Protein AF-A0A8H6T1Y1-F1 (afdb_monomer_lite)

Structure (mmCIF, N/CA/C/O backbone):
data_AF-A0A8H6T1Y1-F1
#
_entry.id   AF-A0A8H6T1Y1-F1
#
loop_
_atom_site.group_PDB
_atom_site.id
_atom_site.type_symbol
_atom_site.label_atom_id
_atom_site.label_alt_id
_atom_site.label_comp_id
_atom_site.label_asym_id
_atom_site.label_entity_id
_atom_site.label_seq_id
_atom_site.pdbx_PDB_ins_code
_atom_site.Cartn_x
_atom_site.Cartn_y
_atom_site.Cartn_z
_atom_site.occupancy
_atom_site.B_iso_or_equiv
_atom_site.auth_seq_id
_atom_site.auth_comp_id
_atom_site.auth_asym_id
_atom_site.auth_atom_id
_atom_site.pdbx_PDB_model_num
ATOM 1 N N . MET A 1 1 ? 52.638 7.493 -43.377 1.00 34.88 1 MET A N 1
ATOM 2 C CA . MET A 1 1 ? 51.964 8.780 -43.644 1.00 34.88 1 MET A CA 1
ATOM 3 C C . MET A 1 1 ? 50.600 8.435 -44.223 1.00 34.88 1 MET A C 1
ATOM 5 O O . MET A 1 1 ? 50.538 7.976 -45.351 1.00 34.88 1 MET A O 1
ATOM 9 N N . SER A 1 2 ? 49.627 8.208 -43.332 1.00 33.97 2 SER A N 1
ATOM 10 C CA . SER A 1 2 ? 48.531 9.152 -42.996 1.00 33.97 2 SER A CA 1
ATOM 11 C C . SER A 1 2 ? 47.441 9.117 -44.079 1.00 33.97 2 SER A C 1
ATOM 13 O O . SER A 1 2 ? 47.668 9.617 -45.172 1.00 33.97 2 SER A O 1
ATOM 15 N N . SER A 1 3 ? 46.386 8.301 -43.903 1.00 35.69 3 SER A N 1
ATOM 16 C CA . SER A 1 3 ? 45.080 8.684 -43.298 1.00 35.69 3 SER A CA 1
ATOM 17 C C . SER A 1 3 ? 44.412 9.806 -44.107 1.00 35.69 3 SER A C 1
ATOM 19 O O . SER A 1 3 ? 45.031 10.841 -44.299 1.00 35.69 3 SER A O 1
ATOM 21 N N . SER A 1 4 ? 43.183 9.743 -44.608 1.00 38.16 4 SER A N 1
ATOM 22 C CA . SER A 1 4 ? 41.962 9.087 -44.133 1.00 38.16 4 SER A CA 1
ATOM 23 C C . SER A 1 4 ? 40.859 9.447 -45.139 1.00 38.16 4 SER A C 1
ATOM 25 O O . SER A 1 4 ? 40.677 10.629 -45.409 1.00 38.16 4 SER A O 1
ATOM 27 N N . ASN A 1 5 ? 40.104 8.473 -45.650 1.00 38.62 5 ASN A N 1
ATOM 28 C CA . ASN A 1 5 ? 38.805 8.711 -46.291 1.00 38.62 5 ASN A CA 1
ATOM 29 C C . ASN A 1 5 ? 37.818 7.679 -45.721 1.00 38.62 5 ASN A C 1
ATOM 31 O O . ASN A 1 5 ? 37.584 6.626 -46.304 1.00 38.62 5 ASN A O 1
ATOM 35 N N . GLN A 1 6 ? 37.316 7.954 -44.517 1.00 43.22 6 GLN A N 1
ATOM 36 C CA . GLN A 1 6 ? 36.226 7.226 -43.862 1.00 43.22 6 GLN A CA 1
ATOM 37 C C . GLN A 1 6 ? 35.266 8.270 -43.280 1.00 43.22 6 GLN A C 1
ATOM 39 O O . GLN A 1 6 ? 35.421 8.698 -42.142 1.00 43.22 6 GLN A O 1
ATOM 44 N N . HIS A 1 7 ? 34.303 8.713 -44.086 1.00 44.56 7 HIS A N 1
ATOM 45 C CA . HIS A 1 7 ? 33.160 9.514 -43.640 1.00 44.56 7 HIS A CA 1
ATOM 46 C C . HIS A 1 7 ? 31.924 9.165 -44.484 1.00 44.56 7 HIS A C 1
ATOM 48 O O . HIS A 1 7 ? 31.438 9.988 -45.246 1.00 44.56 7 HIS A O 1
ATOM 54 N N . ASP A 1 8 ? 31.426 7.934 -44.343 1.00 48.47 8 ASP A N 1
ATOM 55 C CA . ASP A 1 8 ? 30.088 7.545 -44.829 1.00 48.47 8 ASP A CA 1
ATOM 56 C C . ASP A 1 8 ? 29.431 6.543 -43.855 1.00 48.47 8 ASP A C 1
ATOM 58 O O . ASP A 1 8 ? 28.978 5.456 -44.203 1.00 48.47 8 ASP A O 1
ATOM 62 N N . GLY A 1 9 ? 29.516 6.867 -42.560 1.00 53.19 9 GLY A N 1
ATOM 63 C CA . GLY A 1 9 ? 29.090 5.999 -41.463 1.00 53.19 9 GLY A CA 1
ATOM 64 C C . GLY A 1 9 ? 27.572 5.991 -41.266 1.00 53.19 9 GLY A C 1
ATOM 65 O O . GLY A 1 9 ? 27.016 6.954 -40.740 1.00 53.19 9 GLY A O 1
ATOM 66 N N . ASP A 1 10 ? 26.960 4.865 -41.638 1.00 66.81 10 ASP A N 1
ATOM 67 C CA . ASP A 1 10 ? 25.663 4.334 -41.186 1.00 66.81 10 ASP A CA 1
ATOM 68 C C . ASP A 1 10 ? 24.374 5.038 -41.673 1.00 66.81 10 ASP A C 1
ATOM 70 O O . ASP A 1 10 ? 23.579 5.591 -40.907 1.00 66.81 10 ASP A O 1
ATOM 74 N N . SER A 1 11 ? 24.134 5.001 -42.986 1.00 69.62 11 SER A N 1
ATOM 75 C CA . SER A 1 11 ? 22.874 5.447 -43.605 1.00 69.62 11 SER A CA 1
ATOM 76 C C . SER A 1 11 ? 21.673 4.562 -43.239 1.00 69.62 11 SER A C 1
ATOM 78 O O . SER A 1 11 ? 20.560 5.074 -43.090 1.00 69.62 11 SER A O 1
ATOM 80 N N . PHE A 1 12 ? 21.889 3.258 -43.045 1.00 74.81 12 PHE A N 1
ATOM 81 C CA . PHE A 1 12 ? 20.835 2.304 -42.705 1.00 74.81 12 PHE A CA 1
ATOM 82 C C . PHE A 1 12 ? 20.395 2.418 -41.240 1.00 74.81 12 PHE A C 1
ATOM 84 O O . PHE A 1 12 ? 19.196 2.445 -40.963 1.00 74.81 12 PHE A O 1
ATOM 91 N N . GLY A 1 13 ? 21.319 2.617 -40.297 1.00 71.38 13 GLY A N 1
ATOM 92 C CA . GLY A 1 13 ? 20.980 2.899 -38.901 1.00 71.38 13 GLY A CA 1
ATOM 93 C C . GLY A 1 13 ? 20.170 4.187 -38.735 1.00 71.38 13 GLY A C 1
ATOM 94 O O . GLY A 1 13 ? 19.198 4.220 -37.979 1.00 71.38 13 GLY A O 1
ATOM 95 N N . ARG A 1 14 ? 20.467 5.236 -39.519 1.00 78.44 14 ARG A N 1
ATOM 96 C CA . ARG A 1 14 ? 19.630 6.455 -39.565 1.00 78.44 14 ARG A CA 1
ATOM 97 C C . ARG A 1 14 ? 18.223 6.180 -40.087 1.00 78.44 14 ARG A C 1
ATOM 99 O O . ARG A 1 14 ? 17.262 6.752 -39.574 1.00 78.44 14 ARG A O 1
ATOM 106 N N . PHE A 1 15 ? 18.094 5.308 -41.084 1.00 83.88 15 PHE A N 1
ATOM 107 C CA . PHE A 1 15 ? 16.793 4.859 -41.562 1.00 83.88 15 PHE A CA 1
ATOM 108 C C . PHE A 1 15 ? 16.025 4.095 -40.472 1.00 83.88 15 PHE A C 1
ATOM 110 O O . PHE A 1 15 ? 14.848 4.383 -40.270 1.00 83.88 15 PHE A O 1
ATOM 117 N N . LEU A 1 16 ? 16.676 3.198 -39.723 1.00 80.38 16 LEU A N 1
ATOM 118 C CA . LEU A 1 16 ? 16.038 2.452 -38.632 1.00 80.38 16 LEU A CA 1
ATOM 119 C C . LEU A 1 16 ? 15.534 3.368 -37.508 1.00 80.38 16 LEU A C 1
ATOM 121 O O . LEU A 1 16 ? 14.410 3.185 -37.046 1.00 80.38 16 LEU A O 1
ATOM 125 N N . LEU A 1 17 ? 16.298 4.399 -37.133 1.00 79.62 17 LEU A N 1
ATOM 126 C CA . LEU A 1 17 ? 15.848 5.417 -36.170 1.00 79.62 17 LEU A CA 1
ATOM 127 C C . LEU A 1 17 ? 14.628 6.198 -36.684 1.00 79.62 17 LEU A C 1
ATOM 129 O O . LEU A 1 17 ? 13.698 6.497 -35.934 1.00 79.62 17 LEU A O 1
ATOM 133 N N . HIS A 1 18 ? 14.598 6.516 -37.980 1.00 83.12 18 HIS A N 1
ATOM 134 C CA . HIS A 1 18 ? 13.449 7.194 -38.574 1.00 83.12 18 HIS A CA 1
ATOM 135 C C . HIS A 1 18 ? 12.222 6.274 -38.671 1.00 83.12 18 HIS A C 1
ATOM 137 O O . HIS A 1 18 ? 11.099 6.699 -38.396 1.00 83.12 18 HIS A O 1
ATOM 143 N N . ALA A 1 19 ? 12.430 4.998 -38.998 1.00 84.00 19 ALA A N 1
ATOM 144 C CA . ALA A 1 19 ? 11.388 3.980 -39.006 1.00 84.00 19 ALA A CA 1
ATOM 145 C C . ALA A 1 19 ? 10.809 3.759 -37.598 1.00 84.00 19 ALA A C 1
ATOM 147 O O . ALA A 1 19 ? 9.591 3.667 -37.451 1.00 84.00 19 ALA A O 1
ATOM 148 N N . GLU A 1 20 ? 11.642 3.766 -36.554 1.00 86.12 20 GLU A N 1
ATOM 149 C CA . GLU A 1 20 ? 11.193 3.719 -35.159 1.00 86.12 20 GLU A CA 1
ATOM 150 C C . GLU A 1 20 ? 10.262 4.897 -34.841 1.00 86.12 20 GLU A C 1
ATOM 152 O O . GLU A 1 20 ? 9.144 4.691 -34.360 1.00 86.12 20 GLU A O 1
ATOM 157 N N . GLN A 1 21 ? 10.656 6.123 -35.196 1.00 86.06 21 GLN A N 1
ATOM 158 C CA . GLN A 1 21 ? 9.810 7.301 -35.003 1.00 86.06 21 GLN A CA 1
ATOM 159 C C . GLN A 1 21 ? 8.465 7.177 -35.739 1.00 86.06 21 GLN A C 1
ATOM 161 O O . GLN A 1 21 ? 7.420 7.423 -35.134 1.00 86.06 21 GLN A O 1
ATOM 166 N N . ILE A 1 22 ? 8.478 6.738 -37.003 1.00 88.19 22 ILE A N 1
ATOM 167 C CA . ILE A 1 22 ? 7.263 6.504 -37.802 1.00 88.19 22 ILE A CA 1
ATOM 168 C C . ILE A 1 22 ? 6.350 5.471 -37.123 1.00 88.19 22 ILE A C 1
ATOM 170 O O . ILE A 1 22 ? 5.138 5.674 -37.040 1.00 88.19 22 ILE A O 1
ATOM 174 N N . THR A 1 23 ? 6.909 4.370 -36.611 1.00 89.25 23 THR A N 1
ATOM 175 C CA . THR A 1 23 ? 6.119 3.329 -35.930 1.00 89.25 23 THR A CA 1
ATOM 176 C C . THR A 1 23 ? 5.548 3.795 -34.590 1.00 89.25 23 THR A C 1
ATOM 178 O O . THR A 1 23 ? 4.418 3.433 -34.259 1.00 89.25 23 THR A O 1
ATOM 181 N N . ARG A 1 24 ? 6.270 4.645 -33.847 1.00 88.25 24 ARG A N 1
ATOM 182 C CA . ARG A 1 24 ? 5.792 5.253 -32.596 1.00 88.25 24 ARG A CA 1
ATOM 183 C C . ARG A 1 24 ? 4.640 6.228 -32.838 1.00 88.25 24 ARG A C 1
ATOM 185 O O . ARG A 1 24 ? 3.624 6.149 -32.154 1.00 88.25 24 ARG A O 1
ATOM 192 N N . GLU A 1 25 ? 4.769 7.104 -33.833 1.00 86.50 25 GLU A N 1
ATOM 193 C CA . GLU A 1 25 ? 3.696 8.025 -34.233 1.00 86.50 25 GLU A CA 1
ATOM 194 C C . GLU A 1 25 ? 2.453 7.256 -34.704 1.00 86.50 25 GLU A C 1
ATOM 196 O O . GLU A 1 25 ? 1.331 7.567 -34.303 1.00 86.50 25 GLU A O 1
ATOM 201 N N . ALA A 1 26 ? 2.639 6.191 -35.488 1.00 89.56 26 ALA A N 1
ATOM 202 C CA . ALA A 1 26 ? 1.531 5.359 -35.937 1.00 89.56 26 ALA A CA 1
ATOM 203 C C . ALA A 1 26 ? 0.846 4.580 -34.800 1.00 89.56 26 ALA A C 1
ATOM 205 O O . ALA A 1 26 ? -0.368 4.386 -34.853 1.00 89.56 26 ALA A O 1
ATOM 206 N N . ARG A 1 27 ? 1.587 4.164 -33.761 1.00 90.81 27 ARG A N 1
ATOM 207 C CA . ARG A 1 27 ? 1.014 3.537 -32.557 1.00 90.81 27 ARG A CA 1
ATOM 208 C C . ARG A 1 27 ? 0.097 4.505 -31.811 1.00 90.81 27 ARG A C 1
ATOM 210 O O . ARG A 1 27 ? -1.018 4.132 -31.480 1.00 90.81 27 ARG A O 1
ATOM 217 N N . PHE A 1 28 ? 0.530 5.753 -31.637 1.00 86.50 28 PHE A N 1
ATOM 218 C CA . PHE A 1 28 ? -0.286 6.794 -31.008 1.00 86.50 28 PHE A CA 1
ATOM 219 C C . PHE A 1 28 ? -1.599 7.047 -31.772 1.00 86.50 28 PHE A C 1
ATOM 221 O O . PHE A 1 28 ? -2.668 7.177 -31.175 1.00 86.50 28 PHE A O 1
ATOM 228 N N . VAL A 1 29 ? -1.532 7.062 -33.109 1.00 86.88 29 VAL A N 1
ATOM 229 C CA . VAL A 1 29 ? -2.719 7.173 -33.976 1.00 86.88 29 VAL A CA 1
ATOM 230 C C . VAL A 1 29 ? -3.641 5.961 -33.818 1.00 86.88 29 VAL A C 1
ATOM 232 O O . VAL A 1 29 ? -4.857 6.131 -33.767 1.00 86.88 29 VAL A O 1
ATOM 235 N N .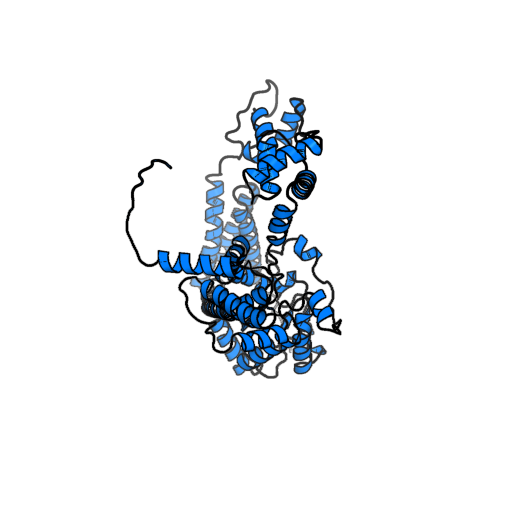 LEU A 1 30 ? -3.081 4.754 -33.703 1.00 85.50 30 LEU A N 1
ATOM 236 C CA . LEU A 1 30 ? -3.848 3.525 -33.505 1.00 85.50 30 LEU A CA 1
ATOM 237 C C . LEU A 1 30 ? -4.584 3.506 -32.157 1.00 85.50 30 LEU A C 1
ATOM 239 O O . LEU A 1 30 ? -5.765 3.172 -32.119 1.00 85.50 30 LEU A O 1
ATOM 243 N N . ASP A 1 31 ? -3.917 3.914 -31.077 1.00 85.44 31 ASP A N 1
ATOM 244 C CA . ASP A 1 31 ? -4.495 3.959 -29.725 1.00 85.44 31 ASP A CA 1
ATOM 245 C C . ASP A 1 31 ? -5.613 5.013 -29.596 1.00 85.44 31 ASP A C 1
ATOM 247 O O . ASP A 1 31 ? -6.421 4.968 -28.670 1.00 85.44 31 ASP A O 1
ATOM 251 N N . SER A 1 32 ? -5.682 5.950 -30.548 1.00 80.94 32 SER A N 1
ATOM 252 C CA . SER A 1 32 ? -6.694 7.011 -30.606 1.00 80.94 32 SER A CA 1
ATOM 253 C C . SER A 1 32 ? -7.967 6.611 -31.369 1.00 80.94 32 SER A C 1
ATOM 255 O O . SER A 1 32 ? -8.923 7.388 -31.409 1.00 80.94 32 SER A O 1
ATOM 257 N N . ILE A 1 33 ? -8.020 5.421 -31.979 1.00 78.75 33 ILE A N 1
ATOM 258 C CA . ILE A 1 33 ? -9.239 4.884 -32.606 1.00 78.75 33 ILE A CA 1
ATOM 259 C C . ILE A 1 33 ? -10.300 4.622 -31.516 1.00 78.75 33 ILE A C 1
ATOM 261 O O . ILE A 1 33 ? -9.976 4.028 -30.490 1.00 78.75 33 ILE A O 1
ATOM 265 N N . PRO A 1 34 ? -11.578 5.021 -31.706 1.00 68.88 34 PRO A N 1
ATOM 266 C CA . PRO A 1 34 ? -12.194 5.512 -32.945 1.00 68.88 34 PRO A CA 1
ATOM 267 C C . PRO A 1 34 ? -12.153 7.034 -33.144 1.00 68.88 34 PRO A C 1
ATOM 269 O O . PRO A 1 34 ? -12.591 7.523 -34.181 1.00 68.88 34 PRO A O 1
ATOM 272 N N . ASN A 1 35 ? -11.641 7.788 -32.175 1.00 71.00 35 ASN A N 1
ATOM 273 C CA . ASN A 1 35 ? -11.746 9.248 -32.098 1.00 71.00 35 ASN A CA 1
ATOM 274 C C . ASN A 1 35 ? -10.611 9.982 -32.835 1.00 71.00 35 ASN A C 1
ATOM 276 O O . ASN A 1 35 ? -10.226 11.086 -32.449 1.00 71.00 35 ASN A O 1
ATOM 280 N N . VAL A 1 36 ? -10.056 9.366 -33.879 1.00 77.81 36 VAL A N 1
ATOM 281 C CA . VAL A 1 36 ? -8.889 9.870 -34.607 1.00 77.81 36 VAL A CA 1
ATOM 282 C C . VAL A 1 36 ? -9.279 10.444 -35.968 1.00 77.81 36 VAL A C 1
ATOM 284 O O . VAL A 1 36 ? -10.120 9.897 -36.679 1.00 77.81 36 VAL A O 1
ATOM 287 N N . GLU A 1 37 ? -8.646 11.553 -36.351 1.00 79.19 37 GLU A N 1
ATOM 288 C CA . GLU A 1 37 ? -8.852 12.192 -37.653 1.00 79.19 37 GLU A CA 1
ATOM 289 C C . GLU A 1 37 ? -8.404 11.276 -38.805 1.00 79.19 37 GLU A C 1
ATOM 291 O O . GLU A 1 37 ? -7.268 10.791 -38.823 1.00 79.19 37 GLU A O 1
ATOM 296 N N . PHE A 1 38 ? -9.255 11.101 -39.822 1.00 78.19 38 PHE A N 1
ATOM 297 C CA . PHE A 1 38 ? -8.977 10.250 -40.992 1.00 78.19 38 PHE A CA 1
ATOM 298 C C . PHE A 1 38 ? -7.641 10.579 -41.671 1.00 78.19 38 PHE A C 1
ATOM 300 O O . PHE A 1 38 ? -6.887 9.683 -42.050 1.00 78.19 38 PHE A O 1
ATOM 307 N N . PHE A 1 39 ? -7.307 11.868 -41.773 1.00 77.00 39 PHE A N 1
ATOM 308 C CA . PHE A 1 39 ? -6.056 12.325 -42.379 1.00 77.00 39 PHE A CA 1
ATOM 309 C C . PHE A 1 39 ? -4.812 11.873 -41.595 1.00 77.00 39 PHE A C 1
ATOM 311 O O . PHE A 1 39 ? -3.773 11.583 -42.191 1.00 77.00 39 PHE A O 1
ATOM 318 N N . ALA A 1 40 ? -4.907 11.775 -40.264 1.00 80.69 40 ALA A N 1
ATOM 319 C CA . ALA A 1 40 ? -3.816 11.272 -39.433 1.00 80.69 40 ALA A CA 1
ATOM 320 C C . ALA A 1 40 ? -3.578 9.775 -39.684 1.00 80.69 40 ALA A C 1
ATOM 322 O O . ALA A 1 40 ? -2.430 9.346 -39.805 1.00 80.69 40 ALA A O 1
ATOM 323 N N . VAL A 1 41 ? -4.655 9.000 -39.861 1.00 85.81 41 VAL A N 1
ATOM 324 C CA . VAL A 1 41 ? -4.589 7.572 -40.211 1.00 85.81 41 VAL A CA 1
ATOM 325 C C . VAL A 1 41 ? -3.986 7.367 -41.605 1.00 85.81 41 VAL A C 1
ATOM 327 O O . VAL A 1 41 ? -3.062 6.566 -41.765 1.00 85.81 41 VAL A O 1
ATOM 330 N N . GLU A 1 42 ? -4.434 8.129 -42.609 1.00 88.31 42 GLU A N 1
ATOM 331 C CA . GLU A 1 42 ? -3.886 8.066 -43.972 1.00 88.31 42 GLU A CA 1
ATOM 332 C C . GLU A 1 42 ? -2.393 8.412 -44.027 1.00 88.31 42 GLU A C 1
ATOM 334 O O . GLU A 1 42 ? -1.617 7.728 -44.703 1.00 88.31 42 GLU A O 1
ATOM 339 N N . ARG A 1 43 ? -1.975 9.466 -43.315 1.00 88.38 43 ARG A N 1
ATOM 340 C CA . ARG A 1 43 ? -0.572 9.890 -43.252 1.00 88.38 43 ARG A CA 1
ATOM 341 C C . ARG A 1 43 ? 0.304 8.812 -42.617 1.00 88.38 43 ARG A C 1
ATOM 343 O O . ARG A 1 43 ? 1.329 8.453 -43.199 1.00 88.38 43 ARG A O 1
ATOM 350 N N . SER A 1 44 ? -0.122 8.263 -41.480 1.00 90.38 44 SER A N 1
ATOM 351 C CA . SER A 1 44 ? 0.594 7.185 -40.790 1.00 90.38 44 SER A CA 1
ATOM 352 C C . SER A 1 44 ? 0.725 5.940 -41.666 1.00 90.38 44 SER A C 1
ATOM 354 O O . SER A 1 44 ? 1.813 5.376 -41.774 1.00 90.38 44 SER A O 1
ATOM 356 N N . LEU A 1 45 ? -0.334 5.557 -42.388 1.00 91.69 45 LEU A N 1
ATOM 357 C CA . LEU A 1 45 ? -0.284 4.441 -43.337 1.00 91.69 45 LEU A CA 1
ATOM 358 C C . LEU A 1 45 ? 0.697 4.668 -44.488 1.00 91.69 45 LEU A C 1
ATOM 360 O O . LEU A 1 45 ? 1.411 3.739 -44.868 1.00 91.69 45 LEU A O 1
ATOM 364 N N . ARG A 1 46 ? 0.755 5.882 -45.053 1.00 91.38 46 ARG A N 1
ATOM 365 C CA . ARG A 1 46 ? 1.719 6.207 -46.119 1.00 91.38 46 ARG A CA 1
ATOM 366 C C . ARG A 1 46 ? 3.157 6.075 -45.627 1.00 91.38 46 ARG A C 1
ATOM 368 O O . ARG A 1 46 ? 3.968 5.456 -46.312 1.00 91.38 46 ARG A O 1
ATOM 375 N N . HIS A 1 47 ? 3.460 6.606 -44.443 1.00 91.06 47 HIS A N 1
ATOM 376 C CA . HIS A 1 47 ? 4.802 6.525 -43.867 1.00 91.06 47 HIS A CA 1
ATOM 377 C C . HIS A 1 47 ? 5.198 5.083 -43.521 1.00 91.06 47 HIS A C 1
ATOM 379 O O . HIS A 1 47 ? 6.305 4.663 -43.847 1.00 91.06 47 HIS A O 1
ATOM 385 N N . LEU A 1 48 ? 4.287 4.295 -42.936 1.00 92.88 48 LEU A N 1
ATOM 386 C CA . LEU A 1 48 ? 4.541 2.885 -42.622 1.00 92.88 48 LEU A CA 1
ATOM 387 C C . LEU A 1 48 ? 4.770 2.039 -43.879 1.00 92.88 48 LEU A C 1
ATOM 389 O O . LEU A 1 48 ? 5.668 1.202 -43.897 1.00 92.88 48 LEU A O 1
ATOM 393 N N . ARG A 1 49 ? 3.996 2.263 -44.949 1.00 93.06 49 ARG A N 1
ATOM 394 C CA . ARG A 1 49 ? 4.188 1.561 -46.230 1.00 93.06 49 ARG A CA 1
ATOM 395 C C . ARG A 1 49 ? 5.524 1.917 -46.878 1.00 93.06 49 ARG A C 1
ATOM 397 O O . ARG A 1 49 ? 6.202 1.018 -47.365 1.00 93.06 49 ARG A O 1
ATOM 404 N N . ALA A 1 50 ? 5.924 3.189 -46.830 1.00 88.44 50 ALA A N 1
ATOM 405 C CA . ALA A 1 50 ? 7.234 3.626 -47.309 1.00 88.44 50 ALA A CA 1
ATOM 406 C C . ALA A 1 50 ? 8.377 2.991 -46.495 1.00 88.44 50 ALA A C 1
ATOM 408 O O . ALA A 1 50 ? 9.323 2.462 -47.073 1.00 88.44 50 ALA A O 1
ATOM 409 N N . ALA A 1 51 ? 8.258 2.957 -45.164 1.00 87.38 51 ALA A N 1
ATOM 410 C CA . ALA A 1 51 ? 9.230 2.294 -44.296 1.00 87.38 51 ALA A CA 1
ATOM 411 C C . ALA A 1 51 ? 9.307 0.780 -44.569 1.00 87.38 51 ALA A C 1
ATOM 413 O O . ALA A 1 51 ? 10.399 0.230 -44.695 1.00 87.38 51 ALA A O 1
ATOM 414 N N . LYS A 1 52 ? 8.162 0.105 -44.741 1.00 89.69 52 LYS A N 1
ATOM 415 C CA . LYS A 1 52 ? 8.104 -1.318 -45.113 1.00 89.69 52 LYS A CA 1
ATOM 416 C C . LYS A 1 52 ? 8.791 -1.592 -46.452 1.00 89.69 52 LYS A C 1
ATOM 418 O O . LYS A 1 52 ? 9.504 -2.587 -46.576 1.00 89.69 52 LYS A O 1
ATOM 423 N N . GLN A 1 53 ? 8.585 -0.726 -47.442 1.00 88.25 53 GLN A N 1
ATOM 424 C CA . GLN A 1 53 ? 9.198 -0.868 -48.760 1.00 88.25 53 GLN A CA 1
ATOM 425 C C . GLN A 1 53 ? 10.729 -0.810 -48.667 1.00 88.25 53 GLN A C 1
ATOM 427 O O . GLN A 1 53 ? 11.401 -1.740 -49.108 1.00 88.25 53 GLN A O 1
ATOM 432 N N . VAL A 1 54 ? 11.274 0.204 -47.988 1.00 85.00 54 VAL A N 1
ATOM 433 C CA . VAL A 1 54 ? 12.727 0.350 -47.794 1.00 85.00 54 VAL A CA 1
ATOM 434 C C . VAL A 1 54 ? 13.316 -0.815 -46.984 1.00 85.00 54 VAL A C 1
ATOM 436 O O . VAL A 1 54 ? 14.383 -1.317 -47.335 1.00 85.00 54 VAL A O 1
ATOM 439 N N . LEU A 1 55 ? 12.605 -1.315 -45.964 1.00 83.06 55 LEU A N 1
ATOM 440 C CA . LEU A 1 55 ? 13.008 -2.509 -45.198 1.00 83.06 55 LEU A CA 1
ATOM 441 C C . LEU A 1 55 ? 13.057 -3.788 -46.048 1.00 83.06 55 LEU A C 1
ATOM 443 O O . LEU A 1 55 ? 13.826 -4.701 -45.747 1.00 83.06 55 LEU A O 1
ATOM 447 N N . THR A 1 56 ? 12.226 -3.876 -47.087 1.00 83.06 56 THR A N 1
ATOM 448 C CA . THR A 1 56 ? 12.146 -5.063 -47.948 1.00 83.06 56 THR A CA 1
ATOM 449 C C . THR A 1 56 ? 13.194 -5.016 -49.060 1.00 83.06 56 THR A C 1
ATOM 451 O O . THR A 1 56 ? 13.817 -6.037 -49.342 1.00 83.06 56 THR A O 1
ATOM 454 N N . GLU A 1 57 ? 13.409 -3.840 -49.656 1.00 80.88 57 GLU A N 1
ATOM 455 C CA . GLU A 1 57 ? 14.262 -3.638 -50.837 1.00 80.88 57 GLU A CA 1
ATOM 456 C C . GLU A 1 57 ? 15.752 -3.440 -50.507 1.00 80.88 57 GLU A C 1
ATOM 458 O O . GLU A 1 57 ? 16.601 -3.708 -51.353 1.00 80.88 57 GLU A O 1
ATOM 463 N N . THR A 1 58 ? 16.101 -2.999 -49.293 1.00 76.56 58 THR A N 1
ATOM 464 C CA . THR A 1 58 ? 17.505 -2.725 -48.936 1.00 76.56 58 THR A CA 1
ATOM 465 C C . THR A 1 58 ? 18.263 -4.014 -48.604 1.00 76.56 58 THR A C 1
ATOM 467 O O . THR A 1 58 ? 17.847 -4.792 -47.744 1.00 76.56 58 THR A O 1
ATOM 470 N N . GLU A 1 59 ? 19.401 -4.258 -49.253 1.00 65.62 59 GLU A N 1
ATOM 471 C CA . GLU A 1 59 ? 20.328 -5.346 -48.914 1.00 65.62 59 GLU A CA 1
ATOM 472 C C . GLU A 1 59 ? 21.419 -4.827 -47.966 1.00 65.62 59 GLU A C 1
ATOM 474 O O . GLU A 1 59 ? 22.413 -4.255 -48.404 1.00 65.62 59 GLU A O 1
ATOM 479 N N . ASP A 1 60 ? 21.216 -5.002 -46.655 1.00 70.00 60 ASP A N 1
ATOM 480 C CA . ASP A 1 60 ? 22.217 -4.684 -45.632 1.00 70.00 60 ASP A CA 1
ATOM 481 C C . ASP A 1 60 ? 22.957 -5.953 -45.179 1.00 70.00 60 ASP A C 1
ATOM 483 O O . ASP A 1 60 ? 22.349 -7.005 -44.966 1.00 70.00 60 ASP A O 1
ATOM 487 N N . ILE A 1 61 ? 24.277 -5.837 -45.027 1.00 60.94 61 ILE A N 1
ATOM 488 C CA . ILE A 1 61 ? 25.215 -6.914 -44.679 1.00 60.94 61 ILE A CA 1
ATOM 489 C C . ILE A 1 61 ? 24.959 -7.442 -43.252 1.00 60.94 61 ILE A C 1
ATOM 491 O O . ILE A 1 61 ? 25.294 -8.586 -42.945 1.00 60.94 61 ILE A O 1
ATOM 495 N N . TRP A 1 62 ? 24.348 -6.626 -42.388 1.00 61.94 62 TRP A N 1
ATOM 496 C CA . TRP A 1 62 ? 24.096 -6.926 -40.978 1.00 61.94 62 TRP A CA 1
ATOM 497 C C . TRP A 1 62 ? 22.656 -7.354 -40.677 1.00 61.94 62 TRP A C 1
ATOM 499 O O . TRP A 1 62 ? 22.394 -7.795 -39.562 1.00 61.94 62 TRP A O 1
ATOM 509 N N . LEU A 1 63 ? 21.729 -7.257 -41.640 1.00 70.25 63 LEU A N 1
ATOM 510 C CA . LEU A 1 63 ? 20.322 -7.615 -41.436 1.00 70.25 63 LEU A CA 1
ATOM 511 C C . LEU A 1 63 ? 20.029 -9.032 -41.946 1.00 70.25 63 LEU A C 1
ATOM 513 O O . LEU A 1 63 ? 19.795 -9.254 -43.139 1.00 70.25 63 LEU A O 1
ATOM 517 N N . VAL A 1 64 ? 19.988 -9.995 -41.023 1.00 74.06 64 VAL A N 1
ATOM 518 C CA . VAL A 1 64 ? 19.703 -11.404 -41.335 1.00 74.06 64 VAL A CA 1
ATOM 519 C C . VAL A 1 64 ? 18.242 -11.562 -41.790 1.00 74.06 64 VAL A C 1
ATOM 521 O O . VAL A 1 64 ? 17.346 -10.861 -41.320 1.00 74.06 64 VAL A O 1
ATOM 524 N N . GLY A 1 65 ? 17.964 -12.498 -42.707 1.00 71.69 65 GLY A N 1
ATOM 525 C CA . GLY A 1 65 ? 16.627 -12.675 -43.301 1.00 71.69 65 GLY A CA 1
ATOM 526 C C . GLY A 1 65 ? 15.487 -12.882 -42.288 1.00 71.69 65 GLY A C 1
ATOM 527 O O . GLY A 1 65 ? 14.368 -12.417 -42.512 1.00 71.69 65 GLY A O 1
ATOM 528 N N . GLU A 1 66 ? 15.765 -13.515 -41.147 1.00 76.12 66 GLU A N 1
ATOM 529 C CA . GLU A 1 66 ? 14.791 -13.707 -40.063 1.00 76.12 66 GLU A CA 1
ATOM 530 C C . GLU A 1 66 ? 14.472 -12.391 -39.327 1.00 76.12 66 GLU A C 1
ATOM 532 O O . GLU A 1 66 ? 13.306 -12.083 -39.077 1.00 76.12 66 GLU A O 1
ATOM 537 N N . GLU A 1 67 ? 15.481 -11.554 -39.072 1.00 77.56 67 GLU A N 1
ATOM 538 C CA . GLU A 1 67 ? 15.320 -10.236 -38.442 1.00 77.56 67 GLU A CA 1
ATOM 539 C C . GLU A 1 67 ? 14.576 -9.262 -39.360 1.00 77.56 67 GLU A C 1
ATOM 541 O O . GLU A 1 67 ? 13.663 -8.562 -38.917 1.00 77.56 67 GLU A O 1
ATOM 546 N N . ARG A 1 68 ? 14.884 -9.286 -40.665 1.00 81.19 68 ARG A N 1
ATOM 547 C CA . ARG A 1 68 ? 14.137 -8.538 -41.690 1.00 81.19 68 ARG A CA 1
ATOM 548 C C . ARG A 1 68 ? 12.657 -8.904 -41.670 1.00 81.19 68 ARG A C 1
ATOM 550 O O . ARG A 1 68 ? 11.795 -8.027 -41.664 1.00 81.19 68 ARG A O 1
ATOM 557 N N . THR A 1 69 ? 12.366 -10.201 -41.617 1.00 83.19 69 THR A N 1
ATOM 558 C CA . THR A 1 69 ? 10.991 -10.708 -41.551 1.00 83.19 69 THR A CA 1
ATOM 559 C C . THR A 1 69 ? 10.298 -10.245 -40.266 1.00 83.19 69 THR A C 1
ATOM 561 O O . THR A 1 69 ? 9.146 -9.817 -40.308 1.00 83.19 69 THR A O 1
ATOM 564 N N . GLY A 1 70 ? 11.008 -10.241 -39.133 1.00 83.56 70 GLY A N 1
ATOM 565 C CA . GLY A 1 70 ? 10.512 -9.708 -37.862 1.00 83.56 70 GLY A CA 1
ATOM 566 C C . GLY A 1 70 ? 10.145 -8.220 -37.921 1.00 83.56 70 GLY A C 1
ATOM 567 O O . GLY A 1 70 ? 9.065 -7.839 -37.467 1.00 83.56 70 GLY A O 1
ATOM 568 N N . LEU A 1 71 ? 10.997 -7.386 -38.525 1.00 83.50 71 LEU A N 1
ATOM 569 C CA . LEU A 1 71 ? 10.743 -5.948 -38.684 1.00 83.50 71 LEU A CA 1
ATOM 570 C C . LEU A 1 71 ? 9.564 -5.669 -39.622 1.00 83.50 71 LEU A C 1
ATOM 572 O O . LEU A 1 71 ? 8.706 -4.845 -39.304 1.00 83.50 71 LEU A O 1
ATOM 576 N N . VAL A 1 72 ? 9.474 -6.389 -40.743 1.00 86.38 72 VAL A N 1
ATOM 577 C CA . VAL A 1 72 ? 8.341 -6.268 -41.673 1.00 86.38 72 VAL A CA 1
ATOM 578 C C . VAL A 1 72 ? 7.030 -6.672 -40.992 1.00 86.38 72 VAL A C 1
ATOM 580 O O . VAL A 1 72 ? 6.051 -5.933 -41.084 1.00 86.38 72 VAL A O 1
ATOM 583 N N . ASN A 1 73 ? 7.024 -7.769 -40.228 1.00 88.94 73 ASN A N 1
ATOM 584 C CA . ASN A 1 73 ? 5.850 -8.205 -39.465 1.00 88.94 73 ASN A CA 1
ATOM 585 C C . ASN A 1 73 ? 5.424 -7.179 -38.402 1.00 88.94 73 ASN A C 1
ATOM 587 O O . ASN A 1 73 ? 4.230 -6.974 -38.177 1.00 88.94 73 ASN A O 1
ATOM 591 N N . LEU A 1 74 ? 6.382 -6.506 -37.758 1.00 87.94 74 LEU A N 1
ATOM 592 C CA . LEU A 1 74 ? 6.093 -5.447 -36.791 1.00 87.94 74 LEU A CA 1
ATOM 593 C C . LEU A 1 74 ? 5.428 -4.240 -37.464 1.00 87.94 74 LEU A C 1
ATOM 595 O O . LEU A 1 74 ? 4.438 -3.722 -36.944 1.00 87.94 74 LEU A O 1
ATOM 599 N N . VAL A 1 75 ? 5.914 -3.831 -38.637 1.00 89.38 75 VAL A N 1
ATOM 600 C CA . VAL A 1 75 ? 5.289 -2.757 -39.421 1.00 89.38 75 VAL A CA 1
ATOM 601 C C . VAL A 1 75 ? 3.903 -3.180 -39.926 1.00 89.38 75 VAL A C 1
ATOM 603 O O . VAL A 1 75 ? 2.957 -2.398 -39.840 1.00 89.38 75 VAL A O 1
ATOM 606 N N . ASP A 1 76 ? 3.725 -4.433 -40.350 1.00 91.56 76 ASP A N 1
ATOM 607 C CA . ASP A 1 76 ? 2.418 -4.964 -40.764 1.00 91.56 76 ASP A CA 1
ATOM 608 C C . ASP A 1 76 ? 1.397 -5.018 -39.623 1.00 91.56 76 ASP A C 1
ATOM 610 O O . ASP A 1 76 ? 0.216 -4.739 -39.842 1.00 91.56 76 ASP A O 1
ATOM 614 N N . SER A 1 77 ? 1.844 -5.269 -38.388 1.00 91.44 77 SER A N 1
ATOM 615 C CA . SER A 1 77 ? 0.980 -5.210 -37.198 1.00 91.44 77 SER A CA 1
ATOM 616 C C . SER A 1 77 ? 0.381 -3.819 -36.946 1.00 91.44 77 SER A C 1
ATOM 618 O O . SER A 1 77 ? -0.630 -3.702 -36.256 1.00 91.44 77 SER A O 1
ATOM 620 N N . LEU A 1 78 ? 0.995 -2.769 -37.502 1.00 91.19 78 LEU A N 1
ATOM 621 C CA . LEU A 1 78 ? 0.505 -1.392 -37.461 1.00 91.19 78 LEU A CA 1
ATOM 622 C C . LEU A 1 78 ? -0.304 -1.033 -38.712 1.00 91.19 78 LEU A C 1
ATOM 624 O O . LEU A 1 78 ? -1.317 -0.347 -38.607 1.00 91.19 78 LEU A O 1
ATOM 628 N N . ILE A 1 79 ? 0.120 -1.499 -39.892 1.00 93.19 79 ILE A N 1
ATOM 629 C CA . ILE A 1 79 ? -0.569 -1.217 -41.159 1.00 93.19 79 ILE A CA 1
ATOM 630 C C . ILE A 1 79 ? -1.968 -1.841 -41.176 1.00 93.19 79 ILE A C 1
ATOM 632 O O . ILE A 1 79 ? -2.912 -1.170 -41.588 1.00 93.19 79 ILE A O 1
ATOM 636 N N . ASN A 1 80 ? -2.114 -3.098 -40.746 1.00 91.88 80 ASN A N 1
ATOM 637 C CA . ASN A 1 80 ? -3.371 -3.831 -40.920 1.00 91.88 80 ASN A CA 1
ATOM 638 C C . ASN A 1 80 ? -4.556 -3.183 -40.174 1.00 91.88 80 ASN A C 1
ATOM 640 O O . ASN A 1 80 ? -5.555 -2.894 -40.833 1.00 91.88 80 ASN A O 1
ATOM 644 N N . PRO A 1 81 ? -4.460 -2.848 -38.871 1.00 88.25 81 PRO A N 1
ATOM 645 C CA . PRO A 1 81 ? -5.589 -2.247 -38.156 1.00 88.25 81 PRO A CA 1
ATOM 646 C C . PRO A 1 81 ? -5.922 -0.828 -38.643 1.00 88.25 81 PRO A C 1
ATOM 648 O O . PRO A 1 81 ? -7.089 -0.456 -38.742 1.00 88.25 81 PRO A O 1
ATOM 651 N N . LEU A 1 82 ? -4.906 -0.029 -39.002 1.00 88.31 82 LEU A N 1
ATOM 652 C CA . LEU A 1 82 ? -5.119 1.316 -39.550 1.00 88.31 82 LEU A CA 1
ATOM 653 C C . LEU A 1 82 ? -5.799 1.260 -40.929 1.00 88.31 82 LEU A C 1
ATOM 655 O O . LEU A 1 82 ? -6.638 2.103 -41.245 1.00 88.31 82 LEU A O 1
ATOM 659 N N . ALA A 1 83 ? -5.453 0.267 -41.755 1.00 89.00 83 ALA A N 1
ATOM 660 C CA . ALA A 1 83 ? -6.083 0.053 -43.056 1.00 89.00 83 ALA A CA 1
ATOM 661 C C . ALA A 1 83 ? -7.529 -0.451 -42.920 1.00 89.00 83 ALA A C 1
ATOM 663 O O . ALA A 1 83 ? -8.389 -0.026 -43.690 1.00 89.00 83 ALA A O 1
ATOM 664 N N . GLU A 1 84 ? -7.801 -1.308 -41.933 1.00 87.50 84 GLU A N 1
ATOM 665 C CA . GLU A 1 84 ? -9.147 -1.795 -41.614 1.00 87.50 84 GLU A CA 1
ATOM 666 C C . GLU A 1 84 ? -10.069 -0.656 -41.153 1.00 87.50 84 GLU A C 1
ATOM 668 O O . GLU A 1 84 ? -11.184 -0.528 -41.655 1.00 87.50 84 GLU A O 1
ATOM 673 N N . PHE A 1 85 ? -9.574 0.248 -40.300 1.00 84.00 85 PHE A N 1
ATOM 674 C CA . PHE A 1 85 ? -10.315 1.443 -39.878 1.00 84.00 85 PHE A CA 1
ATOM 675 C C . PHE A 1 85 ? -10.687 2.372 -41.046 1.00 84.00 85 PHE A C 1
ATOM 677 O O . PHE A 1 85 ? -11.799 2.895 -41.083 1.00 84.00 85 PHE A O 1
ATOM 684 N N . LEU A 1 86 ? -9.794 2.561 -42.030 1.00 82.69 86 LEU A N 1
ATOM 685 C CA . LEU A 1 86 ? -10.124 3.324 -43.244 1.00 82.69 86 LEU A CA 1
ATOM 686 C C . LEU A 1 86 ? -11.130 2.601 -44.147 1.00 82.69 86 LEU A C 1
ATOM 688 O O . LEU A 1 86 ? -11.907 3.259 -44.838 1.00 82.69 86 LEU A O 1
ATOM 692 N N . ALA A 1 87 ? -11.107 1.268 -44.170 1.00 83.50 87 ALA A N 1
ATOM 693 C CA . ALA A 1 87 ? -12.016 0.471 -44.988 1.00 83.50 87 ALA A CA 1
ATOM 694 C C . ALA A 1 87 ? -13.443 0.425 -44.413 1.00 83.50 87 ALA A C 1
ATOM 696 O O . ALA A 1 87 ? -14.403 0.371 -45.183 1.00 83.50 87 ALA A O 1
ATOM 697 N N . ALA A 1 88 ? -13.589 0.464 -43.084 1.00 76.81 88 ALA A N 1
ATOM 698 C CA . ALA A 1 88 ? -14.875 0.418 -42.391 1.00 76.81 88 ALA A CA 1
ATOM 699 C C . ALA A 1 88 ? -14.869 1.307 -41.128 1.00 76.81 88 ALA A C 1
ATOM 701 O O . ALA A 1 88 ? -14.721 0.796 -40.014 1.00 76.81 88 ALA A O 1
ATOM 702 N N . PRO A 1 89 ? -15.035 2.638 -41.266 1.00 66.12 89 PRO A N 1
ATOM 703 C CA . PRO A 1 89 ? -15.048 3.522 -40.110 1.00 66.12 89 PRO A CA 1
ATOM 704 C C . PRO A 1 89 ? -16.269 3.266 -39.215 1.00 66.12 89 PRO A C 1
ATOM 706 O O . PRO A 1 89 ? -17.366 3.010 -39.726 1.00 66.12 89 PRO A O 1
ATOM 709 N N . PRO A 1 90 ? -16.119 3.371 -37.882 1.00 61.97 90 PRO A N 1
ATOM 710 C CA . PRO A 1 90 ? -17.247 3.294 -36.967 1.00 61.97 90 PRO A CA 1
ATOM 711 C C . PRO A 1 90 ? -18.256 4.411 -37.277 1.00 61.97 90 PRO A C 1
ATOM 713 O O . PRO A 1 90 ? -17.864 5.499 -37.715 1.00 61.97 90 PRO A O 1
ATOM 716 N N . PRO A 1 91 ? -19.562 4.167 -37.068 1.00 60.03 91 PRO A N 1
ATOM 717 C CA . PRO A 1 91 ? -20.577 5.187 -37.284 1.00 60.03 91 PRO A CA 1
ATOM 718 C C . PRO A 1 91 ? -20.277 6.411 -36.414 1.00 60.03 91 PRO A C 1
ATOM 720 O O . PRO A 1 91 ? -19.843 6.283 -35.269 1.00 60.03 91 PRO A O 1
ATOM 723 N N . ALA A 1 92 ? -20.507 7.606 -36.962 1.00 58.09 92 ALA A N 1
ATOM 724 C CA . ALA A 1 92 ? -20.313 8.845 -36.220 1.00 58.09 92 ALA A CA 1
ATOM 725 C C . ALA A 1 92 ? -21.134 8.825 -34.919 1.00 58.09 92 ALA A C 1
ATOM 727 O O . ALA A 1 92 ? -22.251 8.307 -34.896 1.00 58.09 92 ALA A O 1
ATOM 728 N N . SER A 1 93 ? -20.617 9.428 -33.846 1.00 55.41 93 SER A N 1
ATOM 729 C CA . SER A 1 93 ? -21.285 9.470 -32.530 1.00 55.41 93 SER A CA 1
ATOM 730 C C . SER A 1 93 ? -22.705 10.055 -32.566 1.00 55.41 93 SER A C 1
ATOM 732 O O . SER A 1 93 ? -23.515 9.785 -31.686 1.00 55.41 93 SER A O 1
ATOM 734 N N . ASN A 1 94 ? -23.026 10.814 -33.614 1.00 61.25 94 ASN A N 1
ATOM 735 C CA . ASN A 1 94 ? -24.318 11.443 -33.867 1.00 61.25 94 ASN A CA 1
ATOM 736 C C . ASN A 1 94 ? -25.180 10.721 -34.922 1.00 61.25 94 ASN A C 1
ATOM 738 O O . ASN A 1 94 ? -26.237 11.234 -35.283 1.00 61.25 94 ASN A O 1
ATOM 742 N N . ALA A 1 95 ? -24.756 9.560 -35.436 1.00 56.94 95 ALA A N 1
ATOM 743 C CA . ALA A 1 95 ? -25.413 8.867 -36.550 1.00 56.94 95 ALA A CA 1
ATOM 744 C C . ALA A 1 95 ? -26.862 8.429 -36.246 1.00 56.94 95 ALA A C 1
ATOM 746 O O . ALA A 1 95 ? -27.626 8.178 -37.175 1.00 56.94 95 ALA A O 1
ATOM 747 N N . GLY A 1 96 ? -27.246 8.367 -34.965 1.00 61.91 96 GLY A N 1
ATOM 748 C CA . GLY A 1 96 ? -28.607 8.064 -34.509 1.00 61.91 96 GLY A CA 1
ATOM 749 C C . GLY A 1 96 ? -29.426 9.268 -34.027 1.00 61.91 96 GLY A C 1
ATOM 750 O O . GLY A 1 96 ? -30.570 9.080 -33.623 1.00 61.91 96 GLY A O 1
ATOM 751 N N . VAL A 1 97 ? -28.876 10.490 -34.037 1.00 71.25 97 VAL A N 1
ATOM 752 C CA . VAL A 1 97 ? -29.574 11.676 -33.510 1.00 71.25 97 VAL A CA 1
ATOM 753 C C . VAL A 1 97 ? -30.526 12.227 -34.579 1.00 71.25 97 VAL A C 1
ATOM 755 O O . VAL A 1 97 ? -30.062 12.562 -35.673 1.00 71.25 97 VAL A O 1
ATOM 758 N N . PRO A 1 98 ? -31.840 12.358 -34.309 1.00 77.25 98 PRO A N 1
ATOM 759 C CA . PRO A 1 98 ? -32.790 12.880 -35.287 1.00 77.25 98 PRO A CA 1
ATOM 760 C C . PRO A 1 98 ? -32.451 14.326 -35.673 1.00 77.25 98 PRO A C 1
ATOM 762 O O . PRO A 1 98 ? -31.939 15.096 -34.861 1.00 77.25 98 PRO A O 1
ATOM 765 N N . VAL A 1 99 ? -32.728 14.719 -36.918 1.00 79.00 99 VAL A N 1
ATOM 766 C CA . VAL A 1 99 ? -32.349 16.039 -37.446 1.00 79.00 99 VAL A CA 1
ATOM 767 C C . VAL A 1 99 ? -33.520 16.662 -38.207 1.00 79.00 99 VAL A C 1
ATOM 769 O O . VAL A 1 99 ? -34.180 15.986 -38.992 1.00 79.00 99 VAL A O 1
ATOM 772 N N . ALA A 1 100 ? -33.775 17.953 -37.995 1.00 76.88 100 ALA A N 1
ATOM 773 C CA . ALA A 1 100 ? -34.822 18.720 -38.663 1.00 76.88 100 ALA A CA 1
ATOM 774 C C . ALA A 1 100 ? -34.232 19.675 -39.715 1.00 76.88 100 ALA A C 1
ATOM 776 O O . ALA A 1 100 ? -33.225 20.356 -39.485 1.00 76.88 100 ALA A O 1
ATOM 777 N N . ALA A 1 101 ? -34.876 19.745 -40.883 1.00 70.25 101 ALA A N 1
ATOM 778 C CA . ALA A 1 101 ? -34.508 20.676 -41.945 1.00 70.25 101 ALA A CA 1
ATOM 779 C C . ALA A 1 101 ? -35.016 22.088 -41.616 1.00 70.25 101 ALA A C 1
ATOM 781 O O . ALA A 1 101 ? -36.209 22.300 -41.426 1.00 70.25 101 ALA A O 1
ATOM 782 N N . SER A 1 102 ? -34.115 23.070 -41.589 1.00 59.56 102 SER A N 1
ATOM 783 C CA . SER A 1 102 ? -34.426 24.469 -41.257 1.00 59.56 102 SER A CA 1
ATOM 784 C C . SER A 1 102 ? -34.988 25.286 -42.433 1.00 59.56 102 SER A C 1
ATOM 786 O O . SER A 1 102 ? -35.176 26.492 -42.304 1.00 59.56 102 SER A O 1
ATOM 788 N N . GLY A 1 103 ? -35.241 24.662 -43.591 1.00 65.38 103 GLY A N 1
ATOM 789 C CA . GLY A 1 103 ? -35.835 25.306 -44.774 1.00 65.38 103 GLY A CA 1
ATOM 790 C C . GLY A 1 103 ? -34.944 26.324 -45.510 1.00 65.38 103 GLY A C 1
ATOM 791 O O . GLY A 1 103 ? -35.348 26.832 -46.551 1.00 65.38 103 GLY A O 1
ATOM 792 N N . GLY A 1 104 ? -33.734 26.608 -45.013 1.00 63.91 104 GLY A N 1
ATOM 793 C CA . GLY A 1 104 ? -32.748 27.510 -45.625 1.00 63.91 104 GLY A CA 1
ATOM 794 C C . GLY A 1 104 ? -31.440 26.813 -46.029 1.00 63.91 104 GLY A C 1
ATOM 795 O O . GLY A 1 104 ? -31.283 25.603 -45.878 1.00 63.91 104 GLY A O 1
ATOM 796 N N . ARG A 1 105 ? -30.465 27.583 -46.536 1.00 54.69 105 ARG A N 1
ATOM 797 C CA . ARG A 1 105 ? -29.102 27.085 -46.805 1.00 54.69 105 ARG A CA 1
ATOM 798 C C . ARG A 1 105 ? -28.349 26.893 -45.479 1.00 54.69 105 ARG A C 1
ATOM 800 O O . ARG A 1 105 ? -28.076 27.875 -44.798 1.00 54.69 105 ARG A O 1
ATOM 807 N N . GLY A 1 106 ? -27.996 25.654 -45.126 1.00 56.66 106 GLY A N 1
ATOM 808 C CA . GLY A 1 106 ? -27.217 25.337 -43.920 1.00 56.66 106 GLY A CA 1
ATOM 809 C C . GLY A 1 106 ? -27.285 23.861 -43.510 1.00 56.66 106 GLY A C 1
ATOM 810 O O . GLY A 1 106 ? -28.053 23.089 -44.081 1.00 56.66 106 GLY A O 1
ATOM 811 N N . ARG A 1 107 ? -26.469 23.461 -42.521 1.00 62.22 107 ARG A N 1
ATOM 812 C CA . ARG A 1 107 ? -26.491 22.104 -41.941 1.00 62.22 107 ARG A CA 1
ATOM 813 C C . ARG A 1 107 ? -27.808 21.893 -41.168 1.00 62.22 107 ARG A C 1
ATOM 815 O O . ARG A 1 107 ? -28.147 22.762 -40.362 1.00 62.22 107 ARG A O 1
ATOM 822 N N . PRO A 1 108 ? -28.524 20.771 -41.373 1.00 74.00 108 PRO A N 1
ATOM 823 C CA . PRO A 1 108 ? -29.741 20.453 -40.623 1.00 74.00 108 PRO A CA 1
ATOM 824 C C . PRO A 1 108 ? -29.503 20.448 -39.100 1.00 74.00 108 PRO A C 1
ATOM 826 O O . PRO A 1 108 ? -28.411 20.101 -38.640 1.00 74.00 108 PRO A O 1
ATOM 829 N N . ARG A 1 109 ? -30.505 20.869 -38.317 1.00 78.50 109 ARG A N 1
ATOM 830 C CA . ARG A 1 109 ? -30.398 21.072 -36.859 1.00 78.50 109 ARG A CA 1
ATOM 831 C C . ARG A 1 109 ? -30.813 19.809 -36.104 1.00 78.50 109 ARG A C 1
ATOM 833 O O . ARG A 1 109 ? -31.846 19.234 -36.429 1.00 78.50 109 ARG A O 1
ATOM 840 N N . PHE A 1 110 ? -30.041 19.388 -35.100 1.00 82.81 110 PHE A N 1
ATOM 841 C CA . PHE A 1 110 ? -30.384 18.223 -34.272 1.00 82.81 110 PHE A CA 1
ATOM 842 C C . PHE A 1 110 ? -31.717 18.429 -33.544 1.00 82.81 110 PHE A C 1
ATOM 844 O O . PHE A 1 110 ? -32.018 19.528 -33.092 1.00 82.81 110 PHE A O 1
ATOM 851 N N . VAL A 1 111 ? -32.515 17.378 -33.419 1.00 83.50 111 VAL A N 1
ATOM 852 C CA . VAL A 1 111 ? -33.714 17.354 -32.582 1.00 83.50 111 VAL A CA 1
ATOM 853 C C . VAL A 1 111 ? -33.332 16.602 -31.319 1.00 83.50 111 VAL A C 1
ATOM 855 O O . VAL A 1 111 ? -33.114 15.393 -31.354 1.00 83.50 111 VAL A O 1
ATOM 858 N N . LEU A 1 112 ? -33.180 17.348 -30.228 1.00 84.25 112 LEU A N 1
ATOM 859 C CA . LEU A 1 112 ? -32.795 16.820 -28.924 1.00 84.25 112 LEU A CA 1
ATOM 860 C C . LEU A 1 112 ? -34.015 16.778 -28.011 1.00 84.25 112 LEU A C 1
ATOM 862 O O . LEU A 1 112 ? -34.812 17.717 -28.002 1.00 84.25 112 LEU A O 1
ATOM 866 N N . ASP A 1 113 ? -34.121 15.713 -27.225 1.00 85.81 113 ASP A N 1
ATOM 867 C CA . ASP A 1 113 ? -35.067 15.626 -26.118 1.00 85.81 113 ASP A CA 1
ATOM 868 C C . ASP A 1 113 ? -34.509 16.421 -24.928 1.00 85.81 113 ASP A C 1
ATOM 870 O O . ASP A 1 113 ? -33.717 15.923 -24.127 1.00 85.81 113 ASP A O 1
ATOM 874 N N . LEU A 1 114 ? -34.851 17.709 -24.871 1.00 85.94 114 LEU A N 1
ATOM 875 C CA . LEU A 1 114 ? -34.332 18.624 -23.851 1.00 85.94 114 LEU A CA 1
ATOM 876 C C . LEU A 1 114 ? -34.906 18.343 -22.461 1.00 85.94 114 LEU A C 1
ATOM 878 O O . LEU A 1 114 ? -34.226 18.602 -21.471 1.00 85.94 114 LEU A O 1
ATOM 882 N N . GLU A 1 115 ? -36.111 17.779 -22.386 1.00 82.88 115 GLU A N 1
ATOM 883 C CA . GLU A 1 115 ? -36.730 17.363 -21.126 1.00 82.88 115 GLU A CA 1
ATOM 884 C C . GLU A 1 115 ? -35.926 16.214 -20.515 1.00 82.88 115 GLU A C 1
ATOM 886 O O . GLU A 1 115 ? -35.428 16.323 -19.393 1.00 82.88 115 GLU A O 1
ATOM 891 N N . ARG A 1 116 ? -35.620 15.190 -21.321 1.00 82.38 116 ARG A N 1
ATOM 892 C CA . ARG A 1 116 ? -34.742 14.097 -20.895 1.00 82.38 116 ARG A CA 1
ATOM 893 C C . ARG A 1 116 ? -33.333 14.571 -20.529 1.00 82.38 116 ARG A C 1
ATOM 895 O O . ARG A 1 116 ? -32.697 13.975 -19.658 1.00 82.38 116 ARG A O 1
ATOM 902 N N . ALA A 1 117 ? -32.828 15.619 -21.182 1.00 82.31 117 ALA A N 1
ATOM 903 C CA . ALA A 1 117 ? -31.509 16.188 -20.892 1.00 82.31 117 ALA A CA 1
ATOM 904 C C . ALA A 1 117 ? -31.471 16.814 -19.499 1.00 82.31 117 ALA A C 1
ATOM 906 O O . ALA A 1 117 ? -30.522 16.599 -18.743 1.00 82.31 117 ALA A O 1
ATOM 907 N N . ILE A 1 118 ? -32.526 17.553 -19.160 1.00 81.06 118 ILE A N 1
ATOM 908 C CA . ILE A 1 118 ? -32.711 18.158 -17.845 1.00 81.06 118 ILE A CA 1
ATOM 909 C C . ILE A 1 118 ? -32.884 17.072 -16.785 1.00 81.06 118 ILE A C 1
ATOM 911 O O . ILE A 1 118 ? -32.221 17.146 -15.755 1.00 81.06 118 ILE A O 1
ATOM 915 N N . ASP A 1 119 ? -33.665 16.024 -17.050 1.00 79.38 119 ASP A N 1
ATOM 916 C CA . ASP A 1 119 ? -33.810 14.897 -16.121 1.00 79.38 119 ASP A CA 1
ATOM 917 C C . ASP A 1 119 ? -32.467 14.229 -15.818 1.00 79.38 119 ASP A C 1
ATOM 919 O O . ASP A 1 119 ? -32.119 13.998 -14.662 1.00 79.38 119 ASP A O 1
ATOM 923 N N . LEU A 1 120 ? -31.674 13.943 -16.855 1.00 77.38 120 LEU A N 1
ATOM 924 C CA . LEU A 1 120 ? -30.346 13.350 -16.688 1.00 77.38 120 LEU A CA 1
ATOM 925 C C . LEU A 1 120 ? -29.402 14.272 -15.910 1.00 77.38 120 LEU A C 1
ATOM 927 O O . LEU A 1 120 ? -28.627 13.788 -15.082 1.00 77.38 120 LEU A O 1
ATOM 931 N N . HIS A 1 121 ? -29.478 15.583 -16.135 1.00 79.31 121 HIS A N 1
ATOM 932 C CA . HIS A 1 121 ? -28.704 16.556 -15.371 1.00 79.31 121 HIS A CA 1
ATOM 933 C C . HIS A 1 121 ? -29.150 16.630 -13.899 1.00 79.31 121 HIS A C 1
ATOM 935 O O . HIS A 1 121 ? -28.311 16.660 -12.995 1.00 79.31 121 HIS A O 1
ATOM 941 N N . ASN A 1 122 ? -30.459 16.576 -13.646 1.00 73.44 122 ASN A N 1
ATOM 942 C CA . ASN A 1 122 ? -31.052 16.590 -12.307 1.00 73.44 122 ASN A CA 1
ATOM 943 C C . ASN A 1 122 ? -30.711 15.331 -11.497 1.00 73.44 122 ASN A C 1
ATOM 945 O O . ASN A 1 122 ? -30.582 15.413 -10.281 1.00 73.44 122 ASN A O 1
ATOM 949 N N . LEU A 1 123 ? -30.462 14.198 -12.163 1.00 72.25 123 LEU A N 1
ATOM 950 C CA . LEU A 1 123 ? -29.929 12.971 -11.548 1.00 72.25 123 LEU A CA 1
ATOM 951 C C . LEU A 1 123 ? -28.449 13.072 -11.138 1.00 72.25 123 LEU A C 1
ATOM 953 O O . LEU A 1 123 ? -27.870 12.110 -10.640 1.00 72.25 123 LEU A O 1
ATOM 957 N N . GLY A 1 124 ? -27.822 14.225 -11.357 1.00 69.44 124 GLY A N 1
ATOM 958 C CA . GLY A 1 124 ? -26.498 14.542 -10.848 1.00 69.44 124 GLY A CA 1
ATOM 959 C C . GLY A 1 124 ? -25.375 14.503 -11.883 1.00 69.44 124 GLY A C 1
ATOM 960 O O . GLY A 1 124 ? -24.240 14.832 -11.537 1.00 69.44 124 GLY A O 1
ATOM 961 N N . ASN A 1 125 ? -25.682 14.169 -13.138 1.00 74.19 125 ASN A N 1
ATOM 962 C CA . ASN A 1 125 ? -24.701 14.074 -14.219 1.00 74.19 125 ASN A CA 1
ATOM 963 C C . ASN A 1 125 ? -24.243 15.457 -14.706 1.00 74.19 125 ASN A C 1
ATOM 965 O O . ASN A 1 125 ? -25.011 16.427 -14.719 1.00 74.19 125 ASN A O 1
ATOM 969 N N . THR A 1 126 ? -22.989 15.556 -15.155 1.00 78.00 126 THR A N 1
ATOM 970 C CA . THR A 1 126 ? -22.486 16.795 -15.759 1.00 78.00 126 THR A CA 1
ATOM 971 C C . THR A 1 126 ? -23.094 17.001 -17.147 1.00 78.00 126 THR A C 1
ATOM 973 O O . THR A 1 126 ? -23.435 16.046 -17.841 1.00 78.00 126 THR A O 1
ATOM 976 N N . TRP A 1 127 ? -23.191 18.250 -17.612 1.00 81.44 127 TRP A N 1
ATOM 977 C CA . TRP A 1 127 ? -23.656 18.521 -18.978 1.00 81.44 127 TRP A CA 1
ATOM 978 C C . TRP A 1 127 ? -22.740 17.934 -20.069 1.00 81.44 127 TRP A C 1
ATOM 980 O O . TRP A 1 127 ? -23.164 17.805 -21.216 1.00 81.44 127 TRP A O 1
ATOM 990 N N . GLU A 1 128 ? -21.498 17.579 -19.734 1.00 80.44 128 GLU A N 1
ATOM 991 C CA . GLU A 1 128 ? -20.564 16.882 -20.625 1.00 80.44 128 GLU A CA 1
ATOM 992 C C . GLU A 1 128 ? -20.984 15.420 -20.835 1.00 80.44 128 GLU A C 1
ATOM 994 O O . GLU A 1 128 ? -21.107 14.965 -21.976 1.00 80.44 128 GLU A O 1
ATOM 999 N N . ASP A 1 129 ? -21.315 14.727 -19.745 1.00 74.31 129 ASP A N 1
ATOM 1000 C CA . ASP A 1 129 ? -21.806 13.347 -19.774 1.00 74.31 129 ASP A CA 1
ATOM 1001 C C . ASP A 1 129 ? -23.182 13.262 -20.440 1.00 74.31 129 ASP A C 1
ATOM 1003 O O . ASP A 1 129 ? -23.421 12.395 -21.282 1.00 74.31 129 ASP A O 1
ATOM 1007 N N . VAL A 1 130 ? -24.075 14.210 -20.126 1.00 79.00 130 VAL A N 1
ATOM 1008 C CA . VAL A 1 130 ? -25.414 14.285 -20.731 1.00 79.00 130 VAL A CA 1
ATOM 1009 C C . VAL A 1 130 ? -25.318 14.520 -22.240 1.00 79.00 130 VAL A C 1
ATOM 1011 O O . VAL A 1 130 ? -25.989 13.837 -23.009 1.00 79.00 130 VAL A O 1
ATOM 1014 N N . ALA A 1 131 ? -24.458 15.438 -22.693 1.00 80.75 131 ALA A N 1
ATOM 1015 C CA . ALA A 1 131 ? -24.276 15.695 -24.121 1.00 80.75 131 ALA A CA 1
ATOM 1016 C C . ALA A 1 131 ? -23.709 14.473 -24.857 1.00 80.75 131 ALA A C 1
ATOM 1018 O O . ALA A 1 131 ? -24.207 14.107 -25.925 1.00 80.75 131 ALA A O 1
ATOM 1019 N N . THR A 1 132 ? -22.734 13.801 -24.242 1.00 80.62 132 THR A N 1
ATOM 1020 C CA . THR A 1 132 ? -22.146 12.564 -24.765 1.00 80.62 132 THR A CA 1
ATOM 1021 C C . THR A 1 132 ? -23.198 11.463 -24.896 1.00 80.62 132 THR A C 1
ATOM 1023 O O . THR A 1 132 ? -23.308 10.847 -25.956 1.00 80.62 132 THR A O 1
ATOM 1026 N N . ALA A 1 133 ? -24.033 11.267 -23.872 1.00 76.25 133 ALA A N 1
ATOM 1027 C CA . ALA A 1 133 ? -25.137 10.307 -23.898 1.00 76.25 133 ALA A CA 1
ATOM 1028 C C . ALA A 1 133 ? -26.194 10.637 -24.970 1.00 76.25 133 ALA A C 1
ATOM 1030 O O . ALA A 1 133 ? -26.828 9.735 -25.513 1.00 76.25 133 ALA A O 1
ATOM 1031 N N . MET A 1 134 ? -26.356 11.919 -25.309 1.00 79.50 134 MET A N 1
ATOM 1032 C CA . MET A 1 134 ? -27.245 12.391 -26.376 1.00 79.50 134 MET A CA 1
ATOM 1033 C C . MET A 1 134 ? -26.608 12.393 -27.771 1.00 79.50 134 MET A C 1
ATOM 1035 O O . MET A 1 134 ? -27.244 12.829 -28.730 1.00 79.50 134 MET A O 1
ATOM 1039 N N . GLY A 1 135 ? -25.365 11.923 -27.906 1.00 75.12 135 GLY A N 1
ATOM 1040 C CA . GLY A 1 135 ? -24.673 11.854 -29.192 1.00 75.12 135 GLY A CA 1
ATOM 1041 C C . GLY A 1 135 ? -24.343 13.226 -29.787 1.00 75.12 135 GLY A C 1
ATOM 1042 O O . GLY A 1 135 ? -24.202 13.352 -31.004 1.00 75.12 135 GLY A O 1
ATOM 1043 N N . VAL A 1 136 ? -24.234 14.273 -28.960 1.00 81.12 136 VAL A N 1
ATOM 1044 C CA . VAL A 1 136 ? -23.919 15.640 -29.401 1.00 81.12 136 VAL A CA 1
ATOM 1045 C C . VAL A 1 136 ? -22.791 16.263 -28.586 1.00 81.12 136 VAL A C 1
ATOM 1047 O O . VAL A 1 136 ? -22.530 15.903 -27.447 1.00 81.12 136 VAL A O 1
ATOM 1050 N N . ALA A 1 137 ? -22.107 17.251 -29.162 1.00 78.06 137 ALA A N 1
ATOM 1051 C CA . ALA A 1 137 ? -21.115 18.017 -28.416 1.00 78.06 137 ALA A CA 1
ATOM 1052 C C . ALA A 1 137 ? -21.792 18.879 -27.336 1.00 78.06 137 ALA A C 1
ATOM 1054 O O . ALA A 1 137 ? -22.848 19.466 -27.589 1.00 78.06 137 ALA A O 1
ATOM 1055 N N . ARG A 1 138 ? -21.135 19.057 -26.181 1.00 81.81 138 ARG A N 1
ATOM 1056 C CA . ARG A 1 138 ? -21.617 19.889 -25.060 1.00 81.81 138 ARG A CA 1
ATOM 1057 C C . ARG A 1 138 ? -22.116 21.263 -25.508 1.00 81.81 138 ARG A C 1
ATOM 1059 O O . ARG A 1 138 ? -23.221 21.664 -25.164 1.00 81.81 138 ARG A O 1
ATOM 1066 N N . ILE A 1 139 ? -21.357 21.951 -26.362 1.00 77.19 139 ILE A N 1
ATOM 1067 C CA . ILE A 1 139 ? -21.733 23.273 -26.892 1.00 77.19 139 ILE A CA 1
ATOM 1068 C C . ILE A 1 139 ? -23.046 23.260 -27.694 1.00 77.19 139 ILE A C 1
ATOM 1070 O O . ILE A 1 139 ? -23.780 24.244 -27.706 1.00 77.19 139 ILE A O 1
ATOM 1074 N N . THR A 1 140 ? -23.364 22.135 -28.343 1.00 81.50 140 THR A N 1
ATOM 1075 C CA . THR A 1 140 ? -24.617 21.958 -29.087 1.00 81.50 140 THR A CA 1
ATOM 1076 C C . THR A 1 140 ? -25.789 21.817 -28.124 1.00 81.50 140 THR A C 1
ATOM 1078 O O . THR A 1 140 ? -26.795 22.489 -28.316 1.00 81.50 140 THR A O 1
ATOM 1081 N N . LEU A 1 141 ? -25.649 21.020 -27.060 1.00 81.38 141 LEU A N 1
ATOM 1082 C CA . LEU A 1 141 ? -26.689 20.876 -26.039 1.00 81.38 141 LEU A CA 1
ATOM 1083 C C . LEU A 1 141 ? -26.986 22.211 -25.333 1.00 81.38 141 LEU A C 1
ATOM 1085 O O . LEU A 1 141 ? -28.145 22.597 -25.226 1.00 81.38 141 LEU A O 1
ATOM 1089 N N . TYR A 1 142 ? -25.948 22.964 -24.951 1.00 80.06 142 TYR A N 1
ATOM 1090 C CA . TYR A 1 142 ? -26.10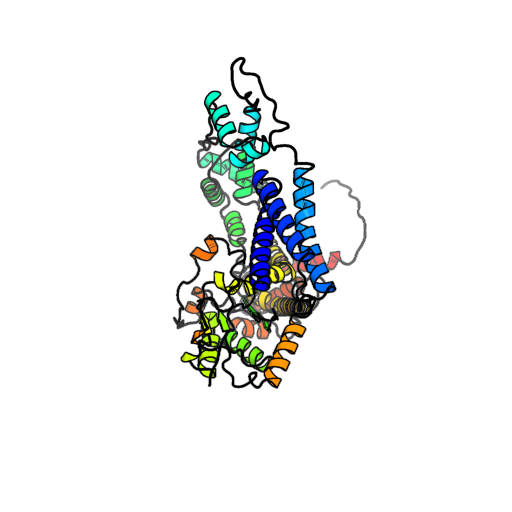1 24.292 -24.338 1.00 80.06 142 TYR A CA 1
ATOM 1091 C C . TYR A 1 142 ? -26.848 25.275 -25.237 1.00 80.06 142 TYR A C 1
ATOM 1093 O O . TYR A 1 142 ? -27.761 25.949 -24.774 1.00 80.06 142 TYR A O 1
ATOM 1101 N N . ARG A 1 143 ? -26.496 25.334 -26.528 1.00 82.06 143 ARG A N 1
ATOM 1102 C CA . ARG A 1 143 ? -27.196 26.198 -27.486 1.00 82.06 143 ARG A CA 1
ATOM 1103 C C . ARG A 1 143 ? -28.675 25.828 -27.589 1.00 82.06 143 ARG A C 1
ATOM 1105 O O . ARG A 1 143 ? -29.517 26.711 -27.635 1.00 82.06 143 ARG A O 1
ATOM 1112 N N . HIS A 1 144 ? -28.990 24.534 -27.605 1.00 83.44 144 HIS A N 1
ATOM 1113 C CA . HIS A 1 144 ? -30.375 24.079 -27.659 1.00 83.44 144 HIS A CA 1
ATOM 1114 C C . HIS A 1 144 ? -31.165 24.399 -26.379 1.00 83.44 144 HIS A C 1
ATOM 1116 O O . HIS A 1 144 ? -32.341 24.736 -26.488 1.00 83.44 144 HIS A O 1
ATOM 1122 N N . LEU A 1 145 ? -30.539 24.328 -25.199 1.00 82.12 145 LEU A N 1
ATOM 1123 C CA . LEU A 1 145 ? -31.151 24.733 -23.927 1.00 82.12 145 LEU A CA 1
ATOM 1124 C C . LEU A 1 145 ? -31.398 26.250 -23.877 1.00 82.12 145 LEU A C 1
ATOM 1126 O O . LEU A 1 145 ? -32.498 26.672 -23.531 1.00 82.12 145 LEU A O 1
ATOM 1130 N N . ASP A 1 146 ? -30.418 27.052 -24.297 1.00 82.62 146 ASP A N 1
ATOM 1131 C CA . ASP A 1 146 ? -30.506 28.519 -24.353 1.00 82.62 146 ASP A CA 1
ATOM 1132 C C . ASP A 1 146 ? -31.587 28.993 -25.342 1.00 82.62 146 ASP A C 1
ATOM 1134 O O . ASP A 1 146 ? -32.464 29.780 -24.992 1.00 82.62 146 ASP A O 1
ATOM 1138 N N . GLU A 1 147 ? -31.612 28.425 -26.553 1.00 83.31 147 GLU A N 1
ATOM 1139 C CA . GLU A 1 147 ? -32.632 28.714 -27.571 1.00 83.31 147 GLU A CA 1
ATOM 1140 C C . GLU A 1 147 ? -34.049 28.300 -27.132 1.00 83.31 147 GLU A C 1
ATOM 1142 O O . GLU A 1 147 ? -35.029 28.870 -27.613 1.00 83.31 147 GLU A O 1
ATOM 1147 N N . ALA A 1 148 ? -34.166 27.309 -26.242 1.00 83.31 148 ALA A N 1
ATOM 1148 C CA . ALA A 1 148 ? -35.431 26.876 -25.651 1.00 83.31 148 ALA A CA 1
ATOM 1149 C C . ALA A 1 148 ? -35.811 27.666 -24.382 1.00 83.31 148 ALA A C 1
ATOM 1151 O O . ALA A 1 148 ? -36.883 27.432 -23.824 1.00 83.31 148 ALA A O 1
ATOM 1152 N N . GLY A 1 149 ? -34.959 28.589 -23.917 1.00 79.88 149 GLY A N 1
ATOM 1153 C CA . GLY A 1 149 ? -35.165 29.338 -22.675 1.00 79.88 149 GLY A CA 1
ATOM 1154 C C . GLY A 1 149 ? -35.113 28.468 -21.414 1.00 79.88 149 GLY A C 1
ATOM 1155 O O . GLY A 1 149 ? -35.691 28.835 -20.392 1.00 79.88 149 GLY A O 1
ATOM 1156 N N . LEU A 1 150 ? -34.463 27.302 -21.483 1.00 80.06 150 LEU A N 1
ATOM 1157 C CA . LEU A 1 150 ? -34.373 26.345 -20.385 1.00 80.06 150 LEU A CA 1
ATOM 1158 C C . LEU A 1 150 ? -33.129 26.618 -19.535 1.00 80.06 150 LEU A C 1
ATOM 1160 O O . LEU A 1 150 ? -32.023 26.802 -20.045 1.00 80.06 150 LEU A O 1
ATOM 1164 N N . SER A 1 151 ? -33.312 26.633 -18.214 1.00 73.31 151 SER A N 1
ATOM 1165 C CA . SER A 1 151 ? -32.220 26.868 -17.269 1.00 73.31 151 SER A CA 1
ATOM 1166 C C . SER A 1 151 ? -31.190 25.740 -17.327 1.00 73.31 151 SER A C 1
ATOM 1168 O O . SER A 1 151 ? -31.532 24.563 -17.257 1.00 73.31 151 SER A O 1
ATOM 1170 N N . THR A 1 152 ? -29.913 26.113 -17.388 1.00 72.44 152 THR A N 1
ATOM 1171 C CA . THR A 1 152 ? -28.776 25.184 -17.263 1.00 72.44 152 THR A CA 1
ATOM 1172 C C . THR A 1 152 ? -28.314 25.013 -15.814 1.00 72.44 152 THR A C 1
ATOM 1174 O O . THR A 1 152 ? -27.395 24.237 -15.546 1.00 72.44 152 THR A O 1
ATOM 1177 N N . HIS A 1 153 ? -28.932 25.744 -14.879 1.00 65.44 153 HIS A N 1
ATOM 1178 C CA . HIS A 1 153 ? -28.629 25.665 -13.458 1.00 65.44 153 HIS A CA 1
ATOM 1179 C C . HIS A 1 153 ? -29.262 24.423 -12.836 1.00 65.44 153 HIS A C 1
ATOM 1181 O O . HIS A 1 153 ? -30.429 24.118 -13.080 1.00 65.44 153 HIS A O 1
ATOM 1187 N N . ARG A 1 154 ? -28.495 23.757 -11.971 1.00 64.56 154 ARG A N 1
ATOM 1188 C CA . ARG A 1 154 ? -28.990 22.683 -11.108 1.00 64.56 154 ARG A CA 1
ATOM 1189 C C . ARG A 1 154 ? -30.128 23.217 -10.216 1.00 64.56 154 ARG A C 1
ATOM 1191 O O . ARG A 1 154 ? -30.079 24.400 -9.858 1.00 64.56 154 ARG A O 1
ATOM 1198 N N . PRO A 1 155 ? -31.123 22.392 -9.834 1.00 62.12 155 PRO A N 1
ATOM 1199 C CA . PRO A 1 155 ? -32.136 22.786 -8.860 1.00 62.12 155 PRO A CA 1
ATOM 1200 C C . PRO A 1 155 ? -31.498 23.444 -7.632 1.00 62.12 155 PRO A C 1
ATOM 1202 O O . PRO A 1 155 ? -30.535 22.932 -7.056 1.00 62.12 155 PRO A O 1
ATOM 1205 N N . LEU A 1 156 ? -32.019 24.621 -7.275 1.00 63.94 156 LEU A N 1
ATOM 1206 C CA . LEU A 1 156 ? -31.597 25.358 -6.088 1.00 63.94 156 LEU A CA 1
ATOM 1207 C C . LEU A 1 156 ? -31.869 24.500 -4.852 1.00 63.94 156 LEU A C 1
ATOM 1209 O O . LEU A 1 156 ? -32.876 23.795 -4.790 1.00 63.94 156 LEU A O 1
ATOM 1213 N N . HIS A 1 157 ? -30.981 24.575 -3.861 1.00 71.31 157 HIS A N 1
ATOM 1214 C CA . HIS A 1 157 ? -31.198 23.883 -2.597 1.00 71.31 157 HIS A CA 1
ATOM 1215 C C . HIS A 1 157 ? -32.540 24.314 -1.986 1.00 71.31 157 HIS A C 1
ATOM 1217 O O . HIS A 1 157 ? -32.853 25.506 -1.922 1.00 71.31 157 HIS A O 1
ATOM 1223 N N . SER A 1 158 ? -33.328 23.340 -1.538 1.00 76.50 158 SER A N 1
ATOM 1224 C CA . SER A 1 158 ? -34.632 23.544 -0.920 1.00 76.50 158 SER A CA 1
ATOM 1225 C C . SER A 1 158 ? -34.487 24.407 0.339 1.00 76.50 158 SER A C 1
ATOM 1227 O O . SER A 1 158 ? -33.618 24.172 1.184 1.00 76.50 158 SER A O 1
ATOM 1229 N N . SER A 1 159 ? -35.362 25.402 0.506 1.00 76.12 159 SER A N 1
ATOM 1230 C CA . SER A 1 159 ? -35.392 26.255 1.700 1.00 76.12 159 SER A CA 1
ATOM 1231 C C . SER A 1 159 ? -36.087 25.538 2.865 1.00 76.12 159 SER A C 1
ATOM 1233 O O . SER A 1 159 ? -37.221 25.858 3.216 1.00 76.12 159 SER A O 1
ATOM 1235 N N . VAL A 1 160 ? -35.424 24.532 3.438 1.00 83.19 160 VAL A N 1
ATOM 1236 C CA . VAL A 1 160 ? -35.913 23.782 4.609 1.00 83.19 160 VAL A CA 1
ATOM 1237 C C . VAL A 1 160 ? -35.309 24.370 5.885 1.00 83.19 160 VAL A C 1
ATOM 1239 O O . VAL A 1 160 ? -34.095 24.597 5.944 1.00 83.19 160 VAL A O 1
ATOM 1242 N N . ALA A 1 161 ? -36.143 24.632 6.896 1.00 86.06 161 ALA A N 1
ATOM 1243 C CA . ALA A 1 161 ? -35.703 25.091 8.215 1.00 86.06 161 ALA A CA 1
ATOM 1244 C C . ALA A 1 161 ? -35.015 23.957 8.995 1.00 86.06 161 ALA A C 1
ATOM 1246 O O . ALA A 1 161 ? -35.380 22.794 8.836 1.00 86.06 161 ALA A O 1
ATOM 1247 N N . ASP A 1 162 ? -34.052 24.284 9.863 1.00 85.75 162 ASP A N 1
ATOM 1248 C CA . ASP A 1 162 ? -33.287 23.265 10.602 1.00 85.75 162 ASP A CA 1
ATOM 1249 C C . ASP A 1 162 ? -34.173 22.368 11.476 1.00 85.75 162 ASP A C 1
ATOM 1251 O O . ASP A 1 162 ? -33.936 21.170 11.532 1.00 85.75 162 ASP A O 1
ATOM 1255 N N . SER A 1 163 ? -35.244 22.898 12.077 1.00 85.19 163 SER A N 1
ATOM 1256 C CA . SER A 1 163 ? -36.180 22.100 12.884 1.00 85.19 163 SER A CA 1
ATOM 1257 C C . SER A 1 163 ? -36.911 21.031 12.067 1.00 85.19 163 SER A C 1
ATOM 1259 O O . SER A 1 163 ? -37.077 19.906 12.520 1.00 85.19 163 SER A O 1
ATOM 1261 N N . GLN A 1 164 ? -37.319 21.378 10.846 1.00 88.38 164 GLN A N 1
ATOM 1262 C CA . GLN A 1 164 ? -37.999 20.457 9.938 1.00 88.38 164 GLN A CA 1
ATOM 1263 C C . GLN A 1 164 ? -37.021 19.425 9.362 1.00 88.38 164 GLN A C 1
ATOM 1265 O O . GLN A 1 164 ? -37.377 18.266 9.172 1.00 88.38 164 GLN A O 1
ATOM 1270 N N . LEU A 1 165 ? -35.778 19.837 9.097 1.00 89.19 165 LEU A N 1
ATOM 1271 C CA . LEU A 1 165 ? -34.716 18.924 8.685 1.00 89.19 165 LEU A CA 1
ATOM 1272 C C . LEU A 1 165 ? -34.395 17.915 9.795 1.00 89.19 165 LEU A C 1
ATOM 1274 O O . LEU A 1 165 ? -34.268 16.727 9.517 1.00 89.19 165 LEU A O 1
ATOM 1278 N N . ASP A 1 166 ? -34.320 18.380 11.041 1.00 89.25 166 ASP A N 1
ATOM 1279 C CA . ASP A 1 166 ? -34.031 17.546 12.203 1.00 89.25 166 ASP A CA 1
ATOM 1280 C C . ASP A 1 166 ? -35.132 16.487 12.431 1.00 89.25 166 ASP A C 1
ATOM 1282 O O . ASP A 1 166 ? -34.812 15.334 12.714 1.00 89.25 166 ASP A O 1
ATOM 1286 N N . GLU A 1 167 ? -36.411 16.815 12.214 1.00 89.94 167 GLU A N 1
ATOM 1287 C CA . GLU A 1 167 ? -37.516 15.837 12.257 1.00 89.94 167 GLU A CA 1
ATOM 1288 C C . GLU A 1 167 ? -37.382 14.744 11.184 1.00 89.94 167 GLU A C 1
ATOM 1290 O O . GLU A 1 167 ? -37.471 13.554 11.494 1.00 89.94 167 GLU A O 1
ATOM 1295 N N . LEU A 1 168 ? -37.104 15.130 9.934 1.00 89.19 168 LEU A N 1
ATOM 1296 C CA . LEU A 1 168 ? -36.931 14.186 8.823 1.00 89.19 168 LEU A CA 1
ATOM 1297 C C . LEU A 1 168 ? -35.724 13.265 9.034 1.00 89.19 168 LEU A C 1
ATOM 1299 O O . LEU A 1 168 ? -35.775 12.067 8.753 1.00 89.19 168 LEU A O 1
ATOM 1303 N N . ILE A 1 169 ? -34.627 13.821 9.548 1.00 87.44 169 ILE A N 1
ATOM 1304 C CA . ILE A 1 169 ? -33.415 13.064 9.859 1.00 87.44 169 ILE A CA 1
ATOM 1305 C C . ILE A 1 169 ? -33.626 12.147 11.071 1.00 87.44 169 ILE A C 1
ATOM 1307 O O . ILE A 1 169 ? -33.071 11.046 11.094 1.00 87.44 169 ILE A O 1
ATOM 1311 N N . ALA A 1 170 ? -34.456 12.538 12.042 1.00 83.00 170 ALA A N 1
ATOM 1312 C CA . ALA A 1 170 ? -34.818 11.691 13.181 1.00 83.00 170 ALA A CA 1
ATOM 1313 C C . ALA A 1 170 ? -35.607 10.466 12.731 1.00 83.00 170 ALA A C 1
ATOM 1315 O O . ALA A 1 170 ? -35.280 9.340 13.110 1.00 83.00 170 ALA A O 1
ATOM 1316 N N . GLU A 1 171 ? -36.610 10.683 11.882 1.00 86.69 171 GLU A N 1
ATOM 1317 C CA . GLU A 1 171 ? -37.407 9.611 11.295 1.00 86.69 171 GLU A CA 1
ATOM 1318 C C . GLU A 1 171 ? -36.534 8.658 10.467 1.00 86.69 171 GLU A C 1
ATOM 1320 O O . GLU A 1 171 ? -36.589 7.440 10.659 1.00 86.69 171 GLU A O 1
ATOM 1325 N N . PHE A 1 172 ? -35.659 9.206 9.618 1.00 84.12 172 PHE A N 1
ATOM 1326 C CA . PHE A 1 172 ? -34.696 8.420 8.850 1.00 84.12 172 PHE A CA 1
ATOM 1327 C C . PHE A 1 172 ? -33.775 7.588 9.753 1.00 84.12 172 PHE A C 1
ATOM 1329 O O . PHE A 1 172 ? -33.570 6.402 9.500 1.00 84.12 172 PHE A O 1
ATOM 1336 N N . SER A 1 173 ? -33.234 8.185 10.820 1.00 74.88 173 SER A N 1
ATOM 1337 C CA . SER A 1 173 ? -32.314 7.501 11.736 1.00 74.88 173 SER A CA 1
ATOM 1338 C C . SER A 1 173 ? -32.993 6.350 12.488 1.00 74.88 173 SER A C 1
ATOM 1340 O O . SER A 1 173 ? -32.393 5.295 12.680 1.00 74.88 173 SER A O 1
ATOM 1342 N N . LEU A 1 174 ? -34.277 6.492 12.840 1.00 76.25 174 LEU A N 1
ATOM 1343 C CA . LEU A 1 174 ? -35.058 5.413 13.455 1.00 76.25 174 LEU A CA 1
ATOM 1344 C C . LEU A 1 174 ? -35.274 4.226 12.506 1.00 76.25 174 LEU A C 1
ATOM 1346 O O . LEU A 1 174 ? -35.216 3.075 12.937 1.00 76.25 174 LEU A O 1
ATOM 1350 N N . GLN A 1 175 ? -35.515 4.495 11.221 1.00 74.44 175 GLN A N 1
ATOM 1351 C CA . GLN A 1 175 ? -35.716 3.454 10.206 1.00 74.44 175 GLN A CA 1
ATOM 1352 C C . GLN A 1 175 ? -34.392 2.827 9.747 1.00 74.44 175 GLN A C 1
ATOM 1354 O O . GLN A 1 175 ? -34.343 1.647 9.389 1.00 74.44 175 GLN A O 1
ATOM 1359 N N . HIS A 1 176 ? -33.303 3.598 9.795 1.00 70.88 176 HIS A N 1
ATOM 1360 C CA . HIS A 1 176 ? -31.983 3.203 9.315 1.00 70.88 176 HIS A CA 1
ATOM 1361 C C . HIS A 1 176 ? -30.852 3.590 10.295 1.00 70.88 176 HIS A C 1
ATOM 1363 O O . HIS A 1 176 ? -30.010 4.430 9.962 1.00 70.88 176 HIS A O 1
ATOM 1369 N N . PRO A 1 177 ? -30.741 2.920 11.462 1.00 62.69 177 PRO A N 1
ATOM 1370 C CA . PRO A 1 177 ? -29.851 3.334 12.563 1.00 62.69 177 PRO A CA 1
ATOM 1371 C C . PRO A 1 177 ? -28.354 3.412 12.220 1.00 62.69 177 PRO A C 1
ATOM 1373 O O . PRO A 1 177 ? -27.579 4.106 12.879 1.00 62.69 177 PRO A O 1
ATOM 1376 N N . PHE A 1 178 ? -27.913 2.705 11.176 1.00 58.34 178 PHE A N 1
ATOM 1377 C CA . PHE A 1 178 ? -26.502 2.625 10.783 1.00 58.34 178 PHE A CA 1
ATOM 1378 C C . PHE A 1 178 ? -26.145 3.462 9.548 1.00 58.34 178 PHE A C 1
ATOM 1380 O O . PHE A 1 178 ? -24.981 3.490 9.147 1.00 58.34 178 PHE A O 1
ATOM 1387 N N . SER A 1 179 ? -27.110 4.161 8.951 1.00 65.19 179 SER A N 1
ATOM 1388 C CA . SER A 1 179 ? -26.900 4.912 7.715 1.00 65.19 179 SER A CA 1
ATOM 1389 C C . SER A 1 179 ? -26.235 6.269 7.958 1.00 65.19 179 SER A C 1
ATOM 1391 O O . SER A 1 179 ? -26.583 7.009 8.874 1.00 65.19 179 SER A O 1
ATOM 1393 N N . GLY A 1 180 ? -25.242 6.602 7.129 1.00 62.81 180 GLY A N 1
ATOM 1394 C CA . GLY A 1 180 ? -24.507 7.868 7.210 1.00 62.81 180 GLY A CA 1
ATOM 1395 C C . GLY A 1 180 ? -25.165 9.019 6.444 1.00 62.81 180 GLY A C 1
ATOM 1396 O O . GLY A 1 180 ? -26.110 8.823 5.684 1.00 62.81 180 GLY A O 1
ATOM 1397 N N . ALA A 1 181 ? -24.598 10.222 6.581 1.00 71.50 181 ALA A N 1
ATOM 1398 C CA . ALA A 1 181 ? -25.134 11.453 5.987 1.00 71.50 181 ALA A CA 1
ATOM 1399 C C . ALA A 1 181 ? -25.320 11.400 4.456 1.00 71.50 181 ALA A C 1
ATOM 1401 O O . ALA A 1 181 ? -26.201 12.070 3.938 1.00 71.50 181 ALA A O 1
ATOM 1402 N N . GLN A 1 182 ? -24.531 10.595 3.736 1.00 70.50 182 GLN A N 1
ATOM 1403 C CA . GLN A 1 182 ? -24.694 10.378 2.288 1.00 70.50 182 GLN A CA 1
ATOM 1404 C C . GLN A 1 182 ? -25.987 9.622 1.951 1.00 70.50 182 GLN A C 1
ATOM 1406 O O . GLN A 1 182 ? -26.711 10.001 1.039 1.00 70.50 182 GLN A O 1
ATOM 1411 N N . ILE A 1 183 ? -26.307 8.575 2.715 1.00 72.88 183 ILE A N 1
ATOM 1412 C CA . ILE A 1 183 ? -27.538 7.799 2.517 1.00 72.88 183 ILE A CA 1
ATOM 1413 C C . ILE A 1 183 ? -28.749 8.603 3.000 1.00 72.88 183 ILE A C 1
ATOM 1415 O O . ILE A 1 183 ? -29.785 8.589 2.346 1.00 72.88 183 ILE A O 1
ATOM 1419 N N . ALA A 1 184 ? -28.598 9.356 4.094 1.00 76.38 184 ALA A N 1
ATOM 1420 C CA . ALA A 1 184 ? -29.619 10.294 4.556 1.00 76.38 184 ALA A CA 1
ATOM 1421 C C . ALA A 1 184 ? -29.907 11.381 3.507 1.00 76.38 184 ALA A C 1
ATOM 1423 O O . ALA A 1 184 ? -31.063 11.680 3.230 1.00 76.38 184 ALA A O 1
ATOM 1424 N N . LEU A 1 185 ? -28.862 11.930 2.875 1.00 78.31 185 LEU A N 1
ATOM 1425 C CA . LEU A 1 185 ? -29.006 12.886 1.781 1.00 78.31 185 LEU A CA 1
ATOM 1426 C C . LEU A 1 185 ? -29.728 12.254 0.587 1.00 78.31 185 LEU A C 1
ATOM 1428 O O . LEU A 1 185 ? -30.697 12.832 0.118 1.00 78.31 185 LEU A O 1
ATOM 1432 N N . GLY A 1 186 ? -29.338 11.050 0.156 1.00 72.62 186 GLY A N 1
ATOM 1433 C CA . GLY A 1 186 ? -30.029 10.345 -0.930 1.00 72.62 186 GLY A CA 1
ATOM 1434 C C . GLY A 1 186 ? -31.503 10.043 -0.620 1.00 72.62 186 GLY A C 1
ATOM 1435 O O . GLY A 1 186 ? -32.354 10.128 -1.502 1.00 72.62 186 GLY A O 1
ATOM 1436 N N . HIS A 1 187 ? -31.830 9.749 0.641 1.00 82.12 187 HIS A N 1
ATOM 1437 C CA . HIS A 1 187 ? -33.212 9.582 1.096 1.00 82.12 187 HIS A CA 1
ATOM 1438 C C . HIS A 1 187 ? -34.014 10.891 1.007 1.00 82.12 187 HIS A C 1
ATOM 1440 O O . HIS A 1 187 ? -35.150 10.886 0.540 1.00 82.12 187 HIS A O 1
ATOM 1446 N N . LEU A 1 188 ? -33.416 12.021 1.396 1.00 84.19 188 LEU A N 1
ATOM 1447 C CA . LEU A 1 188 ? -34.026 13.347 1.254 1.00 84.19 188 LEU A CA 1
ATOM 1448 C C . LEU A 1 188 ? -34.170 13.761 -0.219 1.00 84.19 188 LEU A C 1
ATOM 1450 O O . LEU A 1 188 ? -35.214 14.279 -0.613 1.00 84.19 188 LEU A O 1
ATOM 1454 N N . GLU A 1 189 ? -33.172 13.470 -1.054 1.00 80.44 189 GLU A N 1
ATOM 1455 C CA . GLU A 1 189 ? -33.212 13.729 -2.496 1.00 80.44 189 GLU A CA 1
ATOM 1456 C C . GLU A 1 189 ? -34.330 12.931 -3.177 1.00 80.44 189 GLU A C 1
ATOM 1458 O O . GLU A 1 189 ? -35.055 13.479 -4.007 1.00 80.44 189 GLU A O 1
ATOM 1463 N N . ALA A 1 190 ? -34.543 11.673 -2.774 1.00 79.38 190 ALA A N 1
ATOM 1464 C CA . ALA A 1 190 ? -35.660 10.855 -3.249 1.00 79.38 190 ALA A CA 1
ATOM 1465 C C . ALA A 1 190 ? -37.037 11.425 -2.853 1.00 79.38 190 ALA A C 1
ATOM 1467 O O . ALA A 1 190 ? -38.032 11.163 -3.528 1.00 79.38 190 ALA A O 1
ATOM 1468 N N . GLN A 1 191 ? -37.096 12.230 -1.789 1.00 82.06 191 GLN A N 1
ATOM 1469 C CA . GLN A 1 191 ? -38.287 12.961 -1.348 1.00 82.06 191 GLN A CA 1
ATOM 1470 C C . GLN A 1 191 ? -38.394 14.371 -1.965 1.00 82.06 191 GLN A C 1
ATOM 1472 O O . GLN A 1 191 ? -39.300 15.128 -1.617 1.00 82.06 191 GLN A O 1
ATOM 1477 N N . GLY A 1 192 ? -37.493 14.740 -2.885 1.00 77.75 192 GLY A N 1
ATOM 1478 C CA . GLY A 1 192 ? -37.472 16.053 -3.540 1.00 77.75 192 GLY A CA 1
ATOM 1479 C C . GLY A 1 192 ? -36.860 17.174 -2.691 1.00 77.75 192 GLY A C 1
ATOM 1480 O O . GLY A 1 192 ? -37.061 18.356 -2.983 1.00 77.75 192 GLY A O 1
ATOM 1481 N N . ILE A 1 193 ? -36.130 16.827 -1.628 1.00 82.56 193 ILE A N 1
ATOM 1482 C CA . ILE A 1 193 ? -35.457 17.772 -0.737 1.00 82.56 193 ILE A CA 1
ATOM 1483 C C . ILE A 1 193 ? -33.967 17.792 -1.077 1.00 82.56 193 ILE A C 1
ATOM 1485 O O . ILE A 1 193 ? -33.221 16.870 -0.753 1.00 82.56 193 ILE A O 1
ATOM 1489 N N . HIS A 1 194 ? -33.517 18.878 -1.702 1.00 81.75 194 HIS A N 1
ATOM 1490 C CA . HIS A 1 194 ? -32.124 19.051 -2.104 1.00 81.75 194 HIS A CA 1
ATOM 1491 C C . HIS A 1 194 ? -31.410 19.968 -1.119 1.00 81.75 194 HIS A C 1
ATOM 1493 O O . HIS A 1 194 ? -31.735 21.148 -1.007 1.00 81.75 194 HIS A O 1
ATOM 1499 N N . LEU A 1 195 ? -30.429 19.444 -0.393 1.00 80.31 195 LEU A N 1
ATOM 1500 C CA . LEU A 1 195 ? -29.710 20.187 0.637 1.00 80.31 195 LEU A CA 1
ATOM 1501 C C . LEU A 1 195 ? -28.201 19.965 0.504 1.00 80.31 195 LEU A C 1
ATOM 1503 O O . LEU A 1 195 ? -27.773 18.909 0.042 1.00 80.31 195 LEU A O 1
ATOM 1507 N N . PRO A 1 196 ? -27.372 20.931 0.935 1.00 75.56 196 PRO A N 1
ATOM 1508 C CA . PRO A 1 196 ? -25.941 20.696 1.045 1.00 75.56 196 PRO A CA 1
ATOM 1509 C C . PRO A 1 196 ? -25.680 19.613 2.097 1.00 75.56 196 PRO A C 1
ATOM 1511 O O . PRO A 1 196 ? -26.309 19.595 3.162 1.00 75.56 196 PRO A O 1
ATOM 1514 N N . ILE A 1 197 ? -24.725 18.726 1.813 1.00 69.19 197 ILE A N 1
ATOM 1515 C CA . ILE A 1 197 ? -24.414 17.590 2.687 1.00 69.19 197 ILE A CA 1
ATOM 1516 C C . ILE A 1 197 ? -23.972 18.033 4.087 1.00 69.19 197 ILE A C 1
ATOM 1518 O O . ILE A 1 197 ? -24.220 17.332 5.064 1.00 69.19 197 ILE A O 1
ATOM 1522 N N . GLU A 1 198 ? -23.371 19.214 4.211 1.00 65.94 198 GLU A N 1
ATOM 1523 C CA . GLU A 1 198 ? -22.983 19.825 5.482 1.00 65.94 198 GLU A CA 1
ATOM 1524 C C . GLU A 1 198 ? -24.193 20.049 6.397 1.00 65.94 198 GLU A C 1
ATOM 1526 O O . GLU A 1 198 ? -24.137 19.671 7.564 1.00 65.94 198 GLU A O 1
ATOM 1531 N N . ARG A 1 199 ? -25.324 20.539 5.869 1.00 81.25 199 ARG A N 1
ATOM 1532 C CA . ARG A 1 199 ? -26.545 20.733 6.674 1.00 81.25 199 ARG A CA 1
ATOM 1533 C C . ARG A 1 199 ? -27.146 19.410 7.138 1.00 81.25 199 ARG A C 1
ATOM 1535 O O . ARG A 1 199 ? -27.609 19.307 8.270 1.00 81.25 199 ARG A O 1
ATOM 1542 N N . VAL A 1 200 ? -27.097 18.385 6.286 1.00 78.50 200 VAL A N 1
ATOM 1543 C CA . VAL A 1 200 ? -27.533 17.026 6.643 1.00 78.50 200 VAL A CA 1
ATOM 1544 C C . VAL A 1 200 ? -26.625 16.431 7.723 1.00 78.50 200 VAL A C 1
ATOM 1546 O O . VAL A 1 200 ? -27.119 15.823 8.667 1.00 78.50 200 VAL A O 1
ATOM 1549 N N . ARG A 1 201 ? -25.304 16.642 7.638 1.00 74.12 201 ARG A N 1
ATOM 1550 C CA . ARG A 1 201 ? -24.347 16.215 8.674 1.00 74.12 201 ARG A CA 1
ATOM 1551 C C . ARG A 1 201 ? -24.601 16.903 10.010 1.00 74.12 201 ARG A C 1
ATOM 1553 O O . ARG A 1 201 ? -24.596 16.231 11.036 1.00 74.12 201 ARG A O 1
ATOM 1560 N N . GLU A 1 202 ? -24.810 18.217 9.998 1.00 74.94 202 GLU A N 1
ATOM 1561 C CA . GLU A 1 202 ? -25.106 18.988 11.207 1.00 74.94 202 GLU A CA 1
ATOM 1562 C C . GLU A 1 202 ? -26.413 18.524 11.858 1.00 74.94 202 GLU A C 1
ATOM 1564 O O . GLU A 1 202 ? -26.444 18.300 13.065 1.00 74.94 202 GLU A O 1
ATOM 1569 N N . SER A 1 203 ? -27.462 18.305 11.059 1.00 81.75 203 SER A N 1
ATOM 1570 C CA . SER A 1 203 ? -28.741 17.763 11.528 1.00 81.75 203 SER A CA 1
ATOM 1571 C C . SER A 1 203 ? -28.595 16.359 12.125 1.00 81.75 203 SER A C 1
ATOM 1573 O O . SER A 1 203 ? -29.008 16.119 13.257 1.00 81.75 203 SER A O 1
ATOM 1575 N N . LEU A 1 204 ? -27.893 15.450 11.439 1.00 75.44 204 LEU A N 1
ATOM 1576 C CA . LEU A 1 204 ? -27.610 14.097 11.934 1.00 75.44 204 LEU A CA 1
ATOM 1577 C C . LEU A 1 204 ? -26.820 14.120 13.256 1.00 75.44 204 LEU A C 1
ATOM 1579 O O . LEU A 1 204 ? -27.073 13.308 14.143 1.00 75.44 204 LEU A O 1
ATOM 1583 N N . GLY A 1 205 ? -25.893 15.073 13.407 1.00 68.38 205 GLY A N 1
ATOM 1584 C CA . GLY A 1 205 ? -25.139 15.290 14.642 1.00 68.38 205 GLY A CA 1
ATOM 1585 C C . GLY A 1 205 ? -25.982 15.840 15.797 1.00 68.38 205 GLY A C 1
ATOM 1586 O O . GLY A 1 205 ? -25.724 15.485 16.945 1.00 68.38 205 GLY A O 1
ATOM 1587 N N . ARG A 1 206 ? -26.999 16.665 15.511 1.00 80.44 206 ARG A N 1
ATOM 1588 C CA . ARG A 1 206 ? -27.951 17.172 16.518 1.00 80.44 206 ARG A CA 1
ATOM 1589 C C . ARG A 1 206 ? -28.952 16.107 16.962 1.00 80.44 206 ARG A C 1
ATOM 1591 O O . ARG A 1 206 ? -29.253 16.008 18.147 1.00 80.44 206 ARG A O 1
ATOM 1598 N N . VAL A 1 207 ? -29.462 15.332 16.009 1.00 77.62 207 VAL A N 1
ATOM 1599 C CA . VAL A 1 207 ? -30.590 14.408 16.194 1.00 77.62 207 VAL A CA 1
ATOM 1600 C C . VAL A 1 207 ? -30.154 13.037 16.695 1.00 77.62 207 VAL A C 1
ATOM 1602 O O . VAL A 1 207 ? -30.827 12.426 17.521 1.00 77.62 207 VAL A O 1
ATOM 1605 N N . ASP A 1 208 ? -29.017 12.553 16.208 1.00 64.44 208 ASP A N 1
ATOM 1606 C CA . ASP A 1 208 ? -28.457 11.263 16.582 1.00 64.44 208 ASP A CA 1
ATOM 1607 C C . ASP A 1 208 ? -26.971 11.426 16.933 1.00 64.44 208 ASP A C 1
ATOM 1609 O O . ASP A 1 208 ? -26.093 10.961 16.200 1.00 64.44 208 ASP A O 1
ATOM 1613 N N . PRO A 1 209 ? -26.648 12.125 18.037 1.00 58.72 209 PRO A N 1
ATOM 1614 C CA . PRO A 1 209 ? -25.266 12.354 18.446 1.00 58.72 209 PRO A CA 1
ATOM 1615 C C . PRO A 1 209 ? -24.545 11.041 18.773 1.00 58.72 209 PRO A C 1
ATOM 1617 O O . PRO A 1 209 ? -23.360 10.908 18.481 1.00 58.72 209 PRO A O 1
ATOM 1620 N N . VAL A 1 210 ? -25.258 10.045 19.315 1.00 50.12 210 VAL A N 1
ATOM 1621 C CA . VAL A 1 210 ? -24.698 8.732 19.676 1.00 50.12 210 VAL A CA 1
ATOM 1622 C C . VAL A 1 210 ? -24.444 7.878 18.434 1.00 50.12 210 VAL A C 1
ATOM 1624 O O . VAL A 1 210 ? -23.339 7.369 18.265 1.00 50.12 210 VAL A O 1
ATOM 1627 N N . GLY A 1 211 ? -25.407 7.751 17.520 1.00 53.94 211 GLY A N 1
ATOM 1628 C CA . GLY A 1 211 ? -25.198 7.040 16.261 1.00 53.94 211 GLY A CA 1
ATOM 1629 C C . GLY A 1 211 ? -24.234 7.776 15.334 1.00 53.94 211 GLY A C 1
ATOM 1630 O O . GLY A 1 211 ? -23.455 7.134 14.634 1.00 53.94 211 GLY A O 1
ATOM 1631 N N . THR A 1 212 ? -24.174 9.111 15.380 1.00 53.03 212 THR A N 1
ATOM 1632 C CA . THR A 1 212 ? -23.161 9.896 14.656 1.00 53.03 212 THR A CA 1
ATOM 1633 C C . THR A 1 212 ? -21.777 9.674 15.240 1.00 53.03 212 THR A C 1
ATOM 1635 O O . THR A 1 212 ? -20.845 9.478 14.469 1.00 53.03 212 THR A O 1
ATOM 1638 N N . PHE A 1 213 ? -21.639 9.612 16.566 1.00 44.97 213 PHE A N 1
ATOM 1639 C CA . PHE A 1 213 ? -20.394 9.245 17.238 1.00 44.97 213 PHE A CA 1
ATOM 1640 C C . PHE A 1 213 ? -19.945 7.827 16.864 1.00 44.97 213 PHE A C 1
ATOM 1642 O O . PHE A 1 213 ? -18.792 7.645 16.476 1.00 44.97 213 PHE A O 1
ATOM 1649 N N . ILE A 1 214 ? -20.857 6.847 16.872 1.00 50.09 214 ILE A N 1
ATOM 1650 C CA . ILE A 1 214 ? -20.592 5.469 16.429 1.00 50.09 214 ILE A CA 1
ATOM 1651 C C . ILE A 1 214 ? -20.156 5.442 14.953 1.00 50.09 214 ILE A C 1
ATOM 1653 O O . ILE A 1 214 ? -19.187 4.772 14.605 1.00 50.09 214 ILE A O 1
ATOM 1657 N N . ARG A 1 215 ? -20.820 6.204 14.074 1.00 57.09 215 ARG A N 1
ATOM 1658 C CA . ARG A 1 215 ? -20.466 6.320 12.646 1.00 57.09 215 ARG A CA 1
ATOM 1659 C C . ARG A 1 215 ? -19.151 7.080 12.417 1.00 57.09 215 ARG A C 1
ATOM 1661 O O . ARG A 1 215 ? -18.413 6.739 11.500 1.00 57.09 215 ARG A O 1
ATOM 1668 N N . TRP A 1 216 ? -18.825 8.069 13.250 1.00 41.50 216 TRP A N 1
ATOM 1669 C CA . TRP A 1 216 ? -17.540 8.779 13.237 1.00 41.50 216 TRP A CA 1
ATOM 1670 C C . TRP A 1 216 ? -16.394 7.880 13.696 1.00 41.50 216 TRP A C 1
ATOM 1672 O O . TRP A 1 216 ? -15.334 7.905 13.075 1.00 41.50 216 TRP A O 1
ATOM 1682 N N . HIS A 1 217 ? -16.631 7.031 14.701 1.00 42.72 217 HIS A N 1
ATOM 1683 C CA . HIS A 1 217 ? -15.694 5.986 15.126 1.00 42.72 217 HIS A CA 1
ATOM 1684 C C . HIS A 1 217 ? -15.554 4.870 14.081 1.00 42.72 217 HIS A C 1
ATOM 1686 O O . HIS A 1 217 ? -14.493 4.266 13.986 1.00 42.72 217 HIS A O 1
ATOM 1692 N N . LYS A 1 218 ? -16.564 4.675 13.216 1.00 43.19 218 LYS A N 1
ATOM 1693 C CA . LYS A 1 218 ? -16.468 3.881 11.973 1.00 43.19 218 LYS A CA 1
ATOM 1694 C C . LYS A 1 218 ? -15.721 4.586 10.829 1.00 43.19 218 LYS A C 1
ATOM 1696 O O . LYS A 1 218 ? -15.590 4.009 9.747 1.00 43.19 218 LYS A O 1
ATOM 1701 N N . THR A 1 219 ? -15.196 5.806 11.010 1.00 40.69 219 THR A N 1
ATOM 1702 C CA . THR A 1 219 ? -14.196 6.335 10.069 1.00 40.69 219 THR A CA 1
ATOM 1703 C C . THR A 1 219 ? -12.927 5.523 10.267 1.00 40.69 219 THR A C 1
ATOM 1705 O O . THR A 1 219 ? -12.117 5.848 11.130 1.00 40.69 219 THR A O 1
ATOM 1708 N N . VAL A 1 220 ? -12.792 4.455 9.475 1.00 42.41 220 VAL A N 1
ATOM 1709 C CA . VAL A 1 220 ? -11.703 3.474 9.516 1.00 42.41 220 VAL A CA 1
ATOM 1710 C C . VAL A 1 220 ? -10.381 4.168 9.863 1.00 42.41 220 VAL A C 1
ATOM 1712 O O . VAL A 1 220 ? -9.787 4.856 9.021 1.00 42.41 220 VAL A O 1
ATOM 1715 N N . LYS A 1 221 ? -9.885 4.000 11.097 1.00 46.69 221 LYS A N 1
ATOM 1716 C CA . LYS A 1 221 ? -8.521 4.408 11.464 1.00 46.69 221 LYS A CA 1
ATOM 1717 C C . LYS A 1 221 ? -7.579 3.380 10.829 1.00 46.69 221 LYS A C 1
ATOM 1719 O O . LYS A 1 221 ? -7.068 2.474 11.471 1.00 46.69 221 LYS A O 1
ATOM 1724 N N . ARG A 1 222 ? -7.368 3.524 9.510 1.00 48.53 222 ARG A N 1
ATOM 1725 C CA . ARG A 1 222 ? -6.751 2.575 8.546 1.00 48.53 222 ARG A CA 1
ATOM 1726 C C . ARG A 1 222 ? -5.316 2.110 8.842 1.00 48.53 222 ARG A C 1
ATOM 1728 O O . ARG A 1 222 ? -4.677 1.539 7.961 1.00 48.53 222 ARG A O 1
ATOM 1735 N N . ARG A 1 223 ? -4.741 2.401 10.005 1.00 57.19 223 ARG A N 1
ATOM 1736 C CA . ARG A 1 223 ? -3.298 2.297 10.240 1.00 57.19 223 ARG A CA 1
ATOM 1737 C C . ARG A 1 223 ? -3.028 1.572 11.551 1.00 57.19 223 ARG A C 1
ATOM 1739 O O . ARG A 1 223 ? -2.563 2.193 12.487 1.00 57.19 223 ARG A O 1
ATOM 1746 N N . VAL A 1 224 ? -3.306 0.271 11.613 1.00 62.19 224 VAL A N 1
ATOM 1747 C CA . VAL A 1 224 ? -2.777 -0.600 12.688 1.00 62.19 224 VAL A CA 1
ATOM 1748 C C . VAL A 1 224 ? -1.379 -1.106 12.325 1.00 62.19 224 VAL A C 1
ATOM 1750 O O . VAL A 1 224 ? -0.507 -1.244 13.180 1.00 62.19 224 VAL A O 1
ATOM 1753 N N . TYR A 1 225 ? -1.151 -1.317 11.027 1.00 74.94 225 TYR A N 1
ATOM 1754 C CA . TYR A 1 225 ? 0.069 -1.896 10.482 1.00 74.94 225 TYR A CA 1
ATOM 1755 C C . TYR A 1 225 ? 0.772 -0.914 9.552 1.00 74.94 225 TYR A C 1
ATOM 1757 O O . TYR A 1 225 ? 0.143 -0.178 8.785 1.00 74.94 225 TYR A O 1
ATOM 1765 N N . ARG A 1 226 ? 2.100 -0.932 9.608 1.00 81.62 226 ARG A N 1
ATOM 1766 C CA . ARG A 1 226 ? 2.997 -0.276 8.658 1.00 81.62 226 ARG A CA 1
ATOM 1767 C C . ARG A 1 226 ? 3.683 -1.359 7.848 1.00 81.62 226 ARG A C 1
ATOM 1769 O O . ARG A 1 226 ? 4.138 -2.342 8.424 1.00 81.62 226 ARG A O 1
ATOM 1776 N N . ILE A 1 227 ? 3.746 -1.190 6.534 1.00 84.25 227 ILE A N 1
ATOM 1777 C CA . ILE A 1 227 ? 4.399 -2.165 5.665 1.00 84.25 227 ILE A CA 1
ATOM 1778 C C . ILE A 1 227 ? 5.576 -1.482 4.993 1.00 84.25 227 ILE A C 1
ATOM 1780 O O . ILE A 1 227 ? 5.399 -0.496 4.283 1.00 84.25 227 ILE A O 1
ATOM 1784 N N . HIS A 1 228 ? 6.762 -2.018 5.244 1.00 87.19 228 HIS A N 1
ATOM 1785 C CA . HIS A 1 228 ? 8.023 -1.545 4.692 1.00 87.19 228 HIS A CA 1
ATOM 1786 C C . HIS A 1 228 ? 8.402 -2.429 3.514 1.00 87.19 228 HIS A C 1
ATOM 1788 O O . HIS A 1 228 ? 8.434 -3.653 3.649 1.00 87.19 228 HIS A O 1
ATOM 1794 N N . GLY A 1 229 ? 8.673 -1.826 2.360 1.00 88.25 229 GLY A N 1
ATOM 1795 C CA . GLY A 1 229 ? 8.988 -2.550 1.134 1.00 88.25 229 GLY A CA 1
ATOM 1796 C C . GLY A 1 229 ? 10.222 -1.994 0.442 1.00 88.25 229 GLY A C 1
ATOM 1797 O O . GLY A 1 229 ? 10.433 -0.786 0.432 1.00 88.25 229 GLY A O 1
ATOM 1798 N N . CYS A 1 230 ? 11.004 -2.875 -0.174 1.00 88.75 230 CYS A N 1
ATOM 1799 C CA . CYS A 1 230 ? 12.111 -2.500 -1.048 1.00 88.75 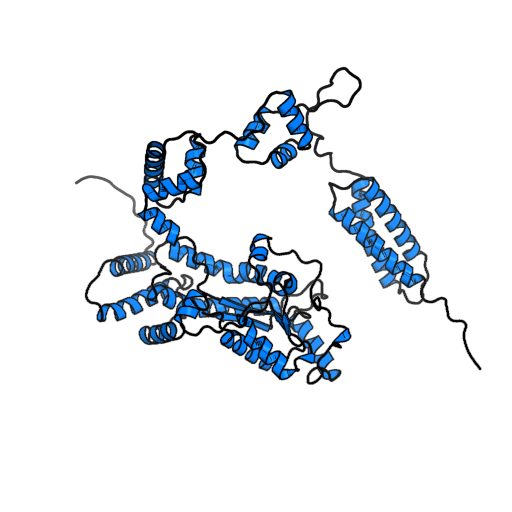230 CYS A CA 1
ATOM 1800 C C . CYS A 1 230 ? 12.128 -3.399 -2.278 1.00 88.75 230 CYS A C 1
ATOM 1802 O O . CYS A 1 230 ? 11.987 -4.622 -2.176 1.00 88.75 230 CYS A O 1
ATOM 1804 N N . ILE A 1 231 ? 12.305 -2.770 -3.436 1.00 87.31 231 ILE A N 1
ATOM 1805 C CA . ILE A 1 231 ? 12.371 -3.424 -4.736 1.00 87.31 231 ILE A CA 1
ATOM 1806 C C . ILE A 1 231 ? 13.696 -3.075 -5.413 1.00 87.31 231 ILE A C 1
ATOM 1808 O O . ILE A 1 231 ? 14.140 -1.929 -5.358 1.00 87.31 231 ILE A O 1
ATOM 1812 N N . ASP A 1 232 ? 14.313 -4.053 -6.068 1.00 87.00 232 ASP A N 1
ATOM 1813 C CA . ASP A 1 232 ? 15.434 -3.794 -6.961 1.00 87.00 232 ASP A CA 1
ATOM 1814 C C . ASP A 1 232 ? 14.933 -3.135 -8.251 1.00 87.00 232 ASP A C 1
ATOM 1816 O O . ASP A 1 232 ? 14.078 -3.673 -8.965 1.00 87.00 232 ASP A O 1
ATOM 1820 N N . GLY A 1 233 ? 15.499 -1.968 -8.558 1.00 79.12 233 GLY A N 1
ATOM 1821 C CA . GLY A 1 233 ? 15.131 -1.175 -9.720 1.00 79.12 233 GLY A CA 1
ATOM 1822 C C . GLY A 1 233 ? 15.366 -1.918 -11.030 1.00 79.12 233 GLY A C 1
ATOM 1823 O O . GLY A 1 233 ? 14.545 -1.795 -11.928 1.00 79.12 233 GLY A O 1
ATOM 1824 N N . PHE A 1 234 ? 16.417 -2.733 -11.148 1.00 81.25 234 PHE A N 1
ATOM 1825 C CA . PHE A 1 234 ? 16.736 -3.428 -12.397 1.00 81.25 234 PHE A CA 1
ATOM 1826 C C . PHE A 1 234 ? 15.857 -4.669 -12.618 1.00 81.25 234 PHE A C 1
ATOM 1828 O O . PHE A 1 234 ? 15.143 -4.768 -13.617 1.00 81.25 234 PHE A O 1
ATOM 1835 N N . SER A 1 235 ? 15.875 -5.608 -11.673 1.00 83.19 235 SER A N 1
ATOM 1836 C CA . SER A 1 235 ? 15.216 -6.914 -11.800 1.00 83.19 235 SER A CA 1
ATOM 1837 C C . SER A 1 235 ? 13.735 -6.921 -11.420 1.00 83.19 235 SER A C 1
ATOM 1839 O O . SER A 1 235 ? 13.038 -7.892 -11.721 1.00 83.19 235 SER A O 1
ATOM 1841 N N . ARG A 1 236 ? 13.235 -5.855 -10.774 1.00 84.88 236 ARG A N 1
ATOM 1842 C CA . ARG A 1 236 ? 11.899 -5.786 -10.148 1.00 84.88 236 ARG A CA 1
ATOM 1843 C C . ARG A 1 236 ? 11.704 -6.811 -9.019 1.00 84.88 236 ARG A C 1
ATOM 1845 O O . ARG A 1 236 ? 10.568 -7.154 -8.683 1.00 84.88 236 ARG A O 1
ATOM 1852 N N . LEU A 1 237 ? 12.798 -7.320 -8.454 1.00 88.56 237 LEU A N 1
ATOM 1853 C CA . LEU A 1 237 ? 12.791 -8.260 -7.337 1.00 88.56 237 LEU A CA 1
ATOM 1854 C C . LEU A 1 237 ? 12.392 -7.540 -6.049 1.00 88.56 237 LEU A C 1
ATOM 1856 O O . LEU A 1 237 ? 13.016 -6.545 -5.687 1.00 88.56 237 LEU A O 1
ATOM 1860 N N . PHE A 1 238 ? 11.415 -8.067 -5.312 1.00 90.31 238 PHE A N 1
ATOM 1861 C CA . PHE A 1 238 ? 11.200 -7.618 -3.940 1.00 90.31 238 PHE A CA 1
ATOM 1862 C C . PHE A 1 238 ? 12.302 -8.160 -3.038 1.00 90.31 238 PHE A C 1
ATOM 1864 O O . PHE A 1 238 ? 12.377 -9.368 -2.794 1.00 90.31 238 PHE A O 1
ATOM 1871 N N . ILE A 1 239 ? 13.113 -7.242 -2.519 1.00 91.19 239 ILE A N 1
ATOM 1872 C CA . ILE A 1 239 ? 14.185 -7.513 -1.563 1.00 91.19 239 ILE A CA 1
ATOM 1873 C C . ILE A 1 239 ? 13.578 -7.810 -0.188 1.00 91.19 239 ILE A C 1
ATOM 1875 O O . ILE A 1 239 ? 13.881 -8.827 0.433 1.00 91.19 239 ILE A O 1
ATOM 1879 N N . TYR A 1 240 ? 12.649 -6.965 0.266 1.00 91.25 240 TYR A N 1
ATOM 1880 C CA . TYR A 1 240 ? 11.882 -7.203 1.486 1.00 91.25 240 TYR A CA 1
ATOM 1881 C C . TYR A 1 240 ? 10.475 -6.606 1.408 1.00 91.25 240 TYR A C 1
ATOM 1883 O O . TYR A 1 240 ? 10.241 -5.627 0.701 1.00 91.25 240 TYR A O 1
ATOM 1891 N N . LEU A 1 241 ? 9.552 -7.216 2.158 1.00 90.38 241 LEU A N 1
ATOM 1892 C CA . LEU A 1 241 ? 8.185 -6.759 2.420 1.00 90.38 241 LEU A CA 1
ATOM 1893 C C . LEU A 1 241 ? 7.841 -7.145 3.864 1.00 90.38 241 LEU A C 1
ATOM 1895 O O . LEU A 1 241 ? 7.626 -8.320 4.154 1.00 90.38 241 LEU A O 1
ATOM 1899 N N . MET A 1 242 ? 7.850 -6.173 4.775 1.00 89.81 242 MET A N 1
ATOM 1900 C CA . MET A 1 242 ? 7.789 -6.411 6.220 1.00 89.81 242 MET A CA 1
ATOM 1901 C C . MET A 1 242 ? 6.633 -5.655 6.866 1.00 89.81 242 MET A C 1
ATOM 1903 O O . MET A 1 242 ? 6.514 -4.445 6.692 1.00 89.81 242 MET A O 1
ATOM 1907 N N . CYS A 1 243 ? 5.820 -6.351 7.656 1.00 89.44 243 CYS A N 1
ATOM 1908 C CA . CYS A 1 243 ? 4.743 -5.775 8.452 1.00 89.44 243 CYS A CA 1
ATOM 1909 C C . CYS A 1 243 ? 5.224 -5.448 9.877 1.00 89.44 243 CYS A C 1
ATOM 1911 O O . CYS A 1 243 ? 5.617 -6.339 10.636 1.00 89.44 243 CYS A O 1
ATOM 1913 N N . CYS A 1 244 ? 5.148 -4.173 10.261 1.00 85.31 244 CYS A N 1
ATOM 1914 C CA . CYS A 1 244 ? 5.614 -3.630 11.538 1.00 85.31 244 CYS A CA 1
ATOM 1915 C C . CYS A 1 244 ? 4.540 -2.763 12.227 1.00 85.31 244 CYS A C 1
ATOM 1917 O O . CYS A 1 244 ? 3.589 -2.302 11.597 1.00 85.31 244 CYS A O 1
ATOM 1919 N N . ASN A 1 245 ? 4.704 -2.505 13.529 1.00 80.50 245 ASN A N 1
ATOM 1920 C CA . ASN A 1 245 ? 3.846 -1.606 14.327 1.00 80.50 245 ASN A CA 1
ATOM 1921 C C . ASN A 1 245 ? 4.244 -0.122 14.244 1.00 80.50 245 ASN A C 1
ATOM 1923 O O . ASN A 1 245 ? 3.538 0.734 14.780 1.00 80.50 245 ASN A O 1
ATOM 1927 N N . ASN A 1 246 ? 5.386 0.190 13.626 1.00 81.56 246 ASN A N 1
ATOM 1928 C CA . ASN A 1 246 ? 5.976 1.522 13.654 1.00 81.56 246 ASN A CA 1
ATOM 1929 C C . ASN A 1 246 ? 6.674 1.893 12.331 1.00 81.56 246 ASN A C 1
ATOM 1931 O O . ASN A 1 246 ? 6.985 1.031 11.504 1.00 81.56 246 ASN A O 1
ATOM 1935 N N . LYS A 1 247 ? 6.911 3.197 12.153 1.00 79.69 247 LYS A N 1
ATOM 1936 C CA . LYS A 1 247 ? 7.723 3.804 11.085 1.00 79.69 247 LYS A CA 1
ATOM 1937 C C . LYS A 1 247 ? 9.050 4.374 11.614 1.00 79.69 247 LYS A C 1
ATOM 1939 O O . LYS A 1 247 ? 9.581 5.320 11.047 1.00 79.69 247 LYS A O 1
ATOM 1944 N N . ARG A 1 248 ? 9.577 3.850 12.730 1.00 82.00 248 ARG A N 1
ATOM 1945 C CA . ARG A 1 248 ? 10.847 4.332 13.295 1.00 82.00 248 ARG A CA 1
ATOM 1946 C C . ARG A 1 248 ? 11.980 4.036 12.317 1.00 82.00 248 ARG A C 1
ATOM 1948 O O . ARG A 1 248 ? 12.128 2.900 11.864 1.00 82.00 248 ARG A O 1
ATOM 1955 N N . SER A 1 249 ? 12.832 5.031 12.096 1.00 82.31 249 SER A N 1
ATOM 1956 C CA . SER A 1 249 ? 14.021 4.919 11.246 1.00 82.31 249 SER A CA 1
ATOM 1957 C C . SER A 1 249 ? 14.911 3.725 11.623 1.00 82.31 249 SER A C 1
ATOM 1959 O O . SER A 1 249 ? 15.311 2.951 10.759 1.00 82.31 249 SER A O 1
ATOM 1961 N N . ALA A 1 250 ? 15.095 3.463 12.923 1.00 85.50 250 ALA A N 1
ATOM 1962 C CA . ALA A 1 250 ? 15.849 2.304 13.412 1.00 85.50 250 ALA A CA 1
ATOM 1963 C C . ALA A 1 250 ? 15.258 0.944 12.981 1.00 85.50 250 ALA A C 1
ATOM 1965 O O . ALA A 1 250 ? 15.995 -0.018 12.767 1.00 85.50 250 ALA A O 1
ATOM 1966 N N . THR A 1 251 ? 13.930 0.847 12.839 1.00 86.19 251 THR A N 1
ATOM 1967 C CA . THR A 1 251 ? 13.273 -0.393 12.392 1.00 86.19 251 THR A CA 1
ATOM 1968 C C . THR A 1 251 ? 13.527 -0.629 10.906 1.00 86.19 251 THR A C 1
ATOM 1970 O O . THR A 1 251 ? 13.896 -1.737 10.519 1.00 86.19 251 THR A O 1
ATOM 1973 N N . VAL A 1 252 ? 13.395 0.415 10.083 1.00 87.38 252 VAL A N 1
ATOM 1974 C CA . VAL A 1 252 ? 13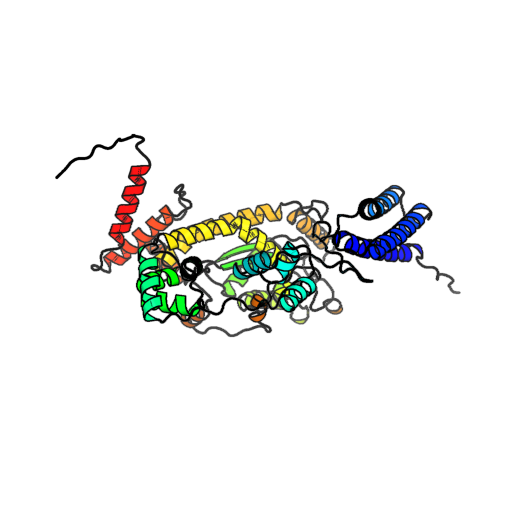.692 0.348 8.643 1.00 87.38 252 VAL A CA 1
ATOM 1975 C C . VAL A 1 252 ? 15.175 0.056 8.410 1.00 87.38 252 VAL A C 1
ATOM 1977 O O . VAL A 1 252 ? 15.514 -0.807 7.603 1.00 87.38 252 VAL A O 1
ATOM 1980 N N . GLU A 1 253 ? 16.059 0.690 9.184 1.00 89.62 253 GLU A N 1
ATOM 1981 C CA . GLU A 1 253 ? 17.504 0.450 9.160 1.00 89.62 253 GLU A CA 1
ATOM 1982 C C . GLU A 1 253 ? 17.846 -1.020 9.461 1.00 89.62 253 GLU A C 1
ATOM 1984 O O . GLU A 1 253 ? 18.611 -1.644 8.724 1.00 89.62 253 GLU A O 1
ATOM 1989 N N . ALA A 1 254 ? 17.229 -1.617 10.487 1.00 91.44 254 ALA A N 1
ATOM 1990 C CA . ALA A 1 254 ? 17.435 -3.025 10.828 1.00 91.44 254 ALA A CA 1
ATOM 1991 C C . ALA A 1 254 ? 16.921 -3.988 9.740 1.00 91.44 254 ALA A C 1
ATOM 1993 O O . ALA A 1 254 ? 17.553 -5.012 9.468 1.00 91.44 254 ALA A O 1
ATOM 1994 N N . ILE A 1 255 ? 15.785 -3.675 9.106 1.00 92.06 255 ILE A N 1
ATOM 1995 C CA . ILE A 1 255 ? 15.255 -4.450 7.972 1.00 92.06 255 ILE A CA 1
ATOM 1996 C C . ILE A 1 255 ? 16.220 -4.373 6.785 1.00 92.06 255 ILE A C 1
ATOM 1998 O O . ILE A 1 255 ? 16.573 -5.405 6.212 1.00 92.06 255 ILE A O 1
ATOM 2002 N N . PHE A 1 256 ? 16.687 -3.168 6.455 1.00 92.50 256 PHE A N 1
ATOM 2003 C CA . PHE A 1 256 ? 17.653 -2.945 5.386 1.00 92.50 256 PHE A CA 1
ATOM 2004 C C . PHE A 1 256 ? 18.953 -3.711 5.634 1.00 92.50 256 PHE A C 1
ATOM 2006 O O . PHE A 1 256 ? 19.433 -4.407 4.746 1.00 92.50 256 PHE A O 1
ATOM 2013 N N . ARG A 1 257 ? 19.486 -3.670 6.859 1.00 93.44 257 ARG A N 1
ATOM 2014 C CA . ARG A 1 257 ? 20.707 -4.393 7.226 1.00 93.44 257 ARG A CA 1
ATOM 2015 C C . ARG A 1 257 ? 20.593 -5.896 6.958 1.00 93.44 257 ARG A C 1
ATOM 2017 O O . ARG A 1 257 ? 21.450 -6.453 6.280 1.00 93.44 257 ARG A O 1
ATOM 2024 N N . ARG A 1 258 ? 19.493 -6.523 7.394 1.00 94.00 258 ARG A N 1
ATOM 2025 C CA . ARG A 1 258 ? 19.217 -7.947 7.121 1.00 94.00 258 ARG A CA 1
ATOM 2026 C C . ARG A 1 258 ? 19.147 -8.249 5.627 1.00 94.00 258 ARG A C 1
ATOM 2028 O O . ARG A 1 258 ? 19.639 -9.280 5.183 1.00 94.00 258 ARG A O 1
ATOM 2035 N N . ALA A 1 259 ? 18.535 -7.356 4.855 1.00 92.38 259 ALA A N 1
ATOM 2036 C CA . ALA A 1 259 ? 18.460 -7.506 3.411 1.00 92.38 259 ALA A CA 1
ATOM 2037 C C . ALA A 1 259 ? 19.839 -7.425 2.752 1.00 92.38 259 ALA A C 1
ATOM 2039 O O . ALA A 1 259 ? 20.138 -8.231 1.880 1.00 92.38 259 ALA A O 1
ATOM 2040 N N . VAL A 1 260 ? 20.699 -6.510 3.194 1.00 91.00 260 VAL A N 1
ATOM 2041 C CA . VAL A 1 260 ? 22.069 -6.421 2.683 1.00 91.00 260 VAL A CA 1
ATOM 2042 C C . VAL A 1 260 ? 22.885 -7.661 3.059 1.00 91.00 260 VAL A C 1
ATOM 2044 O O . VAL A 1 260 ? 23.699 -8.117 2.262 1.00 91.00 260 VAL A O 1
ATOM 2047 N N . ASP A 1 261 ? 22.651 -8.260 4.224 1.00 91.31 261 ASP A N 1
ATOM 2048 C CA . ASP A 1 261 ? 23.327 -9.508 4.599 1.00 91.31 261 ASP A CA 1
ATOM 2049 C C . ASP A 1 261 ? 22.902 -10.685 3.694 1.00 91.31 261 ASP A C 1
ATOM 2051 O O . ASP A 1 261 ? 23.688 -11.601 3.454 1.00 91.31 261 ASP A O 1
ATOM 2055 N N . GLN A 1 262 ? 21.684 -10.640 3.141 1.00 89.44 262 GLN A N 1
ATOM 2056 C CA . GLN A 1 262 ? 21.165 -11.641 2.204 1.00 89.44 262 GLN A CA 1
ATOM 2057 C C . GLN A 1 262 ? 21.546 -11.367 0.736 1.00 89.44 262 GLN A C 1
ATOM 2059 O O . GLN A 1 262 ? 21.895 -12.296 0.010 1.00 89.44 262 GLN A O 1
ATOM 2064 N N . PHE A 1 263 ? 21.451 -10.115 0.287 1.00 87.75 263 PHE A N 1
ATOM 2065 C CA . PHE A 1 263 ? 21.538 -9.719 -1.126 1.00 87.75 263 PHE A CA 1
ATOM 2066 C C . PHE A 1 263 ? 22.813 -8.932 -1.473 1.00 87.75 263 PHE A C 1
ATOM 2068 O O . PHE A 1 263 ? 23.087 -8.686 -2.645 1.00 87.75 263 PHE A O 1
ATOM 2075 N N . GLY A 1 264 ? 23.625 -8.559 -0.486 1.00 87.00 264 GLY A N 1
ATOM 2076 C CA . GLY A 1 264 ? 24.774 -7.675 -0.670 1.00 87.00 264 GLY A CA 1
ATOM 2077 C C . GLY A 1 264 ? 24.398 -6.191 -0.679 1.00 87.00 264 GLY A C 1
ATOM 2078 O O . GLY A 1 264 ? 23.225 -5.814 -0.634 1.00 87.00 264 GLY A O 1
ATOM 2079 N N . TRP A 1 265 ? 25.421 -5.332 -0.678 1.00 87.12 265 TRP A N 1
ATOM 2080 C CA . TRP A 1 265 ? 25.235 -3.881 -0.658 1.00 87.12 265 TRP A CA 1
ATOM 2081 C C . TRP A 1 265 ? 24.764 -3.379 -2.023 1.00 87.12 265 TRP A C 1
ATOM 2083 O O . TRP A 1 265 ? 25.425 -3.660 -3.024 1.00 87.12 265 TRP A O 1
ATOM 2093 N N . PRO A 1 266 ? 23.664 -2.608 -2.091 1.00 87.00 266 PRO A N 1
ATOM 2094 C CA . PRO A 1 266 ? 23.337 -1.902 -3.315 1.00 87.00 266 PRO A CA 1
ATOM 2095 C C . PRO A 1 266 ? 24.343 -0.768 -3.526 1.00 87.00 266 PRO A C 1
ATOM 2097 O O . PRO A 1 266 ? 24.782 -0.132 -2.569 1.00 87.00 266 PRO A O 1
ATOM 2100 N N . SER A 1 267 ? 24.673 -0.483 -4.783 1.00 81.69 267 SER A N 1
ATOM 2101 C CA . SER A 1 267 ? 25.473 0.693 -5.156 1.00 81.69 267 SER A CA 1
ATOM 2102 C C . SER A 1 267 ? 24.739 1.995 -4.804 1.00 81.69 267 SER A C 1
ATOM 2104 O O . SER A 1 267 ? 25.340 2.935 -4.280 1.00 81.69 267 SER A O 1
ATOM 2106 N N . ARG A 1 268 ? 23.422 2.037 -5.060 1.00 83.44 268 ARG A N 1
ATOM 2107 C CA . ARG A 1 268 ? 22.551 3.187 -4.796 1.00 83.44 268 ARG A CA 1
ATOM 2108 C C . ARG A 1 268 ? 21.194 2.743 -4.276 1.00 83.44 268 ARG A C 1
ATOM 2110 O O . ARG A 1 268 ? 20.657 1.725 -4.705 1.00 83.44 268 ARG A O 1
ATOM 2117 N N . ALA A 1 269 ? 20.632 3.540 -3.379 1.00 85.56 269 ALA A N 1
ATOM 2118 C CA . ALA A 1 269 ? 19.269 3.398 -2.893 1.00 85.56 269 ALA A CA 1
ATOM 2119 C C . ALA A 1 269 ? 18.495 4.683 -3.186 1.00 85.56 269 ALA A C 1
ATOM 2121 O O . ALA A 1 269 ? 19.052 5.778 -3.135 1.00 85.56 269 ALA A O 1
ATOM 2122 N N . ARG A 1 270 ? 17.205 4.552 -3.488 1.00 82.31 270 ARG A N 1
ATOM 2123 C CA . ARG A 1 270 ? 16.289 5.685 -3.620 1.00 82.31 270 ARG A CA 1
ATOM 2124 C C . ARG A 1 270 ? 15.183 5.554 -2.588 1.00 82.31 270 ARG A C 1
ATOM 2126 O O . ARG A 1 270 ? 14.651 4.463 -2.395 1.00 82.31 270 ARG A O 1
ATOM 2133 N N . GLY A 1 271 ? 14.804 6.678 -1.999 1.00 79.88 271 GLY A N 1
ATOM 2134 C CA . GLY A 1 271 ? 13.587 6.785 -1.209 1.00 79.88 271 GLY A CA 1
ATOM 2135 C C . GLY A 1 271 ? 12.991 8.179 -1.294 1.00 79.88 271 GLY A C 1
ATOM 2136 O O . GLY A 1 271 ? 13.582 9.101 -1.863 1.00 79.88 271 GLY A O 1
ATOM 2137 N N . ASP A 1 272 ? 11.794 8.305 -0.739 1.00 74.88 272 ASP A N 1
ATOM 2138 C CA . ASP A 1 272 ? 11.109 9.583 -0.593 1.00 74.88 272 ASP A CA 1
ATOM 2139 C C . ASP A 1 272 ? 11.811 10.486 0.435 1.00 74.88 272 ASP A C 1
ATOM 2141 O O . ASP A 1 272 ? 12.843 10.128 1.008 1.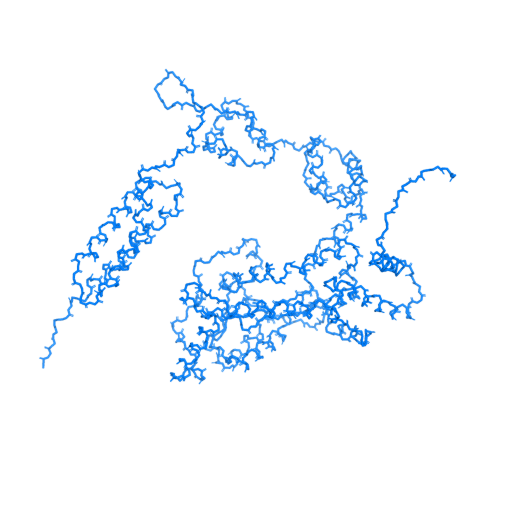00 74.88 272 ASP A O 1
ATOM 2145 N N . PHE A 1 273 ? 11.258 11.669 0.693 1.00 72.75 273 PHE A N 1
ATOM 2146 C CA . PHE A 1 273 ? 11.719 12.572 1.752 1.00 72.75 273 PHE A CA 1
ATOM 2147 C C . PHE A 1 273 ? 11.220 12.186 3.162 1.00 72.75 273 PHE A C 1
ATOM 2149 O O . PHE A 1 273 ? 11.342 12.984 4.090 1.00 72.75 273 PHE A O 1
ATOM 2156 N N . GLY A 1 274 ? 10.689 10.970 3.345 1.00 72.06 274 GLY A N 1
ATOM 2157 C CA . GLY A 1 274 ? 10.197 10.470 4.627 1.00 72.06 274 GLY A CA 1
ATOM 2158 C C . GLY A 1 274 ? 11.302 10.277 5.671 1.00 72.06 274 GLY A C 1
ATOM 2159 O O . GLY A 1 274 ? 12.438 9.904 5.352 1.00 72.06 274 GLY A O 1
ATOM 2160 N N . THR A 1 275 ? 10.973 10.522 6.941 1.00 79.25 275 THR A N 1
ATOM 2161 C CA . THR A 1 275 ? 11.911 10.416 8.074 1.00 79.25 275 THR A CA 1
ATOM 2162 C C . THR A 1 275 ? 12.285 8.966 8.394 1.00 79.25 275 THR A C 1
ATOM 2164 O O . THR A 1 275 ? 13.345 8.691 8.962 1.00 79.25 275 THR A O 1
ATOM 2167 N N . GLU A 1 276 ? 11.445 8.011 7.993 1.00 80.88 276 GLU A N 1
ATOM 2168 C CA . GLU A 1 276 ? 11.638 6.575 8.192 1.00 80.88 276 GLU A CA 1
ATOM 2169 C C . GLU A 1 276 ? 12.876 6.024 7.472 1.00 80.88 276 GLU A C 1
ATOM 2171 O O . GLU A 1 276 ? 13.460 5.041 7.921 1.00 80.88 276 GLU A O 1
ATOM 2176 N N . ASN A 1 277 ? 13.317 6.672 6.391 1.00 84.31 277 ASN A N 1
ATOM 2177 C CA . ASN A 1 277 ? 14.427 6.196 5.568 1.00 84.31 277 ASN A CA 1
ATOM 2178 C C . ASN A 1 277 ? 15.789 6.790 5.975 1.00 84.31 277 ASN A C 1
ATOM 2180 O O . ASN A 1 277 ? 16.825 6.388 5.441 1.00 84.31 277 ASN A O 1
ATOM 2184 N N . ASN A 1 278 ? 15.814 7.701 6.956 1.00 85.88 278 ASN A N 1
ATOM 2185 C CA . ASN A 1 278 ? 17.029 8.401 7.395 1.00 85.88 278 ASN A CA 1
ATOM 2186 C C . ASN A 1 278 ? 18.143 7.427 7.831 1.00 85.88 278 ASN A C 1
ATOM 2188 O O . ASN A 1 278 ? 19.324 7.674 7.595 1.00 85.88 278 ASN A O 1
ATOM 2192 N N . GLY A 1 279 ? 17.790 6.302 8.459 1.00 86.06 279 GLY A N 1
ATOM 2193 C CA . GLY A 1 279 ? 18.748 5.282 8.892 1.00 86.06 279 GLY A CA 1
ATOM 2194 C C . GLY A 1 279 ? 19.400 4.552 7.717 1.00 86.06 279 GLY A C 1
ATOM 2195 O O . GLY A 1 279 ? 20.612 4.348 7.711 1.00 86.06 279 GLY A O 1
ATOM 2196 N N . VAL A 1 280 ? 18.619 4.242 6.677 1.00 88.50 280 VAL A N 1
ATOM 2197 C CA . VAL A 1 280 ? 19.121 3.639 5.430 1.00 88.50 280 VAL A CA 1
ATOM 2198 C C . VAL A 1 280 ? 20.064 4.599 4.711 1.00 88.50 280 VAL A C 1
ATOM 2200 O O . VAL A 1 280 ? 21.142 4.191 4.284 1.00 88.50 280 VAL A O 1
ATOM 2203 N N . GLU A 1 281 ? 19.704 5.881 4.635 1.00 89.44 281 GLU A N 1
ATOM 2204 C CA . GLU A 1 281 ? 20.559 6.925 4.063 1.00 89.44 281 GLU A CA 1
ATOM 2205 C C . GLU A 1 281 ? 21.914 7.003 4.779 1.00 89.44 281 GLU A C 1
ATOM 2207 O O . GLU A 1 281 ? 22.958 6.943 4.127 1.00 89.44 281 GLU A O 1
ATOM 2212 N N . ARG A 1 282 ? 21.919 7.034 6.120 1.00 90.06 282 ARG A N 1
ATOM 2213 C CA . ARG A 1 282 ? 23.167 7.020 6.904 1.00 90.06 282 ARG A CA 1
ATOM 2214 C C . ARG A 1 282 ? 24.013 5.775 6.640 1.00 90.06 282 ARG A C 1
ATOM 2216 O O . ARG A 1 282 ? 25.223 5.904 6.483 1.00 90.06 282 ARG A O 1
ATOM 2223 N N . GLN A 1 283 ? 23.403 4.590 6.567 1.00 90.56 283 GLN A N 1
ATOM 2224 C CA . GLN A 1 283 ? 24.115 3.336 6.276 1.00 90.56 283 GLN A CA 1
ATOM 2225 C C . GLN A 1 283 ? 24.744 3.347 4.874 1.00 90.56 283 GLN A C 1
ATOM 2227 O O . GLN A 1 283 ? 25.902 2.964 4.713 1.00 90.56 283 GLN A O 1
ATOM 2232 N N . MET A 1 284 ? 24.010 3.826 3.866 1.00 89.69 284 MET A N 1
ATOM 2233 C CA . MET A 1 284 ? 24.483 3.919 2.481 1.00 89.69 284 MET A CA 1
ATOM 2234 C C . MET A 1 284 ? 25.636 4.914 2.331 1.00 89.69 284 MET A C 1
ATOM 2236 O O . MET A 1 284 ? 26.661 4.588 1.729 1.00 89.69 284 MET A O 1
ATOM 2240 N N . ILE A 1 285 ? 25.496 6.106 2.920 1.00 88.19 285 ILE A N 1
ATOM 2241 C CA . ILE A 1 285 ? 26.547 7.133 2.931 1.00 88.19 285 ILE A CA 1
ATOM 2242 C C . ILE A 1 285 ? 27.763 6.653 3.730 1.00 88.19 285 ILE A C 1
ATOM 2244 O O . ILE A 1 285 ? 28.893 6.890 3.314 1.00 88.19 285 ILE A O 1
ATOM 2248 N N . GLY A 1 286 ? 27.555 5.959 4.850 1.00 88.56 286 GLY A N 1
ATOM 2249 C CA . GLY A 1 286 ? 28.637 5.407 5.662 1.00 88.56 286 GLY A CA 1
ATOM 2250 C C . GLY A 1 286 ? 29.445 4.325 4.940 1.00 88.56 286 GLY A C 1
ATOM 2251 O O . GLY A 1 286 ? 30.656 4.252 5.130 1.00 88.56 286 GLY A O 1
ATOM 2252 N N . HIS A 1 287 ? 28.800 3.509 4.100 1.00 86.38 287 HIS A N 1
ATOM 2253 C CA . HIS A 1 287 ? 29.469 2.442 3.354 1.00 86.38 287 HIS A CA 1
ATOM 2254 C C . HIS A 1 287 ? 30.220 2.947 2.112 1.00 86.38 287 HIS A C 1
ATOM 2256 O O . HIS A 1 287 ? 31.377 2.581 1.915 1.00 86.38 287 HIS A O 1
ATOM 2262 N N . TRP A 1 288 ? 29.589 3.794 1.289 1.00 84.25 288 TRP A N 1
ATOM 2263 C CA . TRP A 1 288 ? 30.147 4.231 -0.003 1.00 84.25 288 TRP A CA 1
ATOM 2264 C C . TRP A 1 288 ? 30.754 5.641 -0.005 1.00 84.25 288 TRP A C 1
ATOM 2266 O O . TRP A 1 288 ? 31.471 6.009 -0.935 1.00 84.25 288 TRP A O 1
ATOM 2276 N N . GLY A 1 289 ? 30.470 6.446 1.017 1.00 78.12 289 GLY A N 1
ATOM 2277 C CA . GLY A 1 289 ? 30.853 7.853 1.088 1.00 78.12 289 GLY A CA 1
ATOM 2278 C C . GLY A 1 289 ? 29.821 8.799 0.465 1.00 78.12 289 GLY A C 1
ATOM 2279 O O . GLY A 1 289 ? 29.060 8.456 -0.439 1.00 78.12 289 GLY A O 1
ATOM 2280 N N . GLN A 1 290 ? 29.805 10.041 0.949 1.00 72.94 290 GLN A N 1
ATOM 2281 C CA . GLN A 1 290 ? 28.805 11.044 0.564 1.00 72.94 290 GLN A CA 1
ATOM 2282 C C . GLN A 1 290 ? 28.946 11.515 -0.892 1.00 72.94 290 GLN A C 1
ATOM 2284 O O . GLN A 1 290 ? 27.959 11.855 -1.537 1.00 72.94 290 GLN A O 1
ATOM 2289 N N . THR A 1 291 ? 30.163 11.485 -1.437 1.00 68.38 291 THR A N 1
ATOM 2290 C CA . THR A 1 291 ? 30.456 11.872 -2.825 1.00 68.38 291 THR A CA 1
ATOM 2291 C C . THR A 1 291 ? 29.925 10.874 -3.849 1.00 68.38 291 THR A C 1
ATOM 2293 O O . THR A 1 291 ? 29.780 11.231 -5.011 1.00 68.38 291 THR A O 1
ATOM 2296 N N . HIS A 1 292 ? 29.611 9.643 -3.435 1.00 73.19 292 HIS A N 1
ATOM 2297 C CA . HIS A 1 292 ? 29.150 8.573 -4.322 1.00 73.19 292 HIS A CA 1
ATOM 2298 C C . HIS A 1 292 ? 27.696 8.743 -4.808 1.00 73.19 292 HIS A C 1
ATOM 2300 O O . HIS A 1 292 ? 27.245 8.055 -5.728 1.00 73.19 292 HIS A O 1
ATOM 2306 N N . MET A 1 293 ? 26.938 9.669 -4.206 1.00 77.25 293 MET A N 1
ATOM 2307 C CA . MET A 1 293 ? 25.482 9.761 -4.399 1.00 77.25 293 MET A CA 1
ATOM 2308 C C . MET A 1 293 ? 24.799 8.414 -4.093 1.00 77.25 293 MET A C 1
ATOM 2310 O O . MET A 1 293 ? 23.935 7.942 -4.831 1.00 77.25 293 MET A O 1
ATOM 2314 N N . ALA A 1 294 ? 25.231 7.775 -2.998 1.00 81.38 294 ALA A N 1
ATOM 2315 C CA . ALA A 1 294 ? 24.790 6.446 -2.571 1.00 81.38 294 ALA A CA 1
ATOM 2316 C C . ALA A 1 294 ? 23.297 6.391 -2.203 1.00 81.38 294 ALA A C 1
ATOM 2318 O O . ALA A 1 294 ? 22.674 5.332 -2.262 1.00 81.38 294 ALA A O 1
ATOM 2319 N N . TYR A 1 295 ? 22.717 7.529 -1.822 1.00 84.50 295 TYR A N 1
ATOM 2320 C CA . TYR A 1 295 ? 21.302 7.650 -1.511 1.00 84.50 295 TYR A CA 1
ATOM 2321 C C . TYR A 1 295 ? 20.693 8.822 -2.284 1.00 84.50 295 TYR A C 1
ATOM 2323 O O . TYR A 1 295 ? 21.186 9.947 -2.211 1.00 84.50 295 TYR A O 1
ATOM 2331 N N . LEU A 1 296 ? 19.630 8.550 -3.038 1.00 81.69 296 LEU A N 1
ATOM 2332 C CA . LEU A 1 296 ? 18.914 9.527 -3.851 1.00 81.69 296 LEU A CA 1
ATOM 2333 C C . LEU A 1 296 ? 17.552 9.808 -3.215 1.00 81.69 296 LEU A C 1
ATOM 2335 O O . LEU A 1 296 ? 16.682 8.936 -3.178 1.00 81.69 296 LEU A O 1
ATOM 2339 N N . ARG A 1 297 ? 17.357 11.038 -2.740 1.00 79.75 297 ARG A N 1
ATOM 2340 C CA . ARG A 1 297 ? 16.045 11.525 -2.308 1.00 79.75 297 ARG A CA 1
ATOM 2341 C C . ARG A 1 297 ? 15.260 12.026 -3.516 1.00 79.75 297 ARG A C 1
ATOM 2343 O O . ARG A 1 297 ? 15.800 12.765 -4.337 1.00 79.75 297 ARG A O 1
ATOM 2350 N N . GLY A 1 298 ? 13.994 11.642 -3.604 1.00 69.88 298 GLY A N 1
ATOM 2351 C CA . GLY A 1 298 ? 13.079 12.098 -4.647 1.00 69.88 298 GLY A CA 1
ATOM 2352 C C . GLY A 1 298 ? 11.666 12.287 -4.114 1.00 69.88 298 GLY A C 1
ATOM 2353 O O . GLY A 1 298 ? 11.341 11.822 -3.026 1.00 69.88 298 GLY A O 1
ATOM 2354 N N . ARG A 1 299 ? 10.805 12.968 -4.876 1.00 65.06 299 ARG A N 1
ATOM 2355 C CA . ARG A 1 299 ? 9.361 12.984 -4.567 1.00 65.06 299 ARG A CA 1
ATOM 2356 C C . ARG A 1 299 ? 8.756 11.607 -4.852 1.00 65.06 299 ARG A C 1
ATOM 2358 O O . ARG A 1 299 ? 9.301 10.871 -5.675 1.00 65.06 299 ARG A O 1
ATOM 2365 N N . SER A 1 300 ? 7.619 11.280 -4.239 1.00 57.59 300 SER A N 1
ATOM 2366 C CA . SER A 1 300 ? 6.920 9.991 -4.409 1.00 57.59 300 SER A CA 1
ATOM 2367 C C . SER A 1 300 ? 6.702 9.635 -5.895 1.00 57.59 300 SER A C 1
ATOM 2369 O O . SER A 1 300 ? 6.960 8.510 -6.318 1.00 57.59 300 SER A O 1
ATOM 2371 N N . LEU A 1 301 ? 6.473 10.658 -6.737 1.00 49.47 301 LEU A N 1
ATOM 2372 C CA . LEU A 1 301 ? 6.446 10.610 -8.214 1.00 49.47 301 LEU A CA 1
ATOM 2373 C C . LEU A 1 301 ? 7.627 9.926 -8.910 1.00 49.47 301 LEU A C 1
ATOM 2375 O O . LEU A 1 301 ? 7.506 9.523 -10.061 1.00 49.47 301 LEU A O 1
ATOM 2379 N N . GLN A 1 302 ? 8.783 9.844 -8.264 1.00 52.12 302 GLN A N 1
ATOM 2380 C CA . GLN A 1 302 ? 10.008 9.274 -8.826 1.00 52.12 302 GLN A CA 1
ATOM 2381 C C . GLN A 1 302 ? 10.231 7.819 -8.374 1.00 52.12 302 GLN A C 1
ATOM 2383 O O . GLN A 1 302 ? 11.181 7.173 -8.823 1.00 52.12 302 GLN A O 1
ATOM 2388 N N . ASN A 1 303 ? 9.347 7.279 -7.521 1.00 60.28 303 ASN A N 1
ATOM 2389 C CA . ASN A 1 303 ? 9.391 5.917 -6.980 1.00 60.28 303 ASN A CA 1
ATOM 2390 C C . ASN A 1 303 ? 8.315 4.995 -7.601 1.00 60.28 303 ASN A C 1
ATOM 2392 O O . ASN A 1 303 ? 7.786 4.078 -6.974 1.00 60.28 303 ASN A O 1
ATOM 2396 N N . ILE A 1 304 ? 7.999 5.216 -8.879 1.00 62.09 304 ILE A N 1
ATOM 2397 C CA . ILE A 1 304 ? 6.883 4.579 -9.604 1.00 62.09 304 ILE A CA 1
ATOM 2398 C C . ILE A 1 304 ? 6.932 3.042 -9.553 1.00 62.09 304 ILE A C 1
ATOM 2400 O O . ILE A 1 304 ? 5.891 2.383 -9.491 1.00 62.09 304 ILE A O 1
ATOM 2404 N N . ARG A 1 305 ? 8.129 2.434 -9.575 1.00 66.50 305 ARG A N 1
ATOM 2405 C CA . ARG A 1 305 ? 8.277 0.967 -9.608 1.00 66.50 305 ARG A CA 1
ATOM 2406 C C . ARG A 1 305 ? 7.732 0.300 -8.348 1.00 66.50 305 ARG A C 1
ATOM 2408 O O . ARG A 1 305 ? 7.033 -0.712 -8.457 1.00 66.50 305 ARG A O 1
ATOM 2415 N N . ILE A 1 306 ? 8.009 0.861 -7.169 1.00 66.81 306 ILE A N 1
ATOM 2416 C CA . ILE A 1 306 ? 7.467 0.314 -5.925 1.00 66.81 306 ILE A CA 1
ATOM 2417 C C . ILE A 1 306 ? 5.982 0.658 -5.787 1.00 66.81 306 ILE A C 1
ATOM 2419 O O . ILE A 1 306 ? 5.197 -0.214 -5.430 1.00 66.81 306 ILE A O 1
ATOM 2423 N N . GLU A 1 307 ? 5.566 1.873 -6.158 1.00 67.94 307 GLU A N 1
ATOM 2424 C CA . GLU A 1 307 ? 4.165 2.314 -6.069 1.00 67.94 307 GLU A CA 1
ATOM 2425 C C . GLU A 1 307 ? 3.218 1.498 -6.953 1.00 67.94 307 GLU A C 1
ATOM 2427 O O . GLU A 1 307 ? 2.132 1.103 -6.520 1.00 67.94 307 GLU A O 1
ATOM 2432 N N . ARG A 1 308 ? 3.635 1.170 -8.181 1.00 70.56 308 ARG A N 1
ATOM 2433 C CA . ARG A 1 308 ? 2.858 0.286 -9.055 1.00 70.56 308 ARG A CA 1
ATOM 2434 C C . ARG A 1 308 ? 2.710 -1.100 -8.439 1.00 70.56 308 ARG A C 1
ATOM 2436 O O . ARG A 1 308 ? 1.604 -1.632 -8.415 1.00 70.56 308 ARG A O 1
ATOM 2443 N N . SER A 1 309 ? 3.803 -1.648 -7.916 1.00 68.50 309 SER A N 1
ATOM 2444 C CA . SER A 1 309 ? 3.821 -2.979 -7.302 1.00 68.50 309 SER A CA 1
ATOM 2445 C C . SER A 1 309 ? 3.007 -3.017 -5.997 1.00 68.50 309 SER A C 1
ATOM 2447 O O . SER A 1 309 ? 2.367 -4.019 -5.683 1.00 68.50 309 SER A O 1
ATOM 2449 N N . TRP A 1 310 ? 2.936 -1.897 -5.267 1.00 71.88 310 TRP A N 1
ATOM 2450 C CA . TRP A 1 310 ? 2.073 -1.742 -4.095 1.00 71.88 310 TRP A CA 1
ATOM 2451 C C . TRP A 1 310 ? 0.589 -1.888 -4.414 1.00 71.88 310 TRP A C 1
ATOM 2453 O O . TRP A 1 310 ? -0.158 -2.347 -3.551 1.00 71.88 310 TRP A O 1
ATOM 2463 N N . ARG A 1 311 ? 0.139 -1.513 -5.619 1.00 71.94 311 ARG A N 1
ATOM 2464 C CA . ARG A 1 311 ? -1.267 -1.673 -6.020 1.00 71.94 311 ARG A CA 1
ATOM 2465 C C . ARG A 1 311 ? -1.668 -3.146 -6.033 1.00 71.94 311 ARG A C 1
ATOM 2467 O O . ARG A 1 311 ? -2.706 -3.491 -5.469 1.00 71.94 311 ARG A O 1
ATOM 2474 N N . ASP A 1 312 ? -0.814 -3.990 -6.601 1.00 74.12 312 ASP A N 1
ATOM 2475 C CA . ASP A 1 312 ? -1.046 -5.430 -6.699 1.00 74.12 312 ASP A CA 1
ATOM 2476 C C . ASP A 1 312 ? -0.937 -6.089 -5.316 1.00 74.12 312 ASP A C 1
ATOM 2478 O O . ASP A 1 312 ? -1.838 -6.814 -4.909 1.00 74.12 312 ASP A O 1
ATOM 2482 N N . ILE A 1 313 ? 0.073 -5.728 -4.510 1.00 76.75 313 ILE A N 1
ATOM 2483 C CA . ILE A 1 313 ? 0.194 -6.218 -3.121 1.00 76.75 313 ILE A CA 1
ATOM 2484 C C . ILE A 1 313 ? -1.020 -5.821 -2.278 1.00 76.75 313 ILE A C 1
ATOM 2486 O O . ILE A 1 313 ? -1.542 -6.632 -1.509 1.00 76.75 313 ILE A O 1
ATOM 2490 N N . ARG A 1 314 ? -1.488 -4.572 -2.401 1.00 74.50 314 ARG A N 1
ATOM 2491 C CA . ARG A 1 314 ? -2.676 -4.111 -1.676 1.00 74.50 314 ARG A CA 1
ATOM 2492 C C . ARG A 1 314 ? -3.887 -4.947 -2.045 1.00 74.50 314 ARG A C 1
ATOM 2494 O O . ARG A 1 314 ? -4.578 -5.407 -1.142 1.00 74.50 314 ARG A O 1
ATOM 2501 N N . LYS A 1 315 ? -4.125 -5.139 -3.340 1.00 71.56 315 LYS A N 1
ATOM 2502 C CA . LYS A 1 315 ? -5.275 -5.885 -3.842 1.00 71.56 315 LYS A CA 1
ATOM 2503 C C . LYS A 1 315 ? -5.218 -7.362 -3.447 1.00 71.56 315 LYS A C 1
ATOM 2505 O O . LYS A 1 315 ? -6.196 -7.873 -2.918 1.00 71.56 315 LYS A O 1
ATOM 2510 N N . ASP A 1 316 ? -4.079 -8.014 -3.653 1.00 72.69 316 ASP A N 1
ATOM 2511 C CA . ASP A 1 316 ? -3.994 -9.476 -3.599 1.00 72.69 316 ASP A CA 1
ATOM 2512 C C . ASP A 1 316 ? -3.629 -10.015 -2.207 1.00 72.69 316 ASP A C 1
ATOM 2514 O O . ASP A 1 316 ? -3.989 -11.142 -1.875 1.00 72.69 316 ASP A O 1
ATOM 2518 N N . ALA A 1 317 ? -2.929 -9.232 -1.375 1.00 77.56 317 ALA A N 1
ATOM 2519 C CA . ALA A 1 317 ? -2.437 -9.697 -0.073 1.00 77.56 317 ALA A CA 1
ATOM 2520 C C . ALA A 1 317 ? -3.035 -8.958 1.132 1.00 77.56 317 ALA A C 1
ATOM 2522 O O . ALA A 1 317 ? -3.096 -9.527 2.220 1.00 77.56 317 ALA A O 1
ATOM 2523 N N . LEU A 1 318 ? -3.456 -7.698 0.973 1.00 80.69 318 LEU A N 1
ATOM 2524 C CA . LEU A 1 318 ? -3.839 -6.846 2.109 1.00 80.69 318 LEU A CA 1
ATOM 2525 C C . LEU A 1 318 ? -5.330 -6.534 2.175 1.00 80.69 318 LEU A C 1
ATOM 2527 O O . LEU A 1 318 ? -5.849 -6.340 3.272 1.00 80.69 318 LEU A O 1
ATOM 2531 N N . GLN A 1 319 ? -6.018 -6.483 1.034 1.00 78.50 319 GLN A N 1
ATOM 2532 C CA . GLN A 1 319 ? -7.434 -6.126 0.955 1.00 78.50 319 GLN A CA 1
ATOM 2533 C C . GLN A 1 319 ? -8.304 -7.053 1.814 1.00 78.50 319 GLN A C 1
ATOM 2535 O O . GLN A 1 319 ? -9.137 -6.575 2.575 1.00 78.50 319 GLN A O 1
ATOM 2540 N N . TYR A 1 320 ? -8.001 -8.349 1.797 1.00 78.25 320 TYR A N 1
ATOM 2541 C CA . TYR A 1 320 ? -8.629 -9.358 2.647 1.00 78.25 320 TYR A CA 1
ATOM 2542 C C . TYR A 1 320 ? -8.591 -9.007 4.150 1.00 78.25 320 TYR A C 1
ATOM 2544 O O . TYR A 1 320 ? -9.610 -9.064 4.831 1.00 78.25 320 TYR A O 1
ATOM 2552 N N . PHE A 1 321 ? -7.445 -8.566 4.681 1.00 83.75 321 PHE A N 1
ATOM 2553 C CA . PHE A 1 321 ? -7.351 -8.171 6.094 1.00 83.75 321 PHE A CA 1
ATOM 2554 C C . PHE A 1 321 ? -8.095 -6.866 6.384 1.00 83.75 321 PHE A C 1
ATOM 2556 O O . PHE A 1 321 ? -8.627 -6.692 7.476 1.00 83.75 321 PHE A O 1
ATOM 2563 N N . ARG A 1 322 ? -8.161 -5.949 5.410 1.00 80.94 322 ARG A N 1
ATOM 2564 C CA . ARG A 1 322 ? -8.929 -4.702 5.557 1.00 80.94 322 ARG A CA 1
ATOM 2565 C C . ARG A 1 322 ? -10.416 -4.993 5.718 1.00 80.94 322 ARG A C 1
ATOM 2567 O O . ARG A 1 322 ? -11.045 -4.366 6.558 1.00 80.94 322 ARG A O 1
ATOM 2574 N N . GLU A 1 323 ? -10.941 -5.950 4.959 1.00 75.81 323 GLU A N 1
ATOM 2575 C CA . GLU A 1 323 ? -12.337 -6.392 5.060 1.00 75.81 323 GLU A CA 1
ATOM 2576 C C . GLU A 1 323 ? -12.622 -7.059 6.409 1.00 75.81 323 GLU A C 1
ATOM 2578 O O . GLU A 1 323 ? -13.630 -6.753 7.039 1.00 75.81 323 GLU A O 1
ATOM 2583 N N . ILE A 1 324 ? -11.696 -7.884 6.913 1.00 78.44 324 ILE A N 1
ATOM 2584 C CA . ILE A 1 324 ? -11.786 -8.469 8.261 1.00 78.44 324 ILE A CA 1
ATOM 2585 C C . ILE A 1 324 ? -11.843 -7.380 9.336 1.00 78.44 324 ILE A C 1
ATOM 2587 O O . ILE A 1 324 ? -12.708 -7.417 10.207 1.00 78.44 324 ILE A O 1
ATOM 2591 N N . PHE A 1 325 ? -10.936 -6.400 9.292 1.00 83.00 325 PHE A N 1
ATOM 2592 C CA . PHE A 1 325 ? -10.899 -5.338 10.302 1.00 83.00 325 PHE A CA 1
ATOM 2593 C C . PHE A 1 325 ? -12.132 -4.448 10.230 1.00 83.00 325 PHE A C 1
ATOM 2595 O O . PHE A 1 325 ? -12.709 -4.135 11.265 1.00 83.00 325 PHE A O 1
ATOM 2602 N N . GLN A 1 326 ? -12.579 -4.119 9.018 1.00 73.31 326 GLN A N 1
ATOM 2603 C CA . GLN A 1 326 ? -13.828 -3.401 8.814 1.00 73.31 326 GLN A CA 1
ATOM 2604 C C . GLN A 1 326 ? -15.013 -4.179 9.401 1.00 73.31 326 GLN A C 1
ATOM 2606 O O . GLN A 1 326 ? -15.835 -3.592 10.094 1.00 73.31 326 GLN A O 1
ATOM 2611 N N . HIS A 1 327 ? -15.073 -5.498 9.205 1.00 67.25 327 HIS A N 1
ATOM 2612 C CA . HIS A 1 327 ? -16.118 -6.334 9.790 1.00 67.25 327 HIS A CA 1
ATOM 2613 C C . HIS A 1 327 ? -16.082 -6.347 11.329 1.00 67.25 327 HIS A C 1
ATOM 2615 O O . HIS A 1 327 ? -17.134 -6.255 11.968 1.00 67.25 327 HIS A O 1
ATOM 2621 N N . LEU A 1 328 ? -14.892 -6.431 11.936 1.00 66.81 328 LEU A N 1
ATOM 2622 C CA . LEU A 1 328 ? -14.729 -6.377 13.394 1.00 66.81 328 LEU A CA 1
ATOM 2623 C C . LEU A 1 328 ? -15.155 -5.013 13.967 1.00 66.81 328 LEU A C 1
ATOM 2625 O O . LEU A 1 328 ? -15.843 -4.978 14.989 1.00 66.81 328 LEU A O 1
ATOM 2629 N N . GLU A 1 329 ? -14.809 -3.904 13.302 1.00 70.75 329 GLU A N 1
ATOM 2630 C CA . GLU A 1 329 ? -15.257 -2.549 13.674 1.00 70.75 329 GLU A CA 1
ATOM 2631 C C . GLU A 1 329 ? -16.780 -2.399 13.505 1.00 70.75 329 GLU A C 1
ATOM 2633 O O . GLU A 1 329 ? -17.477 -1.891 14.387 1.00 70.75 329 GLU A O 1
ATOM 2638 N N . GLU A 1 330 ? -17.331 -2.874 12.383 1.00 62.91 330 GLU A N 1
ATOM 2639 C CA . GLU A 1 330 ? -18.760 -2.787 12.074 1.00 62.91 330 GLU A CA 1
ATOM 2640 C C . GLU A 1 330 ? -19.632 -3.590 13.037 1.00 62.91 330 GLU A C 1
ATOM 2642 O O . GLU A 1 330 ? -20.740 -3.143 13.344 1.00 62.91 330 GLU A O 1
ATOM 2647 N N . SER A 1 331 ? -19.106 -4.717 13.522 1.00 54.22 331 SER A N 1
ATOM 2648 C CA . SER A 1 331 ? -19.739 -5.609 14.498 1.00 54.22 331 SER A CA 1
ATOM 2649 C C . SER A 1 331 ? -19.483 -5.198 15.952 1.00 54.22 331 SER A C 1
ATOM 2651 O O . SER A 1 331 ? -19.912 -5.903 16.863 1.00 54.22 331 SER A O 1
ATOM 2653 N N . HIS A 1 332 ? -18.794 -4.074 16.187 1.00 64.69 332 HIS A N 1
ATOM 2654 C CA . HIS A 1 332 ? -18.436 -3.568 17.518 1.00 64.69 332 HIS A CA 1
ATOM 2655 C C . HIS A 1 332 ? -17.560 -4.524 18.353 1.00 64.69 332 HIS A C 1
ATOM 2657 O O . HIS A 1 332 ? -17.594 -4.487 19.583 1.00 64.69 332 HIS A O 1
ATOM 2663 N N . LEU A 1 333 ? -16.770 -5.371 17.685 1.00 59.84 333 LEU A N 1
ATOM 2664 C CA . LEU A 1 333 ? -15.792 -6.283 18.297 1.00 59.84 333 LEU A CA 1
ATOM 2665 C C . LEU A 1 333 ? -14.373 -5.688 18.334 1.00 59.84 333 LEU A C 1
ATOM 2667 O O . LEU A 1 333 ? -13.479 -6.264 18.955 1.00 59.84 333 LEU A O 1
ATOM 2671 N N . LEU A 1 334 ? -14.158 -4.574 17.633 1.00 71.75 334 LEU A N 1
ATOM 2672 C CA . LEU A 1 334 ? -12.899 -3.843 17.597 1.00 71.75 334 LEU A CA 1
ATOM 2673 C C . LEU A 1 334 ? -13.148 -2.345 17.785 1.00 71.75 334 LEU A C 1
ATOM 2675 O O . LEU A 1 334 ? -13.799 -1.699 16.964 1.00 71.75 334 LEU A O 1
ATOM 2679 N N . ASP A 1 335 ? -12.568 -1.806 18.848 1.00 72.56 335 ASP A N 1
ATOM 2680 C CA . ASP A 1 335 ? -12.421 -0.393 19.145 1.00 72.56 335 ASP A CA 1
ATOM 2681 C C . ASP A 1 335 ? -10.930 -0.033 19.147 1.00 72.56 335 ASP A C 1
ATOM 2683 O O . ASP A 1 335 ? -10.159 -0.418 20.027 1.00 72.56 335 ASP A O 1
ATOM 2687 N N . MET A 1 336 ? -10.518 0.739 18.143 1.00 77.44 336 MET A N 1
ATOM 2688 C CA . MET A 1 336 ? -9.132 1.174 17.977 1.00 77.44 336 MET A CA 1
ATOM 2689 C C . MET A 1 336 ? -8.661 2.171 19.049 1.00 77.44 336 MET A C 1
ATOM 2691 O O . MET A 1 336 ? -7.459 2.438 19.133 1.00 77.44 336 MET A O 1
ATOM 2695 N N . GLU A 1 337 ? -9.570 2.731 19.854 1.00 74.00 337 GLU A N 1
ATOM 2696 C CA . GLU A 1 337 ? -9.229 3.570 21.011 1.00 74.00 337 GLU A CA 1
ATOM 2697 C C . GLU A 1 337 ? -8.958 2.737 22.269 1.00 74.00 337 GLU A C 1
ATOM 2699 O O . GLU A 1 337 ? -8.240 3.181 23.168 1.00 74.00 337 GLU A O 1
ATOM 2704 N N . ASN A 1 338 ? -9.443 1.493 22.307 1.00 71.31 338 ASN A N 1
ATOM 2705 C CA . ASN A 1 338 ? -9.138 0.560 23.377 1.00 71.31 338 ASN A CA 1
ATOM 2706 C C . ASN A 1 338 ? -7.751 -0.069 23.160 1.00 71.31 338 ASN A C 1
ATOM 2708 O O . ASN A 1 338 ? -7.527 -0.837 22.223 1.00 71.31 338 ASN A O 1
ATOM 2712 N N . ALA A 1 339 ? -6.811 0.224 24.064 1.00 79.31 339 ALA A N 1
ATOM 2713 C CA . ALA A 1 339 ? -5.444 -0.289 23.996 1.00 79.31 339 ALA A CA 1
ATOM 2714 C C . ALA A 1 339 ? -5.373 -1.828 23.992 1.00 79.31 339 ALA A C 1
ATOM 2716 O O . ALA A 1 339 ? -4.564 -2.393 23.259 1.00 79.31 339 ALA A O 1
ATOM 2717 N N . ILE A 1 340 ? -6.238 -2.515 24.748 1.00 80.44 340 ILE A N 1
ATOM 2718 C CA . ILE A 1 340 ? -6.247 -3.985 24.806 1.00 80.44 340 ILE A CA 1
ATOM 2719 C C . ILE A 1 340 ? -6.636 -4.567 23.447 1.00 80.44 340 ILE A C 1
ATOM 2721 O O . ILE A 1 340 ? -5.928 -5.421 22.913 1.00 80.44 340 ILE A O 1
ATOM 2725 N N . GLU A 1 341 ? -7.738 -4.080 22.878 1.00 80.81 341 GLU A N 1
ATOM 2726 C CA . GLU A 1 341 ? -8.273 -4.537 21.592 1.00 80.81 341 GLU A CA 1
ATOM 2727 C C . GLU A 1 341 ? -7.278 -4.248 20.462 1.00 80.81 341 GLU A C 1
ATOM 2729 O O . GLU A 1 341 ? -6.897 -5.150 19.715 1.00 80.81 341 GLU A O 1
ATOM 2734 N N . ARG A 1 342 ? -6.746 -3.022 20.416 1.00 86.75 342 ARG A N 1
ATOM 2735 C CA . ARG A 1 342 ? -5.720 -2.587 19.459 1.00 86.75 342 ARG A CA 1
ATOM 2736 C C . ARG A 1 342 ? -4.457 -3.464 19.494 1.00 86.75 342 ARG A C 1
ATOM 2738 O O . ARG A 1 342 ? -3.965 -3.867 18.435 1.00 86.75 342 ARG A O 1
ATOM 2745 N N . VAL A 1 343 ? -3.926 -3.770 20.683 1.00 87.31 343 VAL A N 1
ATOM 2746 C CA . VAL A 1 343 ? -2.701 -4.581 20.826 1.00 87.31 343 VAL A CA 1
ATOM 2747 C C . VAL A 1 343 ? -2.977 -6.061 20.540 1.00 87.31 343 VAL A C 1
ATOM 2749 O O . VAL A 1 343 ? -2.181 -6.699 19.849 1.00 87.31 343 VAL A O 1
ATOM 2752 N N . CYS A 1 344 ? -4.112 -6.610 20.990 1.00 86.81 344 CYS A N 1
ATOM 2753 C CA . CYS A 1 344 ? -4.512 -7.987 20.671 1.00 86.81 344 CYS A CA 1
ATOM 2754 C C . CYS A 1 344 ? -4.704 -8.179 19.164 1.00 86.81 344 CYS A C 1
ATOM 2756 O O . CYS A 1 344 ? -4.229 -9.169 18.605 1.00 86.81 344 CYS A O 1
ATOM 2758 N N . LEU A 1 345 ? -5.328 -7.207 18.490 1.00 89.81 345 LEU A N 1
ATOM 2759 C CA . LEU A 1 345 ? -5.465 -7.213 17.038 1.00 89.81 345 LEU A CA 1
ATOM 2760 C C . LEU A 1 345 ? -4.088 -7.303 16.377 1.00 89.81 345 LEU A C 1
ATOM 2762 O O . LEU A 1 345 ? -3.872 -8.182 15.543 1.00 89.81 345 LEU A O 1
ATOM 2766 N N . PHE A 1 346 ? -3.147 -6.445 16.796 1.00 89.62 346 PHE A N 1
ATOM 2767 C CA . PHE A 1 346 ? -1.775 -6.456 16.289 1.00 89.62 346 PHE A CA 1
ATOM 2768 C C . PHE A 1 346 ? -1.089 -7.810 16.488 1.00 89.62 346 PHE A C 1
ATOM 2770 O O . PHE A 1 346 ? -0.523 -8.353 15.542 1.00 89.62 346 PHE A O 1
ATOM 2777 N N . LEU A 1 347 ? -1.160 -8.376 17.692 1.00 90.62 347 LEU A N 1
ATOM 2778 C CA . LEU A 1 347 ? -0.514 -9.645 18.026 1.00 90.62 347 LEU A CA 1
ATOM 2779 C C . LEU A 1 347 ? -1.046 -10.830 17.214 1.00 90.62 347 LEU A C 1
ATOM 2781 O O . LEU A 1 347 ? -0.261 -11.682 16.798 1.00 90.62 347 LEU A O 1
ATOM 2785 N N . VAL A 1 348 ? -2.356 -10.871 16.968 1.00 90.62 348 VAL A N 1
ATOM 2786 C CA . VAL A 1 348 ? -2.997 -11.938 16.191 1.00 90.62 348 VAL A CA 1
ATOM 2787 C C . VAL A 1 348 ? -2.730 -11.760 14.699 1.00 90.62 348 VAL A C 1
ATOM 2789 O O . VAL A 1 348 ? -2.326 -12.702 14.014 1.00 90.62 348 VAL A O 1
ATOM 2792 N N . TYR A 1 349 ? -2.920 -10.562 14.154 1.00 90.81 349 TYR A N 1
ATOM 2793 C CA . TYR A 1 349 ? -2.911 -10.397 12.702 1.00 90.81 349 TYR A CA 1
ATOM 2794 C C . TYR A 1 349 ? -1.557 -10.007 12.115 1.00 90.81 349 TYR A C 1
ATOM 2796 O O . TYR A 1 349 ? -1.341 -10.297 10.942 1.00 90.81 349 TYR A O 1
ATOM 2804 N N . GLN A 1 350 ? -0.605 -9.454 12.876 1.00 91.69 350 GLN A N 1
ATOM 2805 C CA . GLN A 1 350 ? 0.748 -9.200 12.359 1.00 91.69 350 GLN A CA 1
ATOM 2806 C C . GLN A 1 350 ? 1.417 -10.454 11.762 1.00 91.69 350 GLN A C 1
ATOM 2808 O O . GLN A 1 350 ? 1.872 -10.360 10.618 1.00 91.69 350 GLN A O 1
ATOM 2813 N N . PRO A 1 351 ? 1.457 -11.625 12.433 1.00 92.38 351 PRO A N 1
ATOM 2814 C CA . PRO A 1 351 ? 2.070 -12.818 11.848 1.00 92.38 351 PRO A CA 1
ATOM 2815 C C . PRO A 1 351 ? 1.287 -13.342 10.635 1.00 92.38 351 PRO A C 1
ATOM 2817 O O . PRO A 1 351 ? 1.892 -13.778 9.656 1.00 92.38 351 PRO A O 1
ATOM 2820 N N . ARG A 1 352 ? -0.050 -13.238 10.645 1.00 91.25 352 ARG A N 1
ATOM 2821 C CA . ARG A 1 352 ? -0.909 -13.647 9.516 1.00 91.25 352 ARG A CA 1
ATOM 2822 C C . ARG A 1 352 ? -0.701 -12.755 8.288 1.00 91.25 352 ARG A C 1
ATOM 2824 O O . ARG A 1 352 ? -0.568 -13.262 7.173 1.00 91.25 352 ARG A O 1
ATOM 2831 N N . ILE A 1 353 ? -0.618 -11.439 8.492 1.00 91.00 353 ILE A N 1
ATOM 2832 C CA . ILE A 1 353 ? -0.299 -10.460 7.446 1.00 91.00 353 ILE A CA 1
ATOM 2833 C C . ILE A 1 353 ? 1.112 -10.709 6.919 1.00 91.00 353 ILE A C 1
ATOM 2835 O O . ILE A 1 353 ? 1.297 -10.749 5.705 1.00 91.00 353 ILE A O 1
ATOM 2839 N N . GLN A 1 354 ? 2.098 -10.927 7.796 1.00 93.50 354 GLN A N 1
ATOM 2840 C CA . GLN A 1 354 ? 3.464 -11.227 7.367 1.00 93.50 354 GLN A CA 1
ATOM 2841 C C . GLN A 1 354 ? 3.507 -12.495 6.505 1.00 93.50 354 GLN A C 1
ATOM 2843 O O . GLN A 1 354 ? 4.080 -12.465 5.423 1.00 93.50 354 GLN A O 1
ATOM 2848 N N . ALA A 1 355 ? 2.811 -13.566 6.895 1.00 91.25 355 ALA A N 1
ATOM 2849 C CA . ALA A 1 355 ? 2.731 -14.788 6.095 1.00 91.25 355 ALA A CA 1
ATOM 2850 C C . ALA A 1 355 ? 2.046 -14.578 4.728 1.00 91.25 355 ALA A C 1
ATOM 2852 O O . ALA A 1 355 ? 2.390 -15.231 3.739 1.00 91.25 355 ALA A O 1
ATOM 2853 N N . ALA A 1 356 ? 1.056 -13.684 4.638 1.00 89.50 356 ALA A N 1
ATOM 2854 C CA . ALA A 1 356 ? 0.453 -13.302 3.360 1.00 89.50 356 ALA A CA 1
ATOM 2855 C C . ALA A 1 356 ? 1.423 -12.489 2.488 1.00 89.50 356 ALA A C 1
ATOM 2857 O O . ALA A 1 356 ? 1.551 -12.767 1.295 1.00 89.50 356 ALA A O 1
ATOM 2858 N N . LEU A 1 357 ? 2.150 -11.542 3.086 1.00 89.56 357 LEU A N 1
ATOM 2859 C CA . LEU A 1 357 ? 3.186 -10.763 2.409 1.00 89.56 357 LEU A CA 1
ATOM 2860 C C . LEU A 1 357 ? 4.334 -11.645 1.918 1.00 89.56 357 LEU A C 1
ATOM 2862 O O . LEU A 1 357 ? 4.779 -11.467 0.790 1.00 89.56 357 LEU A O 1
ATOM 2866 N N . ASP A 1 358 ? 4.770 -12.628 2.703 1.00 91.75 358 ASP A N 1
ATOM 2867 C CA . ASP A 1 358 ? 5.827 -13.564 2.313 1.00 91.75 358 ASP A CA 1
ATOM 2868 C C . ASP A 1 358 ? 5.400 -14.413 1.110 1.00 91.75 358 ASP A C 1
ATOM 2870 O O . ASP A 1 358 ? 6.171 -14.591 0.163 1.00 91.75 358 ASP A O 1
ATOM 2874 N N . ARG A 1 359 ? 4.142 -14.881 1.094 1.00 91.00 359 ARG A N 1
ATOM 2875 C CA . ARG A 1 359 ? 3.559 -15.580 -0.062 1.00 91.00 359 ARG A CA 1
ATOM 2876 C C . ARG A 1 359 ? 3.474 -14.677 -1.287 1.00 91.00 359 ARG A C 1
ATOM 2878 O O . ARG A 1 359 ? 3.878 -15.102 -2.367 1.00 91.00 359 ARG A O 1
ATOM 2885 N N . ALA A 1 360 ? 3.001 -13.442 -1.123 1.00 88.00 360 ALA A N 1
ATOM 2886 C CA . ALA A 1 360 ? 2.909 -12.470 -2.209 1.00 88.00 360 ALA A CA 1
ATOM 2887 C C . ALA A 1 360 ? 4.294 -12.120 -2.772 1.00 88.00 360 ALA A C 1
ATOM 2889 O O . ALA A 1 360 ? 4.493 -12.161 -3.984 1.00 88.00 360 ALA A O 1
ATOM 2890 N N . ARG A 1 361 ? 5.279 -11.881 -1.897 1.00 89.94 361 ARG A N 1
ATOM 2891 C CA . ARG A 1 361 ? 6.685 -11.669 -2.260 1.00 89.94 361 ARG A CA 1
ATOM 2892 C C . ARG A 1 361 ? 7.228 -12.852 -3.045 1.00 89.94 361 ARG A C 1
ATOM 2894 O O . ARG A 1 361 ? 7.880 -12.665 -4.065 1.00 89.94 361 ARG A O 1
ATOM 2901 N N . ASN A 1 362 ? 6.968 -14.071 -2.577 1.00 90.75 362 ASN A N 1
ATOM 2902 C CA . ASN A 1 362 ? 7.450 -15.279 -3.230 1.00 90.75 362 ASN A CA 1
ATOM 2903 C C . ASN A 1 362 ? 6.818 -15.469 -4.615 1.00 90.75 362 ASN A C 1
ATOM 2905 O O . ASN A 1 362 ? 7.535 -15.712 -5.585 1.00 90.75 362 ASN A O 1
ATOM 2909 N N . ALA A 1 363 ? 5.496 -15.306 -4.717 1.00 88.75 363 ALA A N 1
ATOM 2910 C CA . ALA A 1 363 ? 4.770 -15.370 -5.980 1.00 88.75 363 ALA A CA 1
ATOM 2911 C C . ALA A 1 363 ? 5.275 -14.307 -6.961 1.00 88.75 363 ALA A C 1
ATOM 2913 O O . ALA A 1 363 ? 5.569 -14.625 -8.110 1.00 88.75 363 ALA A O 1
ATOM 2914 N N . TRP A 1 364 ? 5.470 -13.072 -6.490 1.00 88.50 364 TRP A N 1
ATOM 2915 C CA . TRP A 1 364 ? 6.045 -11.999 -7.289 1.00 88.50 364 TRP A CA 1
ATOM 2916 C C . TRP A 1 364 ? 7.462 -12.341 -7.745 1.00 88.50 364 TRP A C 1
ATOM 2918 O O . TRP A 1 364 ? 7.758 -12.315 -8.930 1.00 88.50 364 TRP A O 1
ATOM 2928 N N . ASN A 1 365 ? 8.359 -12.737 -6.853 1.00 90.75 365 ASN A N 1
ATOM 2929 C CA . ASN A 1 365 ? 9.750 -12.978 -7.235 1.00 90.75 365 ASN A CA 1
ATOM 2930 C C . ASN A 1 365 ? 9.911 -14.135 -8.244 1.00 90.75 365 ASN A C 1
ATOM 2932 O O . ASN A 1 365 ? 10.904 -14.169 -8.974 1.00 90.75 365 ASN A O 1
ATOM 2936 N N . HIS A 1 366 ? 8.915 -15.022 -8.342 1.00 91.50 366 HIS A N 1
ATOM 2937 C CA . HIS A 1 366 ? 8.871 -16.147 -9.279 1.00 91.50 366 HIS A CA 1
ATOM 2938 C C . HIS A 1 366 ? 7.887 -15.970 -10.451 1.00 91.50 366 HIS A C 1
ATOM 2940 O O . HIS A 1 366 ? 7.787 -16.870 -11.289 1.00 91.50 366 HIS A O 1
ATOM 2946 N N . HIS A 1 367 ? 7.177 -14.841 -10.566 1.00 88.25 367 HIS A N 1
ATOM 2947 C CA . HIS A 1 367 ? 6.274 -14.614 -11.698 1.00 88.25 367 HIS A CA 1
ATOM 2948 C C . HIS A 1 367 ? 7.065 -14.305 -12.971 1.00 88.25 367 HIS A C 1
ATOM 2950 O O . HIS A 1 367 ? 8.131 -13.697 -12.930 1.00 88.25 367 HIS A O 1
ATOM 2956 N N . LYS A 1 368 ? 6.547 -14.715 -14.130 1.00 88.19 368 LYS A N 1
ATOM 2957 C CA . LYS A 1 368 ? 7.190 -14.438 -15.420 1.00 88.19 368 LYS A CA 1
ATOM 2958 C C . LYS A 1 368 ? 6.830 -13.035 -15.894 1.00 88.19 368 LYS A C 1
ATOM 2960 O O . LYS A 1 368 ? 5.651 -12.733 -16.065 1.00 88.19 368 LYS A O 1
ATOM 2965 N N . ILE A 1 369 ? 7.836 -12.210 -16.182 1.00 81.75 369 ILE A N 1
ATOM 2966 C CA . ILE A 1 369 ? 7.615 -10.881 -16.754 1.00 81.75 369 ILE A CA 1
ATOM 2967 C C . ILE A 1 369 ? 7.650 -10.977 -18.281 1.00 81.75 369 ILE A C 1
ATOM 2969 O O . ILE A 1 369 ? 8.688 -11.266 -18.881 1.00 81.75 369 ILE A O 1
ATOM 2973 N N . ARG A 1 370 ? 6.513 -10.688 -18.927 1.00 77.44 370 ARG A N 1
ATOM 2974 C CA . ARG A 1 370 ? 6.355 -10.780 -20.390 1.00 77.44 370 ARG A CA 1
ATOM 2975 C C . ARG A 1 370 ? 7.381 -9.937 -21.153 1.00 77.44 370 ARG A C 1
ATOM 2977 O O . ARG A 1 370 ? 7.938 -10.402 -22.142 1.00 77.44 370 ARG A O 1
ATOM 2984 N N . THR A 1 371 ? 7.645 -8.717 -20.689 1.00 78.31 371 THR A N 1
ATOM 2985 C CA . THR A 1 371 ? 8.591 -7.786 -21.330 1.00 78.31 371 THR A CA 1
ATOM 2986 C C . THR A 1 371 ? 10.053 -8.193 -21.143 1.00 78.31 371 THR A C 1
ATOM 2988 O O . THR A 1 371 ? 10.890 -7.802 -21.943 1.00 78.31 371 THR A O 1
ATOM 2991 N N . GLU A 1 372 ? 10.362 -9.042 -20.158 1.00 81.00 372 GLU A N 1
ATOM 2992 C CA . GLU A 1 372 ? 11.721 -9.521 -19.858 1.00 81.00 372 GLU A CA 1
ATOM 2993 C C . GLU A 1 372 ? 11.957 -10.937 -20.399 1.00 81.00 372 GLU A C 1
ATOM 2995 O O . GLU A 1 372 ? 12.589 -11.781 -19.757 1.00 81.00 372 GLU A O 1
ATOM 3000 N N . ARG A 1 373 ? 11.397 -11.238 -21.579 1.00 85.88 373 ARG A N 1
ATOM 3001 C CA . ARG A 1 373 ? 11.479 -12.562 -22.225 1.00 85.88 373 ARG A CA 1
ATOM 3002 C C . ARG A 1 373 ? 10.999 -13.700 -21.311 1.00 85.88 373 ARG A C 1
ATOM 3004 O O . ARG A 1 373 ? 11.576 -14.785 -21.311 1.00 85.88 373 ARG A O 1
ATOM 3011 N N . ASN A 1 374 ? 9.952 -13.450 -20.520 1.00 86.31 374 ASN A N 1
ATOM 3012 C CA . ASN A 1 374 ? 9.376 -14.395 -19.557 1.00 86.31 374 ASN A CA 1
ATOM 3013 C C . ASN A 1 374 ? 10.344 -14.872 -18.459 1.00 86.31 374 ASN A C 1
ATOM 3015 O O . ASN A 1 374 ? 10.114 -15.926 -17.858 1.00 86.31 374 ASN A O 1
ATOM 3019 N N . LYS A 1 375 ? 11.408 -14.114 -18.175 1.00 86.56 375 LYS A N 1
ATOM 3020 C CA . LYS A 1 375 ? 12.243 -14.350 -16.995 1.00 86.56 375 LYS A CA 1
ATOM 3021 C C . LYS A 1 375 ? 11.511 -13.905 -15.732 1.00 86.56 375 LYS A C 1
ATOM 3023 O O . LYS A 1 375 ? 10.662 -13.013 -15.768 1.00 86.56 375 LYS A O 1
ATOM 3028 N N . THR A 1 376 ? 11.842 -14.550 -14.622 1.00 91.50 376 THR A N 1
ATOM 3029 C CA . THR A 1 376 ? 11.357 -14.157 -13.299 1.00 91.50 376 THR A CA 1
ATOM 3030 C C . THR A 1 376 ? 12.254 -13.071 -12.706 1.00 91.50 376 THR A C 1
ATOM 3032 O O . THR A 1 376 ? 13.442 -13.043 -13.045 1.00 91.50 376 THR A O 1
ATOM 3035 N N . PRO A 1 377 ? 11.746 -12.197 -11.816 1.00 91.00 377 PRO A N 1
ATOM 3036 C CA . PRO A 1 377 ? 12.577 -11.212 -11.126 1.00 91.00 377 PRO A CA 1
ATOM 3037 C C . PRO A 1 377 ? 13.828 -11.822 -10.493 1.00 91.00 377 PRO A C 1
ATOM 3039 O O . PRO A 1 377 ? 14.931 -11.319 -10.693 1.00 91.00 377 PRO A O 1
ATOM 3042 N N . ILE A 1 378 ? 13.682 -12.969 -9.819 1.00 92.38 378 ILE A N 1
ATOM 3043 C CA . ILE A 1 378 ? 14.822 -13.660 -9.205 1.00 92.38 378 ILE A CA 1
ATOM 3044 C C . ILE A 1 378 ? 15.832 -14.163 -10.241 1.00 92.38 378 ILE A C 1
ATOM 3046 O O . ILE A 1 378 ? 17.031 -14.025 -10.036 1.00 92.38 378 ILE A O 1
ATOM 3050 N N . ALA A 1 379 ? 15.381 -14.654 -11.399 1.00 90.06 379 ALA A N 1
ATOM 3051 C CA . ALA A 1 379 ? 16.289 -15.075 -12.464 1.00 90.06 379 ALA A CA 1
ATOM 3052 C C . ALA A 1 379 ? 17.039 -13.890 -13.093 1.00 90.06 379 ALA A C 1
ATOM 3054 O O . ALA A 1 379 ? 18.203 -14.027 -13.466 1.00 90.06 379 ALA A O 1
ATOM 3055 N N . ILE A 1 380 ? 16.386 -12.731 -13.231 1.00 89.50 380 ILE A N 1
ATOM 3056 C CA . ILE A 1 380 ? 17.027 -11.507 -13.733 1.00 89.50 380 ILE A CA 1
ATOM 3057 C C . ILE A 1 380 ? 18.078 -11.024 -12.731 1.00 89.50 380 ILE A C 1
ATOM 3059 O O . ILE A 1 380 ? 19.198 -10.708 -13.135 1.00 89.50 380 ILE A O 1
ATOM 3063 N N . TYR A 1 381 ? 17.728 -11.015 -11.443 1.00 90.00 381 TYR A N 1
ATOM 3064 C CA . TYR A 1 381 ? 18.622 -10.628 -10.358 1.00 90.00 381 TYR A CA 1
ATOM 3065 C C . TYR A 1 381 ? 19.863 -11.526 -10.293 1.00 90.00 381 TYR A C 1
ATOM 3067 O O . TYR A 1 381 ? 20.976 -11.021 -10.405 1.00 90.00 381 TYR A O 1
ATOM 3075 N N . GLU A 1 382 ? 19.690 -12.850 -10.207 1.00 88.81 382 GLU A N 1
ATOM 3076 C CA . GLU A 1 382 ? 20.812 -13.795 -10.100 1.00 88.81 382 GLU A CA 1
ATOM 3077 C C . GLU A 1 382 ? 21.730 -13.748 -11.328 1.00 88.81 382 GLU A C 1
ATOM 3079 O O . GLU A 1 382 ? 22.952 -13.764 -11.199 1.00 88.81 382 GLU A O 1
ATOM 3084 N N . LEU A 1 383 ? 21.166 -13.611 -12.534 1.00 87.31 383 LEU A N 1
ATOM 3085 C CA . LEU A 1 383 ? 21.966 -13.480 -13.754 1.00 87.31 383 LEU A CA 1
ATOM 3086 C C . LEU A 1 383 ? 22.784 -12.179 -13.767 1.00 87.31 383 LEU A C 1
ATOM 3088 O O . LEU A 1 383 ? 23.933 -12.172 -14.214 1.00 87.31 383 LEU A O 1
ATOM 3092 N N . SER A 1 384 ? 22.190 -11.077 -13.298 1.00 83.31 384 SER A N 1
ATOM 3093 C CA . SER A 1 384 ? 22.877 -9.788 -13.167 1.00 83.31 384 SER A CA 1
ATOM 3094 C C . SER A 1 384 ? 24.000 -9.861 -12.134 1.00 83.31 384 SER A C 1
ATOM 3096 O O . SER A 1 384 ? 25.129 -9.452 -12.407 1.00 83.31 384 SER A O 1
ATOM 3098 N N . ARG A 1 385 ? 23.703 -10.470 -10.983 1.00 84.50 385 ARG A N 1
ATOM 3099 C CA . ARG A 1 385 ? 24.639 -10.709 -9.887 1.00 84.50 385 ARG A CA 1
ATOM 3100 C C . ARG A 1 385 ? 25.841 -11.532 -10.335 1.00 84.50 385 ARG A C 1
ATOM 3102 O O . ARG A 1 385 ? 26.975 -11.105 -10.140 1.00 84.50 385 ARG A O 1
ATOM 3109 N N . GLU A 1 386 ? 25.617 -12.658 -11.003 1.00 84.00 386 GLU A N 1
ATOM 3110 C CA . GLU A 1 386 ? 26.699 -13.514 -11.501 1.00 84.00 386 GLU A CA 1
ATOM 3111 C C . GLU A 1 386 ? 27.584 -12.775 -12.518 1.00 84.00 386 GLU A C 1
ATOM 3113 O O . GLU A 1 386 ? 28.815 -12.843 -12.477 1.00 84.00 386 GLU A O 1
ATOM 3118 N N . LYS A 1 387 ? 26.963 -11.989 -13.410 1.00 82.50 387 LYS A N 1
ATOM 3119 C CA . LYS A 1 387 ? 27.689 -11.154 -14.374 1.00 82.50 387 LYS A CA 1
ATOM 3120 C C . LYS A 1 387 ? 28.571 -10.121 -13.667 1.00 82.50 387 LYS A C 1
ATOM 3122 O O . LYS A 1 387 ? 29.717 -9.946 -14.078 1.00 82.50 387 LYS A O 1
ATOM 3127 N N . ALA A 1 388 ? 28.057 -9.475 -12.623 1.00 77.88 388 ALA A N 1
ATOM 3128 C CA . ALA A 1 388 ? 28.777 -8.481 -11.836 1.00 77.88 388 ALA A CA 1
ATOM 3129 C C . ALA A 1 388 ? 29.941 -9.080 -11.035 1.00 77.88 388 ALA A C 1
ATOM 3131 O O . ALA A 1 388 ? 31.027 -8.502 -11.015 1.00 77.88 388 ALA A O 1
ATOM 3132 N N . ILE A 1 389 ? 29.753 -10.263 -10.434 1.00 81.56 389 ILE A N 1
ATOM 3133 C CA . ILE A 1 389 ? 30.817 -10.989 -9.721 1.00 81.56 389 ILE A CA 1
ATOM 3134 C C . ILE A 1 389 ? 31.949 -11.323 -10.688 1.00 81.56 389 ILE A C 1
ATOM 3136 O O . ILE A 1 389 ? 33.107 -11.003 -10.427 1.00 81.56 389 ILE A O 1
ATOM 3140 N N . ARG A 1 390 ? 31.612 -11.907 -11.843 1.00 83.00 390 ARG A N 1
ATOM 3141 C CA . ARG A 1 390 ? 32.594 -12.283 -12.868 1.00 83.00 390 ARG A CA 1
ATOM 3142 C C . ARG A 1 390 ? 33.385 -11.087 -13.401 1.00 83.00 390 ARG A C 1
ATOM 3144 O O . ARG A 1 390 ? 34.554 -11.235 -13.739 1.00 83.00 390 ARG A O 1
ATOM 3151 N N . LEU A 1 391 ? 32.741 -9.928 -13.522 1.00 79.75 391 LEU A N 1
ATOM 3152 C CA . LEU A 1 391 ? 33.362 -8.692 -14.004 1.00 79.75 391 LEU A CA 1
ATOM 3153 C C . LEU A 1 391 ? 34.053 -7.887 -12.887 1.00 79.75 391 LEU A C 1
ATOM 3155 O O . LEU A 1 391 ? 34.663 -6.865 -13.179 1.00 79.75 391 LEU A O 1
ATOM 3159 N N . GLY A 1 392 ? 34.001 -8.358 -11.636 1.00 73.19 392 GLY A N 1
ATOM 3160 C CA . GLY A 1 392 ? 34.749 -7.796 -10.511 1.00 73.19 392 GLY A CA 1
ATOM 3161 C C . GLY A 1 392 ? 34.117 -6.577 -9.839 1.00 73.19 392 GLY A C 1
ATOM 3162 O O . GLY A 1 392 ? 34.748 -6.000 -8.962 1.00 73.19 392 GLY A O 1
ATOM 3163 N N . TYR A 1 393 ? 32.886 -6.203 -10.199 1.00 69.06 393 TYR A N 1
ATOM 3164 C CA . TYR A 1 393 ? 32.220 -5.001 -9.677 1.00 69.06 393 TYR A CA 1
ATOM 3165 C C . TYR A 1 393 ? 31.073 -5.285 -8.694 1.00 69.06 393 TYR A C 1
ATOM 3167 O O . TYR A 1 393 ? 30.349 -4.384 -8.290 1.00 69.06 393 TYR A O 1
ATOM 3175 N N . TRP A 1 394 ? 30.894 -6.540 -8.270 1.00 66.00 394 TRP A N 1
ATOM 3176 C CA . TRP A 1 394 ? 29.869 -6.896 -7.277 1.00 66.00 394 TRP A CA 1
ATOM 3177 C C . TRP A 1 394 ? 30.206 -6.429 -5.853 1.00 66.00 394 TRP A C 1
ATOM 3179 O O . TRP A 1 394 ? 29.319 -6.057 -5.090 1.00 66.00 394 TRP A O 1
ATOM 3189 N N . THR A 1 395 ? 31.489 -6.458 -5.483 1.00 62.69 395 THR A N 1
ATOM 3190 C CA . THR A 1 395 ? 31.975 -6.049 -4.158 1.00 62.69 395 THR A CA 1
ATOM 3191 C C . THR A 1 395 ? 33.161 -5.113 -4.328 1.00 62.69 395 THR A C 1
ATOM 3193 O O . THR A 1 395 ? 34.261 -5.569 -4.633 1.00 62.69 395 THR A O 1
ATOM 3196 N N . GLY A 1 396 ? 32.938 -3.816 -4.124 1.00 61.62 396 GLY A N 1
ATOM 3197 C CA . GLY A 1 396 ? 34.000 -2.805 -4.124 1.00 61.62 396 GLY A CA 1
ATOM 3198 C C . GLY A 1 396 ? 34.027 -1.879 -5.336 1.00 61.62 396 GLY A C 1
ATOM 3199 O O . GLY A 1 396 ? 34.842 -0.961 -5.347 1.00 61.62 396 GLY A O 1
ATOM 3200 N N . ASP A 1 397 ? 33.134 -2.067 -6.309 1.00 64.62 397 ASP A N 1
ATOM 3201 C CA . ASP A 1 397 ? 32.873 -1.044 -7.318 1.00 64.62 397 ASP A CA 1
ATOM 3202 C C . ASP A 1 397 ? 31.666 -0.199 -6.878 1.00 64.62 397 ASP A C 1
ATOM 3204 O O . ASP A 1 397 ? 30.578 -0.752 -6.673 1.00 64.62 397 ASP A O 1
ATOM 3208 N N . PRO A 1 398 ? 31.835 1.123 -6.710 1.00 61.22 398 PRO A N 1
ATOM 3209 C CA . PRO A 1 398 ? 30.728 2.031 -6.456 1.00 61.22 398 PRO A CA 1
ATOM 3210 C C . PRO A 1 398 ? 29.628 1.969 -7.535 1.00 61.22 398 PRO A C 1
ATOM 3212 O O . PRO A 1 398 ? 28.493 2.342 -7.253 1.00 61.22 398 PRO A O 1
ATOM 3215 N N . GLY A 1 399 ? 29.891 1.474 -8.746 1.00 66.44 399 GLY A N 1
ATOM 3216 C CA . GLY A 1 399 ? 28.943 1.446 -9.866 1.00 66.44 399 GLY A CA 1
ATOM 3217 C C . GLY A 1 399 ? 29.094 2.670 -10.774 1.00 66.44 399 GLY A C 1
ATOM 3218 O O . GLY A 1 399 ? 30.170 3.257 -10.842 1.00 66.44 399 GLY A O 1
ATOM 3219 N N . ASP A 1 400 ? 28.023 3.065 -11.479 1.00 65.75 400 ASP A N 1
ATOM 3220 C CA . ASP A 1 400 ? 28.084 4.109 -12.521 1.00 65.75 400 ASP A CA 1
ATOM 3221 C C . ASP A 1 400 ? 28.753 5.412 -12.048 1.00 65.75 400 ASP A C 1
ATOM 3223 O O . ASP A 1 400 ? 28.577 5.836 -10.895 1.00 65.75 400 ASP A O 1
ATOM 3227 N N . ASN A 1 401 ? 29.497 6.056 -12.955 1.00 64.81 401 ASN A N 1
ATOM 3228 C CA . ASN A 1 401 ? 30.250 7.275 -12.675 1.00 64.81 401 ASN A CA 1
ATOM 3229 C C . ASN A 1 401 ? 29.311 8.397 -12.204 1.00 64.81 401 ASN A C 1
ATOM 3231 O O . ASN A 1 401 ? 28.277 8.644 -12.816 1.00 64.81 401 ASN A O 1
ATOM 3235 N N . ILE A 1 402 ? 29.698 9.123 -11.150 1.00 63.62 402 ILE A N 1
ATOM 3236 C CA . ILE A 1 402 ? 28.914 10.229 -10.570 1.00 63.62 402 ILE A CA 1
ATOM 3237 C C . ILE A 1 402 ? 28.516 11.272 -11.633 1.00 63.62 402 ILE A C 1
ATOM 3239 O O . ILE A 1 402 ? 27.426 11.829 -11.556 1.00 63.62 402 ILE A O 1
ATOM 3243 N N . GLY A 1 403 ? 29.361 11.509 -12.645 1.00 62.81 403 GLY A N 1
ATOM 3244 C CA . GLY A 1 403 ? 29.075 12.446 -13.739 1.00 62.81 403 GLY A CA 1
ATOM 3245 C C . GLY A 1 403 ? 27.937 12.022 -14.679 1.00 62.81 403 GLY A C 1
ATOM 3246 O O . GLY A 1 403 ? 27.428 12.860 -15.418 1.00 62.81 403 GLY A O 1
ATOM 3247 N N . GLU A 1 404 ? 27.526 10.753 -14.644 1.00 61.00 404 GLU A N 1
ATOM 3248 C CA . GLU A 1 404 ? 26.435 10.187 -15.454 1.00 61.00 404 GLU A CA 1
ATOM 3249 C C . GLU A 1 404 ? 25.114 10.078 -14.664 1.00 61.00 404 GLU A C 1
ATOM 3251 O O . GLU A 1 404 ? 24.071 9.736 -15.223 1.00 61.00 404 GLU A O 1
ATOM 3256 N N . VAL A 1 405 ? 25.130 10.398 -13.363 1.00 62.41 405 VAL A N 1
ATOM 3257 C CA . VAL A 1 405 ? 23.971 10.284 -12.467 1.00 62.41 405 VAL A CA 1
ATOM 3258 C C . VAL A 1 405 ? 23.215 11.612 -12.414 1.00 62.41 405 VAL A C 1
ATOM 3260 O O . VAL A 1 405 ? 23.651 12.575 -11.785 1.00 62.41 405 VAL A O 1
ATOM 3263 N N . SER A 1 406 ? 22.042 11.664 -13.048 1.00 66.12 406 SER A N 1
ATOM 3264 C CA . SER A 1 406 ? 21.089 12.769 -12.883 1.00 66.12 406 SER A CA 1
ATOM 3265 C C . SER A 1 406 ? 20.152 12.530 -11.690 1.00 66.12 406 SER A C 1
ATOM 3267 O O . SER A 1 406 ? 20.052 11.417 -11.168 1.00 66.12 406 SER A O 1
ATOM 3269 N N . ALA A 1 407 ? 19.400 13.558 -11.278 1.00 62.62 407 ALA A N 1
ATOM 3270 C CA . ALA A 1 407 ? 18.343 13.413 -10.268 1.00 62.62 407 ALA A CA 1
ATOM 3271 C C . ALA A 1 407 ? 17.282 12.357 -10.659 1.00 62.62 407 ALA A C 1
ATOM 3273 O O . ALA A 1 407 ? 16.668 11.731 -9.791 1.00 62.62 407 ALA A O 1
ATOM 3274 N N . ASP A 1 408 ? 17.132 12.103 -11.961 1.00 59.12 408 ASP A N 1
ATOM 3275 C CA . ASP A 1 408 ? 16.167 11.168 -12.534 1.00 59.12 408 ASP A CA 1
ATOM 3276 C C . ASP A 1 408 ? 16.743 9.758 -12.764 1.00 59.12 408 ASP A C 1
ATOM 3278 O O . ASP A 1 408 ? 16.088 8.903 -13.358 1.00 59.12 408 ASP A O 1
ATOM 3282 N N . TYR A 1 409 ? 17.950 9.462 -12.270 1.00 62.34 409 TYR A N 1
ATOM 3283 C CA . TYR A 1 409 ? 18.583 8.148 -12.422 1.00 62.34 409 TYR A CA 1
ATOM 3284 C C . TYR A 1 409 ? 17.679 7.016 -11.898 1.00 62.34 409 TYR A C 1
ATOM 3286 O O . TYR A 1 409 ? 17.332 6.989 -10.721 1.00 62.34 409 TYR A O 1
ATOM 3294 N N . GLY A 1 410 ? 17.243 6.095 -12.760 1.00 58.59 410 GLY A N 1
ATOM 3295 C CA . GLY A 1 410 ? 16.311 5.018 -12.391 1.00 58.59 410 GLY A CA 1
ATOM 3296 C C . GLY A 1 410 ? 14.838 5.438 -12.232 1.00 58.59 410 GLY A C 1
ATOM 3297 O O . GLY A 1 410 ? 14.062 4.684 -11.645 1.00 58.59 410 GLY A O 1
ATOM 3298 N N . VAL A 1 411 ? 14.442 6.634 -12.695 1.00 59.41 411 VAL A N 1
ATOM 3299 C CA . VAL A 1 411 ? 13.027 7.038 -12.856 1.00 59.41 411 VAL A CA 1
ATOM 3300 C C . VAL A 1 411 ? 12.505 6.535 -14.206 1.00 59.41 411 VAL A C 1
ATOM 3302 O O . VAL A 1 411 ? 13.140 6.753 -15.234 1.00 59.41 411 VAL A O 1
ATOM 3305 N N . ASP A 1 412 ? 11.329 5.904 -14.220 1.00 56.19 412 ASP A N 1
ATOM 3306 C CA . ASP A 1 412 ? 10.620 5.589 -15.466 1.00 56.19 412 ASP A CA 1
ATOM 3307 C C . ASP A 1 412 ? 9.736 6.786 -15.861 1.00 56.19 412 ASP A C 1
ATOM 3309 O O . ASP A 1 412 ? 8.782 7.104 -15.154 1.00 56.19 412 ASP A O 1
ATOM 3313 N N . GLY A 1 413 ? 10.037 7.453 -16.981 1.00 51.12 413 GLY A N 1
ATOM 3314 C CA . GLY A 1 413 ? 9.349 8.684 -17.414 1.00 51.12 413 GLY A CA 1
ATOM 3315 C C . GLY A 1 413 ? 7.871 8.537 -17.819 1.00 51.12 413 GLY A C 1
ATOM 3316 O O . GLY A 1 413 ? 7.177 9.543 -17.898 1.00 51.12 413 GLY A O 1
ATOM 3317 N N . ASP A 1 414 ? 7.380 7.308 -18.022 1.00 48.78 414 ASP A N 1
ATOM 3318 C CA . ASP A 1 414 ? 6.044 7.011 -18.581 1.00 48.78 414 ASP A CA 1
ATOM 3319 C C . ASP A 1 414 ? 5.082 6.324 -17.579 1.00 48.78 414 ASP A C 1
ATOM 3321 O O . ASP A 1 414 ? 4.151 5.607 -17.957 1.00 48.78 414 ASP A O 1
ATOM 3325 N N . GLY A 1 415 ? 5.305 6.480 -16.270 1.00 46.53 415 GLY A N 1
ATOM 3326 C CA . GLY A 1 415 ? 4.427 5.901 -15.246 1.00 46.53 415 GLY A CA 1
ATOM 3327 C C . GLY A 1 415 ? 3.170 6.734 -14.948 1.00 46.53 415 GLY A C 1
ATOM 3328 O O . GLY A 1 415 ? 3.239 7.962 -14.963 1.00 46.53 415 GLY A O 1
ATOM 3329 N N . PRO A 1 416 ? 2.022 6.107 -14.611 1.00 44.19 416 PRO A N 1
ATOM 3330 C CA . PRO A 1 416 ? 0.860 6.839 -14.111 1.00 44.19 416 PRO A CA 1
ATOM 3331 C C . PRO A 1 416 ? 1.211 7.517 -12.781 1.00 44.19 416 PRO A C 1
ATOM 3333 O O . PRO A 1 416 ? 1.627 6.842 -11.839 1.00 44.19 416 PRO A O 1
ATOM 3336 N N . GLN A 1 417 ? 1.045 8.839 -12.720 1.00 45.81 417 GLN A N 1
ATOM 3337 C CA . GLN A 1 417 ? 1.301 9.622 -11.513 1.00 45.81 417 GLN A CA 1
ATOM 3338 C C . GLN A 1 417 ? 0.197 9.382 -10.462 1.00 45.81 417 GLN A C 1
ATOM 3340 O O . GLN A 1 417 ? -0.961 9.163 -10.837 1.00 45.81 417 GLN A O 1
ATOM 3345 N N . PRO A 1 418 ? 0.523 9.412 -9.157 1.00 47.97 418 PRO A N 1
ATOM 3346 C CA . PRO A 1 418 ? -0.450 9.477 -8.078 1.00 47.97 418 PRO A CA 1
ATOM 3347 C C . PRO A 1 418 ? -1.422 10.656 -8.263 1.00 47.97 418 PRO A C 1
ATOM 3349 O O . PRO A 1 418 ? -1.064 11.663 -8.884 1.00 47.97 418 PRO A O 1
ATOM 3352 N N . PRO A 1 419 ? -2.643 10.553 -7.716 1.00 44.62 419 PRO A N 1
ATOM 3353 C CA . PRO A 1 419 ? -3.602 11.653 -7.675 1.00 44.62 419 PRO A CA 1
ATOM 3354 C C . PRO A 1 419 ? -3.006 12.952 -7.090 1.00 44.62 419 PRO A C 1
ATOM 3356 O O . PRO A 1 419 ? -2.217 12.926 -6.146 1.00 44.62 419 PRO A O 1
ATOM 3359 N N . LEU A 1 420 ? -3.387 14.105 -7.657 1.00 43.19 420 LEU A N 1
ATOM 3360 C CA . LEU A 1 420 ? -2.852 15.437 -7.311 1.00 43.19 420 LEU A CA 1
ATOM 3361 C C . LEU A 1 420 ? -3.032 15.829 -5.834 1.00 43.19 420 LEU A C 1
ATOM 3363 O O . LEU A 1 420 ? -2.259 16.628 -5.309 1.00 43.19 420 LEU A O 1
ATOM 3367 N N . ASP A 1 421 ? -4.042 15.279 -5.169 1.00 39.12 421 ASP A N 1
ATOM 3368 C CA . ASP A 1 421 ? -4.329 15.474 -3.750 1.00 39.12 421 ASP A CA 1
ATOM 3369 C C . ASP A 1 421 ? -3.321 14.767 -2.832 1.00 39.12 421 ASP A C 1
ATOM 3371 O O . ASP A 1 421 ? -2.956 15.331 -1.801 1.00 39.12 421 ASP A O 1
ATOM 3375 N N . GLU A 1 422 ? -2.797 13.598 -3.220 1.00 40.84 422 GLU A N 1
ATOM 3376 C CA . GLU A 1 422 ? -1.713 12.931 -2.480 1.00 40.84 422 GLU A CA 1
ATOM 3377 C C . GLU A 1 422 ? -0.396 13.726 -2.616 1.00 40.84 422 GLU A C 1
ATOM 3379 O O . GLU A 1 422 ? 0.305 13.951 -1.625 1.00 40.84 422 GLU A O 1
ATOM 3384 N N . LEU A 1 423 ? -0.137 14.288 -3.807 1.00 44.84 423 LEU A N 1
ATOM 3385 C CA . LEU A 1 423 ? 1.052 15.099 -4.119 1.00 44.84 423 LEU A CA 1
ATOM 3386 C C . LEU A 1 423 ? 1.116 16.445 -3.388 1.00 44.84 423 LEU A C 1
ATOM 3388 O O . LEU A 1 423 ? 2.206 16.977 -3.181 1.00 44.84 423 LEU A O 1
ATOM 3392 N N . ALA A 1 424 ? -0.027 17.014 -2.996 1.00 50.59 424 ALA A N 1
ATOM 3393 C CA . ALA A 1 424 ? -0.074 18.278 -2.258 1.00 50.59 424 ALA A CA 1
ATOM 3394 C C . ALA A 1 424 ? 0.469 18.147 -0.821 1.00 50.59 424 ALA A C 1
ATOM 3396 O O . ALA A 1 424 ? 0.886 19.142 -0.228 1.00 50.59 424 ALA A O 1
ATOM 3397 N N . SER A 1 425 ? 0.462 16.927 -0.273 1.00 52.72 425 SER A N 1
ATOM 3398 C CA . SER A 1 425 ? 0.950 16.612 1.075 1.00 52.72 425 SER A CA 1
ATOM 3399 C C . SER A 1 425 ? 2.362 16.017 1.106 1.00 52.72 425 SER A C 1
ATOM 3401 O O . SER A 1 425 ? 2.896 15.782 2.191 1.00 52.72 425 SER A O 1
ATOM 3403 N N . ASP A 1 426 ? 2.970 15.790 -0.063 1.00 54.91 426 ASP A N 1
ATOM 3404 C CA . ASP A 1 426 ? 4.293 15.181 -0.165 1.00 54.91 426 ASP A CA 1
ATOM 3405 C C . ASP A 1 426 ? 5.394 16.136 0.331 1.00 54.91 426 ASP A C 1
ATOM 3407 O O . ASP A 1 426 ? 5.470 17.293 -0.107 1.00 54.91 426 ASP A O 1
ATOM 3411 N N . PRO A 1 427 ? 6.303 15.668 1.204 1.00 59.84 427 PRO A N 1
ATOM 3412 C CA . PRO A 1 427 ? 7.433 16.468 1.646 1.00 59.84 427 PRO A CA 1
ATOM 3413 C C . PRO A 1 427 ? 8.363 16.810 0.474 1.00 59.84 427 PRO A C 1
ATOM 3415 O O . PRO A 1 427 ? 8.701 15.971 -0.360 1.00 59.84 427 PRO A O 1
ATOM 3418 N N . ILE A 1 428 ? 8.791 18.074 0.424 1.00 65.94 428 ILE A N 1
ATOM 3419 C CA . ILE A 1 428 ? 9.644 18.625 -0.646 1.00 65.94 428 ILE A CA 1
ATOM 3420 C C . ILE A 1 428 ? 11.133 18.602 -0.238 1.00 65.94 428 ILE A C 1
ATOM 3422 O O . ILE A 1 428 ? 12.014 18.760 -1.080 1.00 65.94 428 ILE A O 1
ATOM 3426 N N . ALA A 1 429 ? 11.423 18.392 1.049 1.00 68.88 429 ALA A N 1
ATOM 3427 C CA . ALA A 1 429 ? 12.770 18.330 1.606 1.00 68.88 429 ALA A CA 1
ATOM 3428 C C . ALA A 1 429 ? 12.850 17.290 2.730 1.00 68.88 429 ALA A C 1
ATOM 3430 O O . ALA A 1 429 ? 11.840 16.979 3.362 1.00 68.88 429 ALA A O 1
ATOM 3431 N N . ALA A 1 430 ? 14.056 16.768 2.970 1.00 66.62 430 ALA A N 1
ATOM 3432 C CA . ALA A 1 430 ? 14.297 15.784 4.017 1.00 66.62 430 ALA A CA 1
ATOM 3433 C C . ALA A 1 430 ? 14.127 16.419 5.401 1.00 66.62 430 ALA A C 1
ATOM 3435 O O . ALA A 1 430 ? 14.674 17.490 5.672 1.00 66.62 430 ALA A O 1
ATOM 3436 N N . ASP A 1 431 ? 13.400 15.723 6.267 1.00 72.62 431 ASP A N 1
ATOM 3437 C CA . ASP A 1 431 ? 13.239 16.082 7.668 1.00 72.62 431 ASP A CA 1
ATOM 3438 C C . ASP A 1 431 ? 14.121 15.169 8.539 1.00 72.62 431 ASP A C 1
ATOM 3440 O O . ASP A 1 431 ? 14.131 13.943 8.396 1.00 72.62 431 ASP A O 1
ATOM 3444 N N . TYR A 1 432 ? 14.896 15.779 9.433 1.00 75.06 432 TYR A N 1
ATOM 3445 C CA . TYR A 1 432 ? 15.789 15.096 10.375 1.00 75.06 432 TYR A CA 1
ATOM 3446 C C . TYR A 1 432 ? 15.417 15.380 11.831 1.00 75.06 432 TYR A C 1
ATOM 3448 O O . TYR A 1 432 ? 16.206 15.101 12.731 1.00 75.06 432 TYR A O 1
ATOM 3456 N N . THR A 1 433 ? 14.241 15.962 12.072 1.00 71.25 433 THR A N 1
ATOM 3457 C CA . THR A 1 433 ? 13.794 16.313 13.415 1.00 71.25 433 THR A CA 1
ATOM 3458 C C . THR A 1 433 ? 13.637 15.047 14.255 1.00 71.25 433 THR A C 1
ATOM 3460 O O . THR A 1 433 ? 12.839 14.163 13.943 1.00 71.25 433 THR A O 1
ATOM 3463 N N . GLU A 1 434 ? 14.420 14.946 15.326 1.00 65.06 434 GLU A N 1
ATOM 3464 C CA . GLU A 1 434 ? 14.325 13.843 16.278 1.00 65.06 434 GLU A CA 1
ATOM 3465 C C . GLU A 1 434 ? 13.205 14.123 17.286 1.00 65.06 434 GLU A C 1
ATOM 3467 O O . GLU A 1 434 ? 13.090 15.222 17.835 1.00 65.06 434 GLU A O 1
ATOM 3472 N N . HIS A 1 435 ? 12.368 13.119 17.544 1.00 66.88 435 HIS A N 1
ATOM 3473 C CA . HIS A 1 435 ? 11.344 13.211 18.578 1.00 66.88 435 HIS A CA 1
ATOM 3474 C C . HIS A 1 435 ? 11.955 12.869 19.936 1.00 66.88 435 HIS A C 1
ATOM 3476 O O . HIS A 1 435 ? 12.573 11.824 20.113 1.00 66.88 435 HIS A O 1
ATOM 3482 N N . THR A 1 436 ? 11.770 13.758 20.908 1.00 64.38 436 THR A N 1
ATOM 3483 C CA . THR A 1 436 ? 12.412 13.667 22.227 1.00 64.38 436 THR A CA 1
ATOM 3484 C C . THR A 1 436 ? 11.666 12.770 23.222 1.00 64.38 436 THR A C 1
ATOM 3486 O O . THR A 1 436 ? 12.188 12.510 24.305 1.00 64.38 436 THR A O 1
ATOM 3489 N N . SER A 1 437 ? 10.462 12.287 22.886 1.00 71.31 437 SER A N 1
ATOM 3490 C CA . SER A 1 437 ? 9.657 11.404 23.743 1.00 71.31 437 SER A CA 1
ATOM 3491 C C . SER A 1 437 ? 8.709 10.495 22.949 1.00 71.31 437 SER A C 1
ATOM 3493 O O . SER A 1 437 ? 8.297 10.827 21.836 1.00 71.31 437 SER A O 1
ATOM 3495 N N . SER A 1 438 ? 8.301 9.371 23.552 1.00 66.62 438 SER A N 1
ATOM 3496 C CA . SER A 1 438 ? 7.312 8.444 22.977 1.00 66.62 438 SER A CA 1
ATOM 3497 C C . SER A 1 438 ? 5.945 9.098 22.740 1.00 66.62 438 SER A C 1
ATOM 3499 O O . SER A 1 438 ? 5.271 8.769 21.771 1.00 66.62 438 SER A O 1
ATOM 3501 N N . GLU A 1 439 ? 5.547 10.056 23.581 1.00 66.75 439 GLU A N 1
ATOM 3502 C CA . GLU A 1 439 ? 4.306 10.827 23.409 1.00 66.75 439 GLU A CA 1
ATOM 3503 C C . GLU A 1 439 ? 4.378 11.734 22.173 1.00 66.75 439 GLU A C 1
ATOM 3505 O O . GLU A 1 439 ? 3.427 11.808 21.395 1.00 66.75 439 GLU A O 1
ATOM 3510 N N . ALA A 1 440 ? 5.530 12.375 21.941 1.00 65.44 440 ALA A N 1
ATOM 3511 C CA . ALA A 1 440 ? 5.768 13.169 20.739 1.00 65.44 440 ALA A CA 1
ATOM 3512 C C . ALA A 1 440 ? 5.824 12.286 19.480 1.00 65.44 440 ALA A C 1
ATOM 3514 O O . ALA A 1 440 ? 5.294 12.669 18.437 1.00 65.44 440 ALA A O 1
ATOM 3515 N N . GLU A 1 441 ? 6.407 11.086 19.580 1.00 70.94 441 GLU A N 1
ATOM 3516 C CA . GLU A 1 441 ? 6.390 10.092 18.503 1.00 70.94 441 GLU A CA 1
ATOM 3517 C C . GLU A 1 441 ? 4.964 9.614 18.177 1.00 70.94 441 GLU A C 1
ATOM 3519 O O . GLU A 1 441 ? 4.595 9.500 17.003 1.00 70.94 441 GLU A O 1
ATOM 3524 N N . GLN A 1 442 ? 4.144 9.358 19.199 1.00 66.38 442 GLN A N 1
ATOM 3525 C CA . GLN A 1 442 ? 2.754 8.934 19.038 1.00 66.38 442 GLN A CA 1
ATOM 3526 C C . GLN A 1 442 ? 1.892 10.054 18.439 1.00 66.38 442 GLN A C 1
ATOM 3528 O O . GLN A 1 442 ? 1.142 9.802 17.494 1.00 66.38 442 GLN A O 1
ATOM 3533 N N . ALA A 1 443 ? 2.056 11.300 18.902 1.00 63.91 443 ALA A N 1
ATOM 3534 C CA . ALA A 1 443 ? 1.401 12.478 18.327 1.00 63.91 443 ALA A CA 1
ATOM 3535 C C . ALA A 1 443 ? 1.802 12.712 16.856 1.00 63.91 443 ALA A C 1
ATOM 3537 O O . ALA A 1 443 ? 0.973 13.111 16.040 1.00 63.91 443 ALA A O 1
ATOM 3538 N N . ALA A 1 444 ? 3.046 12.382 16.489 1.00 63.62 444 ALA A N 1
ATOM 3539 C CA . ALA A 1 444 ? 3.539 12.388 15.107 1.00 63.62 444 ALA A CA 1
ATOM 3540 C C . ALA A 1 444 ? 3.134 11.135 14.288 1.00 63.62 444 ALA A C 1
ATOM 3542 O O . ALA A 1 444 ? 3.519 10.973 13.119 1.00 63.62 444 ALA A O 1
ATOM 3543 N N . GLY A 1 445 ? 2.370 10.215 14.890 1.00 66.88 445 GLY A N 1
ATOM 3544 C CA . GLY A 1 445 ? 1.876 8.989 14.264 1.00 66.88 445 GLY A CA 1
ATOM 3545 C C . GLY A 1 445 ? 2.971 7.988 13.879 1.00 66.88 445 GLY A C 1
ATOM 3546 O O . GLY A 1 445 ? 2.793 7.242 12.902 1.00 66.88 445 GLY A O 1
ATOM 3547 N N . ILE A 1 446 ? 4.115 8.000 14.583 1.00 66.75 446 ILE A N 1
ATOM 3548 C CA . ILE A 1 446 ? 5.278 7.122 14.343 1.00 66.75 446 ILE A CA 1
ATOM 3549 C C . ILE A 1 446 ? 4.974 5.666 14.645 1.00 66.75 446 ILE A C 1
ATOM 3551 O O . ILE A 1 446 ? 5.368 4.779 13.886 1.00 66.75 446 ILE A O 1
ATOM 3555 N N . PHE A 1 447 ? 4.245 5.403 15.712 1.00 65.06 447 PHE A N 1
ATOM 3556 C CA . PHE A 1 447 ? 3.805 4.065 16.054 1.00 65.06 447 PHE A CA 1
ATOM 3557 C C . PHE A 1 447 ? 2.359 4.111 16.517 1.00 65.06 447 PHE A C 1
ATOM 3559 O O . PHE A 1 447 ? 1.835 5.160 16.887 1.00 65.06 447 PHE A O 1
ATOM 3566 N N . VAL A 1 448 ? 1.711 2.957 16.424 1.00 68.94 448 VAL A N 1
ATOM 3567 C CA . VAL A 1 448 ? 0.318 2.782 16.847 1.00 68.94 448 VAL A CA 1
ATOM 3568 C C . VAL A 1 448 ? 0.287 2.010 18.153 1.00 68.94 448 VAL A C 1
ATOM 3570 O O . VAL A 1 448 ? -0.396 2.425 19.075 1.00 68.94 448 VAL A O 1
ATOM 3573 N N . ASN A 1 449 ? 1.085 0.940 18.227 1.00 74.00 449 ASN A N 1
ATOM 3574 C CA . ASN A 1 449 ? 1.384 0.197 19.444 1.00 74.00 449 ASN A CA 1
ATOM 3575 C C . ASN A 1 449 ? 2.831 0.453 19.837 1.00 74.00 449 ASN A C 1
ATOM 3577 O O . ASN A 1 449 ? 3.718 0.212 19.007 1.00 74.00 449 ASN A O 1
ATOM 3581 N N . ASP A 1 450 ? 3.073 0.906 21.066 1.00 75.56 450 ASP A N 1
ATOM 3582 C CA . ASP A 1 450 ? 4.446 0.964 21.560 1.00 75.56 450 ASP A CA 1
ATOM 3583 C C . ASP A 1 450 ? 4.975 -0.455 21.795 1.00 75.56 450 ASP A C 1
ATOM 3585 O O . ASP A 1 450 ? 4.221 -1.381 22.102 1.00 75.56 450 ASP A O 1
ATOM 3589 N N . SER A 1 451 ? 6.284 -0.646 21.637 1.00 76.69 451 SER A N 1
ATOM 3590 C CA . SER A 1 451 ? 6.899 -1.958 21.858 1.00 76.69 451 SER A CA 1
ATOM 3591 C C . SER A 1 451 ? 6.672 -2.457 23.289 1.00 76.69 451 SER A C 1
ATOM 3593 O O . SER A 1 451 ? 6.468 -3.653 23.476 1.00 76.69 451 SER A O 1
ATOM 3595 N N . SER A 1 452 ? 6.633 -1.555 24.279 1.00 80.69 452 SER A N 1
ATOM 3596 C CA . SER A 1 452 ? 6.361 -1.926 25.672 1.00 80.69 452 SER A CA 1
ATOM 3597 C C . SER A 1 452 ? 4.945 -2.479 25.876 1.00 80.69 452 SER A C 1
ATOM 3599 O O . SER A 1 452 ? 4.802 -3.517 26.518 1.00 80.69 452 SER A O 1
ATOM 3601 N N . GLU A 1 453 ? 3.922 -1.869 25.262 1.00 82.25 453 GLU A N 1
ATOM 3602 C CA . GLU A 1 453 ? 2.530 -2.351 25.307 1.00 82.25 453 GLU A CA 1
ATOM 3603 C C . GLU A 1 453 ? 2.407 -3.755 24.698 1.00 82.25 453 GLU A C 1
ATOM 3605 O O . GLU A 1 453 ? 1.717 -4.626 25.228 1.00 82.25 453 GLU A O 1
ATOM 3610 N N . VAL A 1 454 ? 3.092 -3.985 23.572 1.00 85.00 454 VAL A N 1
ATOM 3611 C CA . VAL A 1 454 ? 3.101 -5.283 22.883 1.00 85.00 454 VAL A CA 1
ATOM 3612 C C . VAL A 1 454 ? 3.757 -6.351 23.759 1.00 85.00 454 VAL A C 1
ATOM 3614 O O . VAL A 1 454 ? 3.222 -7.454 23.881 1.00 85.00 454 VAL A O 1
ATOM 3617 N N . ASP A 1 455 ? 4.893 -6.034 24.380 1.00 85.75 455 ASP A N 1
ATOM 3618 C CA . ASP A 1 455 ? 5.622 -6.960 25.249 1.00 85.75 455 ASP A CA 1
ATOM 3619 C C . ASP A 1 455 ? 4.855 -7.266 26.542 1.00 85.75 455 ASP A C 1
ATOM 3621 O O . ASP A 1 455 ? 4.841 -8.411 26.999 1.00 85.75 455 ASP A O 1
ATOM 3625 N N . GLU A 1 456 ? 4.191 -6.270 27.130 1.00 85.44 456 GLU A N 1
ATOM 3626 C CA . GLU A 1 456 ? 3.319 -6.453 28.290 1.00 85.44 456 GLU A CA 1
ATOM 3627 C C . GLU A 1 456 ? 2.121 -7.337 27.947 1.00 85.44 456 GLU A C 1
ATOM 3629 O O . GLU A 1 456 ? 1.862 -8.319 28.642 1.00 85.44 456 GLU A O 1
ATOM 3634 N N . MET A 1 457 ? 1.447 -7.073 26.826 1.00 87.62 457 MET A N 1
ATOM 3635 C CA . MET A 1 457 ? 0.317 -7.889 26.391 1.00 87.62 457 MET A CA 1
ATOM 3636 C C . MET A 1 457 ? 0.729 -9.336 26.100 1.00 87.62 457 MET A C 1
ATOM 3638 O O . MET A 1 457 ? 0.011 -10.263 26.469 1.00 87.62 457 MET A O 1
ATOM 3642 N N . ARG A 1 458 ? 1.909 -9.562 25.503 1.00 89.06 458 ARG A N 1
ATOM 3643 C CA . ARG A 1 458 ? 2.453 -10.921 25.326 1.00 89.06 458 ARG A CA 1
ATOM 3644 C C . ARG A 1 458 ? 2.644 -11.638 26.659 1.00 89.06 458 ARG A C 1
ATOM 3646 O O . ARG A 1 458 ? 2.332 -12.819 26.747 1.00 89.06 458 ARG A O 1
ATOM 3653 N N . LYS A 1 459 ? 3.117 -10.938 27.696 1.00 87.88 459 LYS A N 1
ATOM 3654 C CA . LYS A 1 459 ? 3.237 -11.512 29.046 1.00 87.88 459 LYS A CA 1
ATOM 3655 C C . LYS A 1 459 ? 1.868 -11.829 29.647 1.00 87.88 459 LYS A C 1
ATOM 3657 O O . LYS A 1 459 ? 1.717 -12.899 30.225 1.00 87.88 459 LYS A O 1
ATOM 3662 N N . THR A 1 460 ? 0.883 -10.943 29.484 1.00 86.69 460 THR A N 1
ATOM 3663 C CA . THR A 1 460 ? -0.491 -11.150 29.975 1.00 86.69 460 THR A CA 1
ATOM 3664 C C . THR A 1 460 ? -1.166 -12.346 29.307 1.00 86.69 460 THR A C 1
ATOM 3666 O O . THR A 1 460 ? -1.849 -13.117 29.972 1.00 86.69 460 THR A O 1
ATOM 3669 N N . LEU A 1 461 ? -0.966 -12.522 28.000 1.00 86.06 461 LEU A N 1
ATOM 3670 C CA . LEU A 1 461 ? -1.534 -13.642 27.245 1.00 86.06 461 LEU A CA 1
ATOM 3671 C C . LEU A 1 461 ? -0.798 -14.969 27.494 1.00 86.06 461 LEU A C 1
ATOM 3673 O O . LEU A 1 461 ? -1.365 -16.030 27.239 1.00 86.06 461 LEU A O 1
ATOM 3677 N N . GLY A 1 462 ? 0.430 -14.922 28.021 1.00 88.69 462 GLY A N 1
ATOM 3678 C CA . GLY A 1 462 ? 1.207 -16.100 28.402 1.00 88.69 462 GLY A CA 1
ATOM 3679 C C . GLY A 1 462 ? 1.382 -17.082 27.242 1.00 88.69 462 GLY A C 1
ATOM 3680 O O . GLY A 1 462 ? 1.839 -16.703 26.165 1.00 88.69 462 GLY A O 1
ATOM 3681 N N . ASP A 1 463 ? 0.983 -18.335 27.466 1.00 88.50 463 ASP A N 1
ATOM 3682 C CA . ASP A 1 463 ? 1.092 -19.431 26.492 1.00 88.50 463 ASP A CA 1
ATOM 3683 C C . ASP A 1 463 ? -0.100 -19.511 25.515 1.00 88.50 463 ASP A C 1
ATOM 3685 O O . ASP A 1 463 ? -0.272 -20.519 24.827 1.00 88.50 463 ASP A O 1
ATOM 3689 N N . PHE A 1 464 ? -0.963 -18.487 25.454 1.00 89.56 464 PHE A N 1
ATOM 3690 C CA . PHE A 1 464 ? -2.090 -18.475 24.522 1.00 89.56 464 PHE A CA 1
ATOM 3691 C C . PHE A 1 464 ? -1.606 -18.529 23.065 1.00 89.56 464 PHE A C 1
ATOM 3693 O O . PHE A 1 464 ? -0.820 -17.688 22.618 1.00 89.56 464 PHE A O 1
ATOM 3700 N N . ASP A 1 465 ? -2.112 -19.504 22.304 1.00 89.25 465 ASP A N 1
ATOM 3701 C CA . ASP A 1 465 ? -1.736 -19.693 20.904 1.00 89.25 465 ASP A CA 1
ATOM 3702 C C . ASP A 1 465 ? -2.400 -18.647 19.997 1.00 89.25 465 ASP A C 1
ATOM 3704 O O . ASP A 1 465 ? -3.453 -18.852 19.392 1.00 89.25 465 ASP A O 1
ATOM 3708 N N . LEU A 1 466 ? -1.725 -17.507 19.864 1.00 88.75 466 LEU A N 1
ATOM 3709 C CA . LEU A 1 466 ? -2.098 -16.437 18.942 1.00 88.75 466 LEU A CA 1
ATOM 3710 C C . LEU A 1 466 ? -2.072 -16.877 17.471 1.00 88.75 466 LEU A C 1
ATOM 3712 O O . LEU A 1 466 ? -2.667 -16.202 16.629 1.00 88.75 466 LEU A O 1
ATOM 3716 N N . GLY A 1 467 ? -1.382 -17.970 17.138 1.00 86.75 467 GLY A N 1
ATOM 3717 C CA . GLY A 1 467 ? -1.234 -18.502 15.785 1.00 86.75 467 GLY A CA 1
ATOM 3718 C C . GLY A 1 467 ? -2.287 -19.536 15.392 1.00 86.75 467 GLY A C 1
ATOM 3719 O O . GLY A 1 467 ? -2.277 -19.962 14.240 1.00 86.75 467 GLY A O 1
ATOM 3720 N N . ALA A 1 468 ? -3.195 -19.911 16.298 1.00 85.19 468 ALA A N 1
ATOM 3721 C CA . ALA A 1 468 ? -4.164 -20.972 16.052 1.00 85.19 468 ALA A CA 1
ATOM 3722 C C . ALA A 1 468 ? -5.043 -20.704 14.812 1.00 85.19 468 ALA A C 1
ATOM 3724 O O . ALA A 1 468 ? -5.503 -19.585 14.563 1.00 85.19 468 ALA A O 1
ATOM 3725 N N . GLU A 1 469 ? -5.295 -21.752 14.032 1.00 82.56 469 GLU A N 1
ATOM 3726 C CA . GLU A 1 469 ? -6.276 -21.724 12.948 1.00 82.56 469 GLU A CA 1
ATOM 3727 C C . GLU A 1 469 ? -7.662 -22.012 13.539 1.00 82.56 469 GLU A C 1
ATOM 3729 O O . GLU A 1 469 ? -7.932 -23.116 14.010 1.00 82.56 469 GLU A O 1
ATOM 3734 N N . ASP A 1 470 ? -8.545 -21.016 13.528 1.00 73.88 470 ASP A N 1
ATOM 3735 C CA . ASP A 1 470 ? -9.909 -21.111 14.072 1.00 73.88 470 ASP A CA 1
ATOM 3736 C C . ASP A 1 470 ? -10.973 -21.437 13.007 1.00 73.88 470 ASP A C 1
ATOM 3738 O O . ASP A 1 470 ? -12.150 -21.641 13.318 1.00 73.88 470 ASP A O 1
ATOM 3742 N N . GLY A 1 471 ? -10.577 -21.488 11.729 1.00 68.06 471 GLY A N 1
ATOM 3743 C CA . GLY A 1 471 ? -11.506 -21.598 10.602 1.00 68.06 471 GLY A CA 1
ATOM 3744 C C . GLY A 1 471 ? -12.397 -20.361 10.423 1.00 68.06 471 GLY A C 1
ATOM 3745 O O . GLY A 1 471 ? -13.334 -20.401 9.630 1.00 68.06 471 GLY A O 1
ATOM 3746 N N . ASN A 1 472 ? -12.103 -19.279 11.147 1.00 67.88 472 ASN A N 1
ATOM 3747 C CA . ASN A 1 472 ? -12.777 -17.987 11.102 1.00 67.88 472 ASN A CA 1
ATOM 3748 C C . ASN A 1 472 ? -11.756 -16.854 10.902 1.00 67.88 472 ASN A C 1
ATOM 3750 O O . ASN A 1 472 ? -11.865 -15.763 11.459 1.00 67.88 472 ASN A O 1
ATOM 3754 N N . HIS A 1 473 ? -10.724 -17.133 10.102 1.00 76.44 473 HIS A N 1
ATOM 3755 C CA . HIS A 1 473 ? -9.744 -16.150 9.646 1.00 76.44 473 HIS A CA 1
ATOM 3756 C C . HIS A 1 473 ? -8.931 -15.460 10.765 1.00 76.44 473 HIS A C 1
ATOM 3758 O O . HIS A 1 473 ? -8.300 -14.433 10.511 1.00 76.44 473 HIS A O 1
ATOM 3764 N N . GLY A 1 474 ? -8.891 -16.031 11.975 1.00 75.88 474 GLY A N 1
ATOM 3765 C CA . GLY A 1 474 ? -8.238 -15.462 13.158 1.00 75.88 474 GLY A CA 1
ATOM 3766 C C . GLY A 1 474 ? -9.139 -14.564 14.014 1.00 75.88 474 GLY A C 1
ATOM 3767 O O . GLY A 1 474 ? -8.661 -13.998 15.000 1.00 75.88 474 GLY A O 1
ATOM 3768 N N . MET A 1 475 ? -10.420 -14.398 13.662 1.00 73.06 475 MET A N 1
ATOM 3769 C CA . MET A 1 475 ? -11.360 -13.569 14.423 1.00 73.06 475 MET A CA 1
ATOM 3770 C C . MET A 1 475 ? -11.684 -14.168 15.793 1.00 73.06 475 MET A C 1
ATOM 3772 O O . MET A 1 475 ? -11.771 -13.417 16.765 1.00 73.06 475 MET A O 1
ATOM 3776 N N . ASP A 1 476 ? -11.813 -15.493 15.898 1.00 71.31 476 ASP A N 1
ATOM 3777 C CA . ASP A 1 476 ? -12.125 -16.155 17.168 1.00 71.31 476 ASP A CA 1
ATOM 3778 C C . ASP A 1 476 ? -10.903 -16.118 18.088 1.00 71.31 476 ASP A C 1
ATOM 3780 O O . ASP A 1 476 ? -11.038 -15.850 19.282 1.00 71.31 476 ASP A O 1
ATOM 3784 N N . VAL A 1 477 ? -9.700 -16.301 17.529 1.00 76.12 477 VAL A N 1
ATOM 3785 C CA . VAL A 1 477 ? -8.433 -16.150 18.267 1.00 76.12 477 VAL A CA 1
ATOM 3786 C C . VAL A 1 477 ? -8.266 -14.723 18.791 1.00 76.12 477 VAL A C 1
ATOM 3788 O O . VAL A 1 477 ? -7.911 -14.535 19.954 1.00 76.12 477 VAL A O 1
ATOM 3791 N N . TYR A 1 478 ? -8.569 -13.713 17.970 1.00 83.94 478 TYR A N 1
ATOM 3792 C CA . TYR A 1 478 ? -8.595 -12.310 18.396 1.00 83.94 478 TYR A CA 1
ATOM 3793 C C . TYR A 1 478 ? -9.586 -12.078 19.541 1.00 83.94 478 TYR A C 1
ATOM 3795 O O . TYR A 1 478 ? -9.213 -11.541 20.585 1.00 83.94 478 TYR A O 1
ATOM 3803 N N . CYS A 1 479 ? -10.822 -12.541 19.377 1.00 72.06 479 CYS A N 1
ATOM 3804 C CA . CYS A 1 479 ? -11.877 -12.427 20.376 1.00 72.06 479 CYS A CA 1
ATOM 3805 C C . CYS A 1 479 ? -11.473 -13.069 21.717 1.00 72.06 479 CYS A C 1
ATOM 3807 O O . CYS A 1 479 ? -11.650 -12.475 22.781 1.00 72.06 479 CYS A O 1
ATOM 3809 N N . GLN A 1 480 ? -10.883 -14.264 21.675 1.00 73.62 480 GLN A N 1
ATOM 3810 C CA . GLN A 1 480 ? -10.400 -14.969 22.863 1.00 73.62 480 GLN A CA 1
ATOM 3811 C C . GLN A 1 480 ? -9.220 -14.251 23.527 1.00 73.62 480 GLN A C 1
ATOM 3813 O O . GLN A 1 480 ? -9.208 -14.126 24.751 1.00 73.62 480 GLN A O 1
ATOM 3818 N N . ALA A 1 481 ? -8.272 -13.725 22.745 1.00 80.50 481 ALA A N 1
ATOM 3819 C CA . ALA A 1 481 ? -7.156 -12.939 23.270 1.00 80.50 481 ALA A CA 1
ATOM 3820 C C . ALA A 1 481 ? -7.650 -11.688 24.016 1.00 80.50 481 ALA A C 1
ATOM 3822 O O . ALA A 1 481 ? -7.214 -11.429 25.138 1.00 80.50 481 ALA A O 1
ATOM 3823 N N . VAL A 1 482 ? -8.617 -10.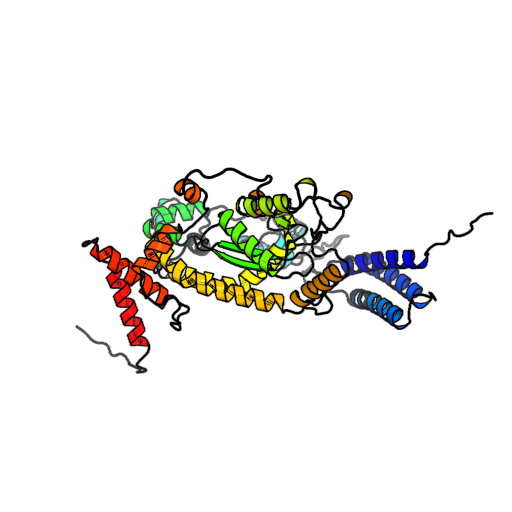958 23.446 1.00 77.75 482 VAL A N 1
ATOM 3824 C CA . VAL A 1 482 ? -9.228 -9.785 24.094 1.00 77.75 482 VAL A CA 1
ATOM 3825 C C . VAL A 1 482 ? -9.927 -10.172 25.396 1.00 77.75 482 VAL A C 1
ATOM 3827 O O . VAL A 1 482 ? -9.762 -9.483 26.406 1.00 77.75 482 VAL A O 1
ATOM 3830 N N . LEU A 1 483 ? -10.677 -11.279 25.412 1.00 71.12 483 LEU A N 1
ATOM 3831 C CA . LEU A 1 483 ? -11.337 -11.763 26.627 1.00 71.12 483 LEU A CA 1
ATOM 3832 C C . LEU A 1 483 ? -10.340 -12.122 27.726 1.00 71.12 483 LEU A C 1
ATOM 3834 O O . LEU A 1 483 ? -10.521 -11.709 28.873 1.00 71.12 483 LEU A O 1
ATOM 3838 N N . LEU A 1 484 ? -9.285 -12.861 27.376 1.00 77.19 484 LEU A N 1
ATOM 3839 C CA . LEU A 1 484 ? -8.225 -13.235 28.305 1.00 77.19 484 LEU A CA 1
ATOM 3840 C C . LEU A 1 484 ? -7.559 -11.985 28.878 1.00 77.19 484 LEU A C 1
ATOM 3842 O O . LEU A 1 484 ? -7.564 -11.801 30.095 1.00 77.19 484 LEU A O 1
ATOM 3846 N N . ALA A 1 485 ? -7.095 -11.077 28.021 1.00 78.31 485 ALA A N 1
ATOM 3847 C CA . ALA A 1 485 ? -6.452 -9.838 28.443 1.00 78.31 485 ALA A CA 1
ATOM 3848 C C . ALA A 1 485 ? -7.358 -8.991 29.355 1.00 78.31 485 ALA A C 1
ATOM 3850 O O . ALA A 1 485 ? -6.931 -8.550 30.421 1.00 78.31 485 ALA A O 1
ATOM 3851 N N . THR A 1 486 ? -8.639 -8.847 29.002 1.00 73.38 486 THR A N 1
ATOM 3852 C CA . THR A 1 486 ? -9.616 -8.082 29.795 1.00 73.38 486 THR A CA 1
ATOM 3853 C C . THR A 1 486 ? -9.916 -8.750 31.140 1.00 73.38 486 THR A C 1
ATOM 3855 O O . THR A 1 486 ? -10.115 -8.059 32.137 1.00 73.38 486 THR A O 1
ATOM 3858 N N . SER A 1 487 ? -9.926 -10.086 31.207 1.00 65.62 487 SER A N 1
ATOM 3859 C CA . SER A 1 487 ? -10.147 -10.830 32.455 1.00 65.62 487 SER A CA 1
ATOM 3860 C C . SER A 1 487 ? -8.982 -10.693 33.445 1.00 65.62 487 SER A C 1
ATOM 3862 O O . SER A 1 487 ? -9.215 -10.560 34.647 1.00 65.62 487 SER A O 1
ATOM 3864 N N . PHE A 1 488 ? -7.743 -10.617 32.947 1.00 61.50 488 PHE A N 1
ATOM 3865 C CA . PHE A 1 488 ? -6.560 -10.337 33.766 1.00 61.50 488 PHE A CA 1
ATOM 3866 C C . PHE A 1 488 ? -6.518 -8.878 34.241 1.00 61.50 488 PHE A C 1
ATOM 3868 O O . PHE A 1 488 ? -6.215 -8.627 35.407 1.00 61.50 488 PHE A O 1
ATOM 3875 N N . SER A 1 489 ? -6.911 -7.917 33.397 1.00 54.56 489 SER A N 1
ATOM 3876 C CA . SER A 1 489 ? -7.084 -6.516 33.811 1.00 54.56 489 SER A CA 1
ATOM 3877 C C . SER A 1 489 ? -8.244 -6.338 34.807 1.00 54.56 489 SER A C 1
ATOM 3879 O O . SER A 1 489 ? -8.156 -5.538 35.737 1.00 54.56 489 SER A O 1
ATOM 3881 N N . GLY A 1 490 ? -9.318 -7.121 34.662 1.00 42.94 490 GLY A N 1
ATOM 3882 C CA . GLY A 1 490 ? -10.500 -7.114 35.533 1.00 42.94 490 GLY A CA 1
ATOM 3883 C C . GLY A 1 490 ? -10.272 -7.709 36.927 1.00 42.94 490 GLY A C 1
ATOM 3884 O O . GLY A 1 490 ? -10.964 -7.328 37.867 1.00 42.94 490 GLY A O 1
ATOM 3885 N N . LEU A 1 491 ? -9.264 -8.569 37.106 1.00 40.78 491 LEU A N 1
ATOM 3886 C CA . LEU A 1 491 ? -8.821 -9.025 38.433 1.00 40.78 491 LEU A CA 1
ATOM 3887 C C . LEU A 1 491 ? -8.136 -7.909 39.249 1.00 40.78 491 LEU A C 1
ATOM 3889 O O . LEU A 1 491 ? -8.123 -7.980 40.477 1.00 40.78 491 LEU A O 1
ATOM 3893 N N . LEU A 1 492 ? -7.640 -6.854 38.590 1.00 38.00 492 LEU A N 1
ATOM 3894 C CA . LEU A 1 492 ? -7.183 -5.605 39.220 1.00 38.00 492 LEU A CA 1
ATOM 3895 C C . LEU A 1 492 ? -8.300 -4.547 39.332 1.00 38.00 492 LEU A C 1
ATOM 3897 O O . LEU A 1 492 ? -8.224 -3.671 40.190 1.00 38.00 492 LEU A O 1
ATOM 3901 N N . ALA A 1 493 ? -9.352 -4.645 38.514 1.00 34.03 493 ALA A N 1
ATOM 3902 C CA . ALA A 1 493 ? -10.477 -3.711 38.458 1.00 34.03 493 ALA A CA 1
ATOM 3903 C C . ALA A 1 493 ? -11.820 -4.426 38.706 1.00 34.03 493 ALA A C 1
ATOM 3905 O O . ALA A 1 493 ? -12.657 -4.568 37.813 1.00 34.03 493 ALA A O 1
ATOM 3906 N N . LEU A 1 494 ? -12.054 -4.861 39.946 1.00 34.53 494 LEU A N 1
ATOM 3907 C CA . LEU A 1 494 ? -13.378 -5.264 40.434 1.00 34.53 494 LEU A CA 1
ATOM 3908 C C . LEU A 1 494 ? -14.339 -4.053 40.441 1.00 34.53 494 LEU A C 1
ATOM 3910 O O . LEU A 1 494 ? -14.577 -3.489 41.501 1.00 34.53 494 LEU A O 1
ATOM 3914 N N . ALA A 1 495 ? -14.851 -3.631 39.276 1.00 40.31 495 ALA A N 1
ATOM 3915 C CA . ALA A 1 495 ? -16.118 -2.899 39.075 1.00 40.31 495 ALA A CA 1
ATOM 3916 C C . ALA A 1 495 ? -16.190 -2.255 37.673 1.00 40.31 495 ALA A C 1
ATOM 3918 O O . ALA A 1 495 ? -15.726 -1.136 37.483 1.00 40.31 495 ALA A O 1
ATOM 3919 N N . SER A 1 496 ? -16.812 -2.923 36.696 1.00 33.34 496 SER A N 1
ATOM 3920 C CA . SER A 1 496 ? -17.688 -2.309 35.665 1.00 33.34 496 SER A CA 1
ATOM 3921 C C . SER A 1 496 ? -18.055 -3.344 34.594 1.00 33.34 496 SER A C 1
ATOM 3923 O O . SER A 1 496 ? -17.458 -3.454 33.527 1.00 33.34 496 SER A O 1
ATOM 3925 N N . GLY A 1 497 ? -19.059 -4.162 34.908 1.00 47.59 497 GLY A N 1
ATOM 3926 C CA . GLY A 1 497 ? -19.650 -5.097 33.957 1.00 47.59 497 GLY A CA 1
ATOM 3927 C C . GLY A 1 497 ? -20.505 -4.386 32.905 1.00 47.59 497 GLY A C 1
ATOM 3928 O O . GLY A 1 497 ? -21.257 -3.479 33.243 1.00 47.59 497 GLY A O 1
ATOM 3929 N N . GLN A 1 498 ? -20.387 -4.842 31.652 1.00 41.12 498 GLN A N 1
ATOM 3930 C CA . GLN A 1 498 ? -21.472 -5.002 30.660 1.00 41.12 498 GLN A CA 1
ATOM 3931 C C . GLN A 1 498 ? -20.938 -5.603 29.338 1.00 41.12 498 GLN A C 1
ATOM 3933 O O . GLN A 1 498 ? -21.612 -6.440 28.742 1.00 41.12 498 GLN A O 1
ATOM 3938 N N . LYS A 1 499 ? -19.693 -5.301 28.925 1.00 42.09 499 LYS A N 1
ATOM 3939 C CA . LYS A 1 499 ? -19.099 -5.821 27.668 1.00 42.09 499 LYS A CA 1
ATOM 3940 C C . LYS A 1 499 ? -18.720 -7.312 27.706 1.00 42.09 499 LYS A C 1
ATOM 3942 O O . LYS A 1 499 ? -19.002 -8.034 26.754 1.00 42.09 499 LYS A O 1
ATOM 3947 N N . ALA A 1 500 ? -18.168 -7.803 28.819 1.00 41.34 500 ALA A N 1
ATOM 3948 C CA . ALA A 1 500 ? -17.783 -9.215 28.960 1.00 41.34 500 ALA A CA 1
ATOM 3949 C C . ALA A 1 500 ? -18.975 -10.183 28.801 1.00 41.34 500 ALA A C 1
ATOM 3951 O O . ALA A 1 500 ? -18.818 -11.289 28.293 1.00 41.34 500 ALA A O 1
ATOM 3952 N N . MET A 1 501 ? -20.181 -9.749 29.183 1.00 35.69 501 MET A N 1
ATOM 3953 C CA . MET A 1 501 ? -21.389 -10.574 29.120 1.00 35.69 501 MET A CA 1
ATOM 3954 C C . MET A 1 501 ? -21.949 -10.679 27.693 1.00 35.69 501 MET A C 1
ATOM 3956 O O . MET A 1 501 ? -22.377 -11.757 27.294 1.00 35.69 501 MET A O 1
ATOM 3960 N N . ALA A 1 502 ? -21.873 -9.608 26.893 1.00 39.44 502 ALA A N 1
ATOM 3961 C CA . ALA A 1 502 ? -22.259 -9.636 25.478 1.00 39.44 502 ALA A CA 1
ATOM 3962 C C . ALA A 1 502 ? -21.331 -10.540 24.644 1.00 39.44 502 ALA A C 1
ATOM 3964 O O . ALA A 1 502 ? -21.796 -11.329 23.824 1.00 39.44 502 ALA A O 1
ATOM 3965 N N . PHE A 1 503 ? -20.027 -10.489 24.920 1.00 42.12 503 PHE A N 1
ATOM 3966 C CA . PHE A 1 503 ? -19.018 -11.326 24.266 1.00 42.12 503 PHE A CA 1
ATOM 3967 C C . PHE A 1 503 ? -19.166 -12.818 24.627 1.00 42.12 503 PHE A C 1
ATOM 3969 O O . PHE A 1 503 ? -19.074 -13.690 23.764 1.00 42.12 503 PHE A O 1
ATOM 3976 N N . TRP A 1 504 ? -19.465 -13.116 25.899 1.00 39.72 504 TRP A N 1
ATOM 3977 C CA . TRP A 1 504 ? -19.721 -14.480 26.378 1.00 39.72 504 TRP A CA 1
ATOM 3978 C C . TRP A 1 504 ? -21.009 -15.077 25.785 1.00 39.72 504 TRP A C 1
ATOM 3980 O O . TRP A 1 504 ? -21.030 -16.248 25.400 1.00 39.72 504 TRP A O 1
ATOM 3990 N N . LEU A 1 505 ? -22.064 -14.263 25.639 1.00 38.50 505 LEU A N 1
ATOM 3991 C CA . LEU A 1 505 ? -23.321 -14.660 24.991 1.00 38.50 505 LEU A CA 1
ATOM 3992 C C . LEU A 1 505 ? -23.149 -14.925 23.483 1.00 38.50 505 LEU A C 1
ATOM 3994 O O . LEU A 1 505 ? -23.740 -15.872 22.966 1.00 38.50 505 LEU A O 1
ATOM 3998 N N . TRP A 1 506 ? -22.305 -14.158 22.782 1.00 43.06 506 TRP A N 1
ATOM 3999 C CA . TRP A 1 506 ? -21.999 -14.398 21.364 1.00 43.06 506 TRP A CA 1
ATOM 4000 C C . TRP A 1 506 ? -21.171 -15.679 21.141 1.00 43.06 506 TRP A C 1
ATOM 4002 O O . TRP A 1 506 ? -21.504 -16.481 20.266 1.00 43.06 506 TRP A O 1
ATOM 4012 N N . TYR A 1 507 ? -20.160 -15.940 21.982 1.00 41.78 507 TYR A N 1
ATOM 4013 C CA . TYR A 1 507 ? -19.341 -17.163 21.921 1.00 41.78 507 TYR A CA 1
ATOM 4014 C C . TYR A 1 507 ? -20.169 -18.445 22.155 1.00 41.78 507 TYR A C 1
ATOM 4016 O O . TYR A 1 507 ? -20.008 -19.443 21.448 1.00 41.78 507 TYR A O 1
ATOM 4024 N N . GLN A 1 508 ? -21.117 -18.408 23.100 1.00 39.19 508 GLN A N 1
ATOM 4025 C CA . GLN A 1 508 ? -22.085 -19.493 23.318 1.00 39.19 508 GLN A CA 1
ATOM 4026 C C . GLN A 1 508 ? -23.007 -19.702 22.098 1.00 39.19 508 GLN A C 1
ATOM 4028 O O . GLN A 1 508 ? -23.294 -20.845 21.738 1.00 39.19 508 GLN A O 1
ATOM 4033 N N . GLY A 1 509 ? -23.414 -18.619 21.423 1.00 40.25 509 GLY A N 1
ATOM 4034 C CA . GLY A 1 509 ? -24.259 -18.667 20.224 1.00 40.25 509 GLY A CA 1
ATOM 4035 C C . GLY A 1 509 ? -23.587 -19.303 18.999 1.00 40.25 509 GLY A C 1
ATOM 4036 O O . GLY A 1 509 ? -24.220 -20.080 18.287 1.00 40.25 509 GLY A O 1
ATOM 4037 N N . GLN A 1 510 ? -22.293 -19.044 18.776 1.00 35.59 510 GLN A N 1
ATOM 4038 C CA . GLN A 1 510 ? -21.504 -19.648 17.685 1.00 35.59 510 GLN A CA 1
ATOM 4039 C C . GLN A 1 510 ? -21.210 -21.142 17.925 1.00 35.59 510 GLN A C 1
ATOM 4041 O O . GLN A 1 510 ? -21.287 -21.954 17.001 1.00 35.59 510 GLN A O 1
ATOM 4046 N N . SER A 1 511 ? -20.926 -21.525 19.175 1.00 31.22 511 SER A N 1
ATOM 4047 C CA . SER A 1 511 ? -20.644 -22.918 19.555 1.00 31.22 511 SER A CA 1
ATOM 4048 C C . SER A 1 511 ? -21.867 -23.834 19.392 1.00 31.22 511 SER A C 1
ATOM 4050 O O . SER A 1 511 ? -21.739 -24.956 18.897 1.00 31.22 511 SER A O 1
ATOM 4052 N N . GLN A 1 512 ? -23.075 -23.346 19.708 1.00 32.19 512 GLN A N 1
ATOM 4053 C CA . GLN A 1 512 ? -24.308 -24.119 19.497 1.00 32.19 512 GLN A CA 1
ATOM 4054 C C . GLN A 1 512 ? -24.742 -24.207 18.024 1.00 32.19 512 GLN A C 1
ATOM 4056 O O . GLN A 1 512 ? -25.385 -25.183 17.644 1.00 32.19 512 GLN A O 1
ATOM 4061 N N . ALA A 1 513 ? -24.357 -23.256 17.168 1.00 30.11 513 ALA A N 1
ATOM 4062 C CA . ALA A 1 513 ? -24.747 -23.259 15.755 1.00 30.11 513 ALA A CA 1
ATOM 4063 C C . ALA A 1 513 ? -23.972 -24.274 14.885 1.00 30.11 513 ALA A C 1
ATOM 4065 O O . ALA A 1 513 ? -24.411 -24.593 13.781 1.00 30.11 513 ALA A O 1
ATOM 4066 N N . ARG A 1 514 ? -22.838 -24.815 15.360 1.00 31.27 514 ARG A N 1
ATOM 4067 C CA . ARG A 1 514 ? -22.007 -25.771 14.595 1.00 31.27 514 ARG A CA 1
ATOM 4068 C C . ARG A 1 514 ? -22.397 -27.244 14.772 1.00 31.27 514 ARG A C 1
ATOM 4070 O O . ARG A 1 514 ? -21.906 -28.083 14.027 1.00 31.27 514 ARG A O 1
ATOM 4077 N N . ASN A 1 515 ? -23.309 -27.565 15.690 1.00 30.48 515 ASN A N 1
ATOM 4078 C CA . ASN A 1 515 ? -23.810 -28.923 15.906 1.00 30.48 515 ASN A CA 1
ATOM 4079 C C . ASN A 1 515 ? -25.310 -28.881 16.192 1.00 30.48 515 ASN A C 1
ATOM 4081 O O . ASN A 1 515 ? -25.682 -28.798 17.353 1.00 30.48 515 ASN A O 1
ATOM 4085 N N . LEU A 1 516 ? -26.142 -28.925 15.145 1.00 26.02 516 LEU A N 1
ATOM 4086 C CA . LEU A 1 516 ? -27.480 -29.543 15.095 1.00 26.02 516 LEU A CA 1
ATOM 4087 C C . LEU A 1 516 ? -28.207 -29.036 13.841 1.00 26.02 516 LEU A C 1
ATOM 4089 O O . LEU A 1 516 ? -28.796 -27.960 13.821 1.00 26.02 516 LEU A O 1
ATOM 4093 N N . GLY A 1 517 ? -28.200 -29.845 12.783 1.00 35.06 517 GLY A N 1
ATOM 4094 C CA . GLY A 1 517 ? -29.249 -29.752 11.777 1.00 35.06 517 GLY A CA 1
ATOM 4095 C C . GLY A 1 517 ? -30.545 -30.260 12.397 1.00 35.06 517 GLY A C 1
ATOM 4096 O O . GLY A 1 517 ? -30.620 -31.440 12.724 1.00 35.06 517 GLY A O 1
ATOM 4097 N N . LEU A 1 518 ? -31.543 -29.391 12.571 1.00 23.94 518 LEU A N 1
ATOM 4098 C CA . LEU A 1 518 ? -32.936 -29.782 12.796 1.00 23.94 518 LEU A CA 1
ATOM 4099 C C . LEU A 1 518 ? -33.882 -28.614 12.481 1.00 23.94 518 LEU A C 1
ATOM 4101 O O . LEU A 1 518 ? -33.813 -27.537 13.062 1.00 23.94 518 LEU A O 1
ATOM 4105 N N . CYS A 1 519 ? -34.767 -28.879 11.525 1.00 24.97 519 CYS A N 1
ATOM 4106 C CA . CYS A 1 519 ? -35.891 -28.056 11.098 1.00 24.97 519 CYS A CA 1
ATOM 4107 C C . CYS A 1 519 ? -36.928 -27.935 12.225 1.00 24.97 519 CYS A C 1
ATOM 4109 O O . CYS A 1 519 ? -37.332 -28.967 12.760 1.00 24.97 519 CYS A O 1
ATOM 4111 N N . TRP A 1 520 ? -37.392 -26.721 12.548 1.00 23.12 520 TRP A N 1
ATOM 4112 C CA . TRP A 1 520 ? -38.577 -26.518 13.390 1.00 23.12 520 TRP A CA 1
ATOM 4113 C C . TRP A 1 520 ? -39.534 -25.487 12.786 1.00 23.12 520 TRP A C 1
ATOM 4115 O O . TRP A 1 520 ? -39.161 -24.371 12.430 1.00 23.12 520 TRP A O 1
ATOM 4125 N N . ILE A 1 521 ? -40.784 -25.933 12.669 1.00 26.78 521 ILE A N 1
ATOM 4126 C CA . ILE A 1 521 ? -41.971 -25.240 12.171 1.00 26.78 521 ILE A CA 1
ATOM 4127 C C . ILE A 1 521 ? -42.670 -24.558 13.356 1.00 26.78 521 ILE A C 1
ATOM 4129 O O . ILE A 1 521 ? -42.719 -25.100 14.459 1.00 26.78 521 ILE A O 1
ATOM 4133 N N . TRP A 1 522 ? -43.227 -23.374 13.111 1.00 23.12 522 TRP A N 1
ATOM 4134 C CA . TRP A 1 522 ? -43.974 -22.560 14.074 1.00 23.12 522 TRP A CA 1
ATOM 4135 C C . TRP A 1 522 ? -45.320 -23.199 14.465 1.00 23.12 522 TRP A C 1
ATOM 4137 O O . TRP A 1 522 ? -46.001 -23.762 13.605 1.00 23.12 522 TRP A O 1
ATOM 4147 N N . PRO A 1 523 ? -45.771 -23.031 15.721 1.00 29.06 523 PRO A N 1
ATOM 4148 C CA . PRO A 1 523 ? -47.163 -22.621 15.908 1.00 29.06 523 PRO A CA 1
ATOM 4149 C C . PRO A 1 523 ? -47.343 -21.566 17.009 1.00 29.06 523 PRO A C 1
ATOM 4151 O O . PRO A 1 523 ? -46.800 -21.662 18.107 1.00 29.06 523 PRO A O 1
ATOM 4154 N N . GLY A 1 524 ? -48.159 -20.560 16.692 1.00 25.03 524 GLY A N 1
ATOM 4155 C CA . GLY A 1 524 ? -48.597 -19.525 17.619 1.00 25.03 524 GLY A CA 1
ATOM 4156 C C . GLY A 1 524 ? -49.541 -20.009 18.724 1.00 25.03 524 GLY A C 1
ATOM 4157 O O . GLY A 1 524 ? -50.084 -21.112 18.663 1.00 25.03 524 GLY A O 1
ATOM 4158 N N . SER A 1 525 ? -49.766 -19.097 19.679 1.00 23.64 525 SER A N 1
ATOM 4159 C CA . SER A 1 525 ? -50.942 -18.886 20.554 1.00 23.64 525 SER A CA 1
ATOM 4160 C C . SER A 1 525 ? -50.529 -18.608 22.006 1.00 23.64 525 SER A C 1
ATOM 4162 O O . SER A 1 525 ? -50.062 -19.510 22.685 1.00 23.64 525 SER A O 1
ATOM 4164 N N . ARG A 1 526 ? -50.781 -17.361 22.443 1.00 27.70 526 ARG A N 1
ATOM 4165 C CA . ARG A 1 526 ? -51.185 -16.878 23.789 1.00 27.70 526 ARG A CA 1
ATOM 4166 C C . ARG A 1 526 ? -50.581 -17.568 25.028 1.00 27.70 526 ARG A C 1
ATOM 4168 O O . ARG A 1 526 ? -50.932 -18.706 25.313 1.00 27.70 526 ARG A O 1
ATOM 4175 N N . VAL A 1 527 ? -49.870 -16.811 25.871 1.00 33.78 527 VAL A N 1
ATOM 4176 C CA . VAL A 1 527 ? -50.397 -15.915 26.933 1.00 33.78 527 VAL A CA 1
ATOM 4177 C C . VAL A 1 527 ? -49.439 -14.740 27.073 1.00 33.78 527 VAL A C 1
ATOM 4179 O O . VAL A 1 527 ? -48.222 -14.985 26.932 1.00 33.78 527 VAL A O 1
#

Radius of gyration: 32.95 Å; chains: 1; bounding box: 103×59×91 Å

Organism: NCBI:txid2126181

pLDDT: mean 73.05, std 16.51, range [23.12, 94.0]

Foldseek 3Di:
DDDDDDDPPDPPVVLVVVLVVLLVQLVVQLVCPPVHDLVSLVVSLVSLVVSLVCLVPDDDPPQDPVNSVVSNVSSVVSNVSSVVCVVDPDPQLCNPFDFADPPDPDDTATDFPLVVLLVVVQVPDDLCVSQSVNSHHSVSSVVVCVVVVHDPDHDDADPDDLVRLLVLLLVVCVVPVQDDLVVSQVVCVVVVGHDDSVSSLVSCCVNPVPSNVLVVLLPPPPPLWDWDWDADLQLRATLDIAIDQFLALVVNLVVVVVSCVVQNQDLADEDELDQSVVNVVCVQCVVLNPLLNRYAYDWPLQVQSVVVVVVVCCVQQNVVVVVVVSVCSVVVVARLVDLQLSLLCCLLCNVVSRVSRVVSSVCQQCAFDVVVVGDGSVRSSVVVLVVCVVVPNNPDPSDDDPVVDDSSVSGDPPGDGPDPVVRVPGDPHHDNDDDPDPVSCVVVVRGSHDPVSNVVLCVQCDPQCSHDDPVPSSSVVSLVSSLSSVVSVVVVVVDDDDVNVVSVVVVVVVVVVVDDDDDDDDDDDDD

Secondary structure (DSSP, 8-state):
----------HHHHHHHHHHHHHHHHHHHHHTTTSS-HHHHHHHHHHHHHHHHHHHH---TT--HHHHHHHHHHHHHHHHHHHHHHHSPPPPTTTTS-EE--SSSSPPEE---HHHHHHHHHTT--HHHHHHHTTS-HHHHHHHHHHTT---SPPPPP---HHHHHHHHHHHHHH-TT--HHHHHHHHHHTT----HHHHHHHHHHH-HHHHHHHHHTS----S-EEEEEE-TTT--EEEEEEESB--HHHHHHHHHHHHHHH---S-EEE-S-GGGHHHHHHHHHHH-GGGT-EEE--GGG-HHHHHHHHHHIIIIIHHHHHHHHHHHHTTS--TT-HHHHHHHHHHHHHHHHHHHHHHHHHHHHS-BGGGTTB-HHHHHHHHHHHHHHTT-SSS---S-GGG--TTTT--TTPPPPPHHHHTTS-SS---PPPSSHHHHHHTTSBSS-HHHHHHHHHHHTT--TT---SSTTHHHHHHHHHHHHHHHHTT-----SHHHHHHHHHHHHHHHTS------------

InterPro domains:
  IPR012337 Ribonuclease H-like superfamily [SSF53098] (217-324)
  IPR036397 Ribonuclease H superfamily [G3DSA:3.30.420.10] (213-385)
  IPR058913 Integrase core domain, putative [PF24764] (220-382)

Sequence (527 aa):
MSSSNQHDGDSFGRFLLHAEQITREARFVLDSIPNVEFFAVERSLRHLRAAKQVLTETEDIWLVGEERTGLVNLVDSLINPLAEFLAAPPPASNAGVPVAASGGRGRPRFVLDLERAIDLHNLGNTWEDVATAMGVARITLYRHLDEAGLSTHRPLHSSVADSQLDELIAEFSLQHPFSGAQIALGHLEAQGIHLPIERVRESLGRVDPVGTFIRWHKTVKRRVYRIHGCIDGFSRLFIYLMCCNNKRSATVEAIFRRAVDQFGWPSRARGDFGTENNGVERQMIGHWGQTHMAYLRGRSLQNIRIERSWRDIRKDALQYFREIFQHLEESHLLDMENAIERVCLFLVYQPRIQAALDRARNAWNHHKIRTERNKTPIAIYELSREKAIRLGYWTGDPGDNIGEVSADYGVDGDGPQPPLDELASDPIAADYTEHTSSEAEQAAGIFVNDSSEVDEMRKTLGDFDLGAEDGNHGMDVYCQAVLLATSFSGLLALASGQKAMAFWLWYQGQSQARNLGLCWIWPGSRV